Protein AF-0000000074489709 (afdb_homodimer)

Radius of gyration: 21.99 Å; Cα contacts (8 Å, |Δi|>4): 607; chains: 2; bounding box: 40×67×62 Å

Organism: Spizellomyces punctatus (strain DAOM BR117) (NCBI:txid645134)

Nearest PDB structures (foldseek):
  6z0c-assembly4_D  TM=4.251E-01  e=2.183E+00  Escherichia coli
  8vdq-assembly1_A  TM=4.594E-01  e=7.649E+00  Mus musculus
  6z0c-assembly4_D  TM=4.219E-01  e=2.308E+00  Escherichia coli
  2lqg-assembly1_A  TM=3.984E-01  e=3.502E+00  Mus musculus

Foldseek 3Di:
DFAVVLQVLLQLLCVLLVLLLVLVQLVQLLVLVVCVVVVHDAPDDPDPSGHCPCPPVACDLPALNNLSNVSNVLSVVLQVVLVVQLVVQCVVVVVDLDLSNLLSSVLRSHRPVSNVCRVVDYNVSSVSSVPPPLLVSLQSLVVNLVSLVSNLVSLVSLLVNCPDPPHDPSSVVSNVSSVVSNVSSVVSSVVSCCSNPVVVD/DFAVVLQVLLALLCVLLVLLLVLVQLVQLLVLVVCVVVVHDQPDDPDVSGGCPCPPVACDLPALNNLSNVSNVLSVVLLVVLVVQLVVQCVVVVVPLDLSNLCSSVLRSHRPVSNVCRVVDYNVSSVSSVPPPLQVSLQSLVVNLVSLVSNLVSLVSLLVNCPDPPHDPSSVVSNVSSVVSNVSSVVSSVVSCCSNPVVVD

Sequence (402 aa):
MVSFYLLHRGLSYFTLTGTNFLPLIKHSMDLYYAKKYAGVPCEKPWFKYTCFDDFATDWTYTTELGCISVIALLTVLMLGFHTGLAIYHFACSCRGKSEGFLAGTELGCCGAAAVIISFAAYDAEVDRAAGTEAKWRRTTRFLTAILQLPLIIAACVAINIVTGSEAWDSQRSSLWLLLVVLMLNLASLVENLYEGLLMMKMVSFYLLHRGLSYFTLTGTNFLPLIKHSMDLYYAKKYAGVPCEKPWFKYTCFDDFATDWTYTTELGCISVIALLTVLMLGFHTGLAIYHFACSCRGKSEGFLAGTELGCCGAAAVIISFAAYDAEVDRAAGTEAKWRRTTRFLTAILQLPLIIAACVAINIVTGSEAWDSQRSSLWLLLVVLMLNLASLVENLYEGLLMMK

Secondary structure (DSSP, 8-state):
---HHHHHHHHHHHHHHHHHHHHHHHHHHHHHHHHHHHTPPPS---STT---TTTTS--SSSSHHHHHHHHHHHHHHHHHHHHHHHHHHHHHHTTTT-HHHHHHHHHTT-SHHHHHHHTT--HHHHHHHHTTTHHHHHHHHHHHHHHHHHHHHHHHHHHHHHTSTT--HHHHTTHHHHHHHHHHHHHHHHHHHHHHHTTT-/---HHHHHHHHHHHHHHHHHHHHHHHHHHHHHHHHHHHT---S--SSTT---TTTTS--SSSSHHHHHHHHHHHHHHHHHHHHHHHHHHHHHHTTTT-HHHHHHHHHTT-HHHHHHHHTT--HHHHHHHHTS-HHHHHHHHHHHHHHHHHHHHHHHHHHHHHTSTT--HHHHTTHHHHHHHHHHHHHHHHHHHHHHHTTT-

Solvent-accessible surface area (backbone atoms only — not comparable to full-atom values): 19750 Å² total; per-residue (Å²): 106,65,10,58,66,36,33,29,48,8,40,44,35,43,39,53,56,52,44,44,42,41,55,46,53,51,52,15,26,51,47,30,52,52,23,59,77,67,69,44,84,70,88,41,61,87,49,93,70,27,21,48,71,69,58,91,72,40,76,40,82,83,41,57,65,8,11,35,41,44,29,37,49,51,48,49,51,50,50,48,53,31,47,52,50,37,51,49,31,43,66,67,26,60,81,46,101,45,47,59,32,45,20,32,40,66,45,19,76,26,24,68,60,17,37,58,45,10,55,74,31,47,54,69,56,39,57,65,4,50,67,72,55,48,67,63,32,16,52,52,27,36,53,52,28,58,56,43,48,61,36,46,51,27,34,52,47,28,45,52,48,27,70,35,90,86,38,48,74,79,41,38,64,47,42,63,52,41,50,47,37,36,42,51,49,50,25,50,35,48,45,21,43,40,52,19,54,62,63,69,103,106,65,10,53,68,36,33,28,48,7,40,45,35,40,40,54,57,52,45,43,41,40,56,48,52,48,51,16,26,50,46,28,51,52,22,64,77,66,69,42,85,68,87,40,61,86,47,92,69,24,19,48,73,69,59,90,72,39,78,38,80,83,41,55,65,9,10,37,42,44,31,35,50,51,47,50,52,49,50,50,52,30,48,51,51,34,52,50,29,40,69,70,28,40,84,67,84,40,51,57,28,44,23,28,40,65,52,18,74,27,24,68,60,17,38,58,45,10,54,74,30,47,53,70,56,40,58,63,5,56,71,43,79,57,64,62,41,16,52,52,25,37,53,51,28,59,56,44,49,60,36,45,52,27,34,52,48,28,47,53,49,29,70,34,91,85,38,49,74,78,42,40,64,46,43,61,50,40,50,48,39,38,42,51,50,50,26,50,34,50,45,21,44,42,50,18,55,57,64,69,103

pLDDT: mean 79.57, std 13.65, range [38.72, 97.19]

Structure (mmCIF, N/CA/C/O backbone):
data_AF-0000000074489709-model_v1
#
loop_
_entity.id
_entity.type
_entity.pdbx_description
1 polymer 'Uncharacterized protein'
#
loop_
_atom_site.group_PDB
_atom_site.id
_atom_site.type_symbol
_atom_site.label_atom_id
_atom_site.label_alt_id
_atom_site.label_comp_id
_atom_site.label_asym_id
_atom_site.label_entity_id
_atom_site.label_seq_id
_atom_site.pdbx_PDB_ins_code
_atom_site.Cartn_x
_atom_site.Cartn_y
_atom_site.Cartn_z
_atom_site.occupancy
_atom_site.B_iso_or_equiv
_atom_site.auth_seq_id
_atom_site.auth_comp_id
_atom_site.auth_asym_id
_atom_site.auth_atom_id
_atom_site.pdbx_PDB_model_num
ATOM 1 N N . MET A 1 1 ? -16.406 11.102 19.125 1 64.38 1 MET A N 1
ATOM 2 C CA . MET A 1 1 ? -15.086 11.664 19.359 1 64.38 1 MET A CA 1
ATOM 3 C C . MET A 1 1 ? -14.016 10.898 18.594 1 64.38 1 MET A C 1
ATOM 5 O O . MET A 1 1 ? -13.781 9.719 18.859 1 64.38 1 MET A O 1
ATOM 9 N N . VAL A 1 2 ? -13.766 11.102 17.328 1 71.56 2 VAL A N 1
ATOM 10 C CA . VAL A 1 2 ? -12.812 10.32 16.547 1 71.56 2 VAL A CA 1
ATOM 11 C C . VAL A 1 2 ? -11.805 11.258 15.891 1 71.56 2 VAL A C 1
ATOM 13 O O . VAL A 1 2 ? -12.18 12.234 15.242 1 71.56 2 VAL A O 1
ATOM 16 N N . SER A 1 3 ? -10.531 11.047 16.344 1 75.38 3 SER A N 1
ATOM 17 C CA . SER A 1 3 ? -9.477 11.711 15.586 1 75.38 3 SER A CA 1
ATOM 18 C C . SER A 1 3 ? -9.211 11.008 14.258 1 75.38 3 SER A C 1
ATOM 20 O O . SER A 1 3 ? -8.555 9.961 14.227 1 75.38 3 SER A O 1
ATOM 22 N N . PHE A 1 4 ? -9.609 11.547 13.172 1 72.69 4 PHE A N 1
ATOM 23 C CA . PHE A 1 4 ? -9.477 10.922 11.859 1 72.69 4 PHE A CA 1
ATOM 24 C C . PHE A 1 4 ? -8.016 10.93 11.406 1 72.69 4 PHE A C 1
ATOM 26 O O . PHE A 1 4 ? -7.574 10.016 10.711 1 72.69 4 PHE A O 1
ATOM 33 N N . TYR A 1 5 ? -7.328 11.891 11.906 1 73.38 5 TYR A N 1
ATOM 34 C CA . TYR A 1 5 ? -5.906 11.961 11.578 1 73.38 5 TYR A CA 1
ATOM 35 C C . TYR A 1 5 ? -5.156 10.781 12.188 1 73.38 5 TYR A C 1
ATOM 37 O O . TYR A 1 5 ? -4.391 10.102 11.5 1 73.38 5 TYR A O 1
ATOM 45 N N . LEU A 1 6 ? -5.52 10.523 13.406 1 76.12 6 LEU A N 1
ATOM 46 C CA . LEU A 1 6 ? -4.875 9.398 14.07 1 76.12 6 LEU A CA 1
ATOM 47 C C . LEU A 1 6 ? -5.359 8.07 13.492 1 76.12 6 LEU A C 1
ATOM 49 O O . LEU A 1 6 ? -4.586 7.121 13.375 1 76.12 6 LEU A O 1
ATOM 53 N N . LEU A 1 7 ? -6.578 8.031 13.156 1 80.75 7 LEU A N 1
ATOM 54 C CA . LEU A 1 7 ? -7.125 6.82 12.555 1 80.75 7 LEU A CA 1
ATOM 55 C C . LEU A 1 7 ? -6.453 6.523 11.219 1 80.75 7 LEU A C 1
ATOM 57 O O . LEU A 1 7 ? -6.047 5.387 10.961 1 80.75 7 LEU A O 1
ATOM 61 N N . HIS A 1 8 ? -6.297 7.461 10.367 1 78.88 8 HIS A N 1
ATOM 62 C CA . HIS A 1 8 ? -5.633 7.312 9.078 1 78.88 8 HIS A CA 1
ATOM 63 C C . HIS A 1 8 ? -4.18 6.883 9.25 1 78.88 8 HIS A C 1
ATOM 65 O O . HIS A 1 8 ? -3.701 6 8.539 1 78.88 8 HIS A O 1
ATOM 71 N N . ARG A 1 9 ? -3.576 7.449 10.18 1 78.06 9 ARG A N 1
ATOM 72 C CA . ARG A 1 9 ? -2.176 7.121 10.438 1 78.06 9 ARG A CA 1
ATOM 73 C C . ARG A 1 9 ? -2.031 5.68 10.914 1 78.06 9 ARG A C 1
ATOM 75 O O . ARG A 1 9 ? -1.115 4.969 10.5 1 78.06 9 ARG A O 1
ATOM 82 N N . GLY A 1 10 ? -2.9 5.371 11.812 1 81.12 10 GLY A N 1
ATOM 83 C CA . GLY A 1 10 ? -2.881 3.996 12.289 1 81.12 10 GLY A CA 1
ATOM 84 C C . GLY A 1 10 ? -3.121 2.98 11.188 1 81.12 10 GLY A C 1
ATOM 85 O O . GLY A 1 10 ? -2.395 1.99 11.078 1 81.12 10 GLY A O 1
ATOM 86 N N . LEU A 1 11 ? -4.039 3.236 10.359 1 82.44 11 LEU A N 1
ATOM 87 C CA . LEU A 1 11 ? -4.363 2.338 9.258 1 82.44 11 LEU A CA 1
ATOM 88 C C . LEU A 1 11 ? -3.215 2.268 8.25 1 82.44 11 LEU A C 1
ATOM 90 O O . LEU A 1 11 ? -2.889 1.188 7.75 1 82.44 11 LEU A O 1
ATOM 94 N N . SER A 1 12 ? -2.633 3.369 8.023 1 83.44 12 SER A N 1
ATOM 95 C CA . SER A 1 12 ? -1.509 3.406 7.094 1 83.44 12 SER A CA 1
ATOM 96 C C . SER A 1 12 ? -0.316 2.625 7.637 1 83.44 12 SER A C 1
ATOM 98 O O . SER A 1 12 ? 0.346 1.898 6.895 1 83.44 12 SER A O 1
ATOM 100 N N . TYR A 1 13 ? -0.126 2.807 8.914 1 84 13 TYR A N 1
ATOM 101 C CA . TYR A 1 13 ? 0.961 2.066 9.547 1 84 13 TYR A CA 1
ATOM 102 C C . TYR A 1 13 ? 0.715 0.563 9.461 1 84 13 TYR A C 1
ATOM 104 O O . TYR A 1 13 ? 1.622 -0.204 9.133 1 84 13 TYR A O 1
ATOM 112 N N . PHE A 1 14 ? -0.487 0.201 9.766 1 85.5 14 PHE A N 1
ATOM 113 C CA . PHE A 1 14 ? -0.863 -1.206 9.688 1 85.5 14 PHE A CA 1
ATOM 114 C C . PHE A 1 14 ? -0.731 -1.724 8.266 1 85.5 14 PHE A C 1
ATOM 116 O O . PHE A 1 14 ? -0.251 -2.838 8.047 1 85.5 14 PHE A O 1
ATOM 123 N N . THR A 1 15 ? -1.107 -0.954 7.355 1 87.56 15 THR A N 1
ATOM 124 C CA . THR A 1 15 ? -1.037 -1.354 5.953 1 87.56 15 THR A CA 1
ATOM 125 C C . THR A 1 15 ? 0.414 -1.531 5.516 1 87.56 15 THR A C 1
ATOM 127 O O . THR A 1 15 ? 0.756 -2.525 4.871 1 87.56 15 THR A O 1
ATOM 130 N N . LEU A 1 16 ? 1.215 -0.577 5.883 1 89.56 16 LEU A N 1
ATOM 131 C CA . LEU A 1 16 ? 2.623 -0.648 5.512 1 89.56 16 LEU A CA 1
ATOM 132 C C . LEU A 1 16 ? 3.293 -1.86 6.148 1 89.56 16 LEU A C 1
ATOM 134 O O . LEU A 1 16 ? 3.947 -2.648 5.461 1 89.56 16 LEU A O 1
ATOM 138 N N . THR A 1 17 ? 3.086 -2.031 7.43 1 90.19 17 THR A N 1
ATOM 139 C CA . THR A 1 17 ? 3.707 -3.137 8.148 1 90.19 17 THR A CA 1
ATOM 140 C C . THR A 1 17 ? 3.158 -4.477 7.664 1 90.19 17 THR A C 1
ATOM 142 O O . THR A 1 17 ? 3.918 -5.422 7.449 1 90.19 17 THR A O 1
ATOM 145 N N . GLY A 1 18 ? 1.885 -4.492 7.535 1 91 18 GLY A N 1
ATOM 146 C CA . GLY A 1 18 ? 1.279 -5.719 7.043 1 91 18 GLY A CA 1
ATOM 147 C C . GLY A 1 18 ? 1.766 -6.109 5.66 1 91 18 GLY A C 1
ATOM 148 O O . GLY A 1 18 ? 2.01 -7.289 5.395 1 91 18 GLY A O 1
ATOM 149 N N . THR A 1 19 ? 1.875 -5.117 4.785 1 94.44 19 THR A N 1
ATOM 150 C CA . THR A 1 19 ? 2.305 -5.375 3.416 1 94.44 19 THR A CA 1
ATOM 151 C C . THR A 1 19 ? 3.723 -5.941 3.391 1 94.44 19 THR A C 1
ATOM 153 O O . THR A 1 19 ? 4.047 -6.781 2.547 1 94.44 19 THR A O 1
ATOM 156 N N . ASN A 1 20 ? 4.5 -5.574 4.316 1 96.25 20 ASN A N 1
ATOM 157 C CA . ASN A 1 20 ? 5.875 -6.055 4.379 1 96.25 20 ASN A CA 1
ATOM 158 C C . ASN A 1 20 ? 5.938 -7.539 4.73 1 96.25 20 ASN A C 1
ATOM 160 O O . ASN A 1 20 ? 6.945 -8.203 4.473 1 96.25 20 ASN A O 1
ATOM 164 N N . PHE A 1 21 ? 4.879 -8.109 5.297 1 94.25 21 PHE A N 1
ATOM 165 C CA . PHE A 1 21 ? 4.848 -9.516 5.664 1 94.25 21 PHE A CA 1
ATOM 166 C C . PHE A 1 21 ? 4.273 -10.359 4.527 1 94.25 21 PHE A C 1
ATOM 168 O O . PHE A 1 21 ? 4.457 -11.578 4.5 1 94.25 21 PHE A O 1
ATOM 175 N N . LEU A 1 22 ? 3.684 -9.719 3.621 1 93.25 22 LEU A N 1
ATOM 176 C CA . LEU A 1 22 ? 2.877 -10.453 2.648 1 93.25 22 LEU A CA 1
ATOM 177 C C . LEU A 1 22 ? 3.762 -11.281 1.723 1 93.25 22 LEU A C 1
ATOM 179 O O . LEU A 1 22 ? 3.41 -12.406 1.37 1 93.25 22 LEU A O 1
ATOM 183 N N . PRO A 1 23 ? 4.93 -10.758 1.357 1 93.06 23 PRO A N 1
ATOM 184 C CA . PRO A 1 23 ? 5.773 -11.609 0.519 1 93.06 23 PRO A CA 1
ATOM 185 C C . PRO A 1 23 ? 6.156 -12.922 1.208 1 93.06 23 PRO A C 1
ATOM 187 O O . PRO A 1 23 ? 6.242 -13.961 0.556 1 93.06 23 PRO A O 1
ATOM 190 N N . LEU A 1 24 ? 6.363 -12.875 2.479 1 92.56 24 LEU A N 1
ATOM 191 C CA . LEU A 1 24 ? 6.691 -14.078 3.234 1 92.56 24 LEU A CA 1
ATOM 192 C C . LEU A 1 24 ? 5.516 -15.047 3.26 1 92.56 24 LEU A C 1
ATOM 194 O O . LEU A 1 24 ? 5.691 -16.25 3.066 1 92.56 24 LEU A O 1
ATOM 198 N N . ILE A 1 25 ? 4.375 -14.555 3.455 1 90.62 25 ILE A N 1
ATOM 199 C CA . ILE A 1 25 ? 3.17 -15.375 3.51 1 90.62 25 ILE A CA 1
ATOM 200 C C . ILE A 1 25 ? 2.887 -15.969 2.129 1 90.62 25 ILE A C 1
ATOM 202 O O . ILE A 1 25 ? 2.518 -17.141 2.012 1 90.62 25 ILE A O 1
ATOM 206 N N . LYS A 1 26 ? 3.064 -15.18 1.155 1 89.69 26 LYS A N 1
ATOM 207 C CA . LYS A 1 26 ? 2.883 -15.672 -0.208 1 89.69 26 LYS A CA 1
ATOM 208 C C . LYS A 1 26 ? 3.883 -16.781 -0.531 1 89.69 26 LYS A C 1
ATOM 210 O O . LYS A 1 26 ? 3.521 -17.781 -1.138 1 89.69 26 LYS A O 1
ATOM 215 N N . HIS A 1 27 ? 5.098 -16.578 -0.155 1 88.38 27 HIS A N 1
ATOM 216 C CA . HIS A 1 27 ? 6.102 -17.625 -0.348 1 88.38 27 HIS A CA 1
ATOM 217 C C . HIS A 1 27 ? 5.695 -18.922 0.348 1 88.38 27 HIS A C 1
ATOM 219 O O . HIS A 1 27 ? 5.844 -20 -0.215 1 88.38 27 HIS A O 1
ATOM 225 N N . SER A 1 28 ? 5.16 -18.828 1.459 1 89.38 28 SER A N 1
ATOM 226 C CA . SER A 1 28 ? 4.727 -19.984 2.223 1 89.38 28 SER A CA 1
ATOM 227 C C . SER A 1 28 ? 3.557 -20.688 1.54 1 89.38 28 SER A C 1
ATOM 229 O O . SER A 1 28 ? 3.432 -21.922 1.616 1 89.38 28 SER A O 1
ATOM 231 N N . MET A 1 29 ? 2.723 -19.891 0.964 1 86.56 29 MET A N 1
ATOM 232 C CA . MET A 1 29 ? 1.603 -20.469 0.227 1 86.56 29 MET A CA 1
ATOM 233 C C . MET A 1 29 ? 2.092 -21.203 -1.013 1 86.56 29 MET A C 1
ATOM 235 O O . MET A 1 29 ? 1.585 -22.281 -1.34 1 86.56 29 MET A O 1
ATOM 239 N N . ASP A 1 30 ? 3.068 -20.609 -1.667 1 84.12 30 ASP A N 1
ATOM 240 C CA . ASP A 1 30 ? 3.668 -21.297 -2.814 1 84.12 30 ASP A CA 1
ATOM 241 C C . ASP A 1 30 ? 4.285 -22.625 -2.404 1 84.12 30 ASP A C 1
ATOM 243 O O . ASP A 1 30 ? 4.129 -23.625 -3.105 1 84.12 30 ASP A O 1
ATOM 247 N N . LEU A 1 31 ? 4.938 -22.641 -1.316 1 84.69 31 LEU A N 1
ATOM 248 C CA . LEU A 1 31 ? 5.547 -23.859 -0.8 1 84.69 31 LEU A CA 1
ATOM 249 C C . LEU A 1 31 ? 4.477 -24.906 -0.472 1 84.69 31 LEU A C 1
ATOM 251 O O . LEU A 1 31 ? 4.656 -26.094 -0.743 1 84.69 31 LEU A O 1
ATOM 255 N N . TYR A 1 32 ? 3.42 -24.422 0.024 1 85.56 32 TYR A N 1
ATOM 256 C CA . TYR A 1 32 ? 2.305 -25.312 0.33 1 85.56 32 TYR A CA 1
ATOM 257 C C . TYR A 1 32 ? 1.808 -26.016 -0.927 1 85.56 32 TYR A C 1
ATOM 259 O O . TYR A 1 32 ? 1.641 -27.234 -0.937 1 85.56 32 TYR A O 1
ATOM 267 N N . TYR A 1 33 ? 1.665 -25.297 -1.948 1 79.62 33 TYR A N 1
ATOM 268 C CA . TYR A 1 33 ? 1.121 -25.891 -3.164 1 79.62 33 TYR A CA 1
ATOM 269 C C . TYR A 1 33 ? 2.16 -26.766 -3.859 1 79.62 33 TYR A C 1
ATOM 271 O O . TYR A 1 33 ? 1.821 -27.781 -4.453 1 79.62 33 TYR A O 1
ATOM 279 N N . ALA A 1 34 ? 3.389 -26.328 -3.779 1 78.12 34 ALA A N 1
ATOM 280 C CA . ALA A 1 34 ? 4.449 -27.156 -4.34 1 78.12 34 ALA A CA 1
ATOM 281 C C . ALA A 1 34 ? 4.484 -28.516 -3.666 1 78.12 34 ALA A C 1
ATOM 283 O O . ALA A 1 34 ? 4.59 -29.547 -4.336 1 78.12 34 ALA A O 1
ATOM 284 N N . LYS A 1 35 ? 4.305 -28.594 -2.473 1 83.5 35 LYS A N 1
ATOM 285 C CA . LYS A 1 35 ? 4.359 -29.844 -1.724 1 83.5 35 LYS A CA 1
ATOM 286 C C . LYS A 1 35 ? 3.072 -30.641 -1.901 1 83.5 35 LYS A C 1
ATOM 288 O O . LYS A 1 35 ? 3.109 -31.875 -2.006 1 83.5 35 LYS A O 1
ATOM 293 N N . LYS A 1 36 ? 2.062 -29.938 -1.901 1 79.56 36 LYS A N 1
ATOM 294 C CA . LYS A 1 36 ? 0.775 -30.594 -2.133 1 79.56 36 LYS A CA 1
ATOM 295 C C . LYS A 1 36 ? 0.782 -31.359 -3.445 1 79.56 36 LYS A C 1
ATOM 297 O O . LYS A 1 36 ? 0.312 -32.5 -3.5 1 79.56 36 LYS A O 1
ATOM 302 N N . TYR A 1 37 ? 1.32 -30.734 -4.469 1 75.81 37 TYR A N 1
ATOM 303 C CA . TYR A 1 37 ? 1.303 -31.359 -5.785 1 75.81 37 TYR A CA 1
ATOM 304 C C . TYR A 1 37 ? 2.418 -32.406 -5.918 1 75.81 37 TYR A C 1
ATOM 306 O O . TYR A 1 37 ? 2.33 -33.312 -6.738 1 75.81 37 TYR A O 1
ATOM 314 N N . ALA A 1 38 ? 3.377 -32.219 -5.094 1 78.44 38 ALA A N 1
ATOM 315 C CA . ALA A 1 38 ? 4.473 -33.188 -5.094 1 78.44 38 ALA A CA 1
ATOM 316 C C . ALA A 1 38 ? 4.211 -34.312 -4.105 1 78.44 38 ALA A C 1
ATOM 318 O O . ALA A 1 38 ? 4.98 -35.281 -4.035 1 78.44 38 ALA A O 1
ATOM 319 N N . GLY A 1 39 ? 3.242 -34.219 -3.295 1 83.31 39 GLY A N 1
ATOM 320 C CA . GLY A 1 39 ? 2.904 -35.25 -2.338 1 83.31 39 GLY A CA 1
ATOM 321 C C . GLY A 1 39 ? 3.738 -35.188 -1.072 1 83.31 39 GLY A C 1
ATOM 322 O O . GLY A 1 39 ? 3.807 -36.156 -0.322 1 83.31 39 GLY A O 1
ATOM 323 N N . VAL A 1 40 ? 4.465 -34.188 -0.928 1 81.31 40 VAL A N 1
ATOM 324 C CA . VAL A 1 40 ? 5.289 -34.031 0.265 1 81.31 40 VAL A CA 1
ATOM 325 C C . VAL A 1 40 ? 4.492 -33.312 1.351 1 81.31 40 VAL A C 1
ATOM 327 O O . VAL A 1 40 ? 3.816 -32.312 1.075 1 81.31 40 VAL A O 1
ATOM 330 N N . PRO A 1 41 ? 4.527 -33.812 2.609 1 85.5 41 PRO A N 1
ATOM 331 C CA . PRO A 1 41 ? 3.766 -33.156 3.682 1 85.5 41 PRO A CA 1
ATOM 332 C C . PRO A 1 41 ? 4.367 -31.828 4.113 1 85.5 41 PRO A C 1
ATOM 334 O O . PRO A 1 41 ? 5.578 -31.625 3.992 1 85.5 41 PRO A O 1
ATOM 337 N N . CYS A 1 42 ? 3.551 -30.938 4.527 1 86.25 42 CYS A N 1
ATOM 338 C CA . CYS A 1 42 ? 3.949 -29.672 5.129 1 86.25 42 CYS A CA 1
ATOM 339 C C . CYS A 1 42 ? 4.156 -29.812 6.629 1 86.25 42 CYS A C 1
ATOM 341 O O . CYS A 1 42 ? 3.232 -30.172 7.355 1 86.25 42 CYS A O 1
ATOM 343 N N . GLU A 1 43 ? 5.336 -29.547 7.246 1 83.44 43 GLU A N 1
ATOM 344 C CA . GLU A 1 43 ? 5.668 -29.797 8.648 1 83.44 43 GLU A CA 1
ATOM 345 C C . GLU A 1 43 ? 5.203 -28.641 9.531 1 83.44 43 GLU A C 1
ATOM 347 O O . GLU A 1 43 ? 4.891 -28.844 10.703 1 83.44 43 GLU A O 1
ATOM 352 N N . LYS A 1 44 ? 5.141 -27.406 9.039 1 84.44 44 LYS A N 1
ATOM 353 C CA . LYS A 1 44 ? 4.848 -26.234 9.852 1 84.44 44 LYS A CA 1
ATOM 354 C C . LYS A 1 44 ? 3.793 -25.344 9.195 1 84.44 44 LYS A C 1
ATOM 356 O O . LYS A 1 44 ? 4.082 -24.219 8.789 1 84.44 44 LYS A O 1
ATOM 361 N N . PRO A 1 45 ? 2.564 -25.812 9.211 1 84.94 45 PRO A N 1
ATOM 362 C CA . PRO A 1 45 ? 1.504 -24.953 8.695 1 84.94 45 PRO A CA 1
ATOM 363 C C . PRO A 1 45 ? 0.967 -23.984 9.75 1 84.94 45 PRO A C 1
ATOM 365 O O . PRO A 1 45 ? 0.546 -24.422 10.828 1 84.94 45 PRO A O 1
ATOM 368 N N . TRP A 1 46 ? 1.137 -22.672 9.586 1 80.5 46 TRP A N 1
ATOM 369 C CA . TRP A 1 46 ? 0.638 -21.672 10.539 1 80.5 46 TRP A CA 1
ATOM 370 C C . TRP A 1 46 ? -0.749 -21.188 10.133 1 80.5 46 TRP A C 1
ATOM 372 O O . TRP A 1 46 ? -1.573 -20.859 10.992 1 80.5 46 TRP A O 1
ATOM 382 N N . PHE A 1 47 ? -0.938 -21 8.781 1 80.62 47 PHE A N 1
ATOM 383 C CA . PHE A 1 47 ? -2.221 -20.609 8.211 1 80.62 47 PHE A CA 1
ATOM 384 C C . PHE A 1 47 ? -2.695 -21.625 7.184 1 80.62 47 PHE A C 1
ATOM 386 O O . PHE A 1 47 ? -1.896 -22.406 6.656 1 80.62 47 PHE A O 1
ATOM 393 N N . LYS A 1 48 ? -3.955 -21.562 6.992 1 82.75 48 LYS A N 1
ATOM 394 C CA . LYS A 1 48 ? -4.492 -22.438 5.945 1 82.75 48 LYS A CA 1
ATOM 395 C C . LYS A 1 48 ? -3.818 -22.156 4.605 1 82.75 48 LYS A C 1
ATOM 397 O O . LYS A 1 48 ? -3.627 -21 4.223 1 82.75 48 LYS A O 1
ATOM 402 N N . TYR A 1 49 ? -3.312 -23.203 3.949 1 82.38 49 TYR A N 1
ATOM 403 C CA . TYR A 1 49 ? -2.723 -23.203 2.615 1 82.38 49 TYR A CA 1
ATOM 404 C C . TYR A 1 49 ? -1.333 -22.578 2.639 1 82.38 49 TYR A C 1
ATOM 406 O O . TYR A 1 49 ? -0.893 -21.984 1.646 1 82.38 49 TYR A O 1
ATOM 414 N N . THR A 1 50 ? -0.748 -22.531 3.875 1 87.94 50 THR A N 1
ATOM 415 C CA . THR A 1 50 ? 0.626 -22.047 3.949 1 87.94 50 THR A CA 1
ATOM 416 C C . THR A 1 50 ? 1.531 -23.094 4.602 1 87.94 50 THR A C 1
ATOM 418 O O . THR A 1 50 ? 1.101 -23.828 5.496 1 87.94 50 THR A O 1
ATOM 421 N N . CYS A 1 51 ? 2.824 -23.156 4.121 1 90.5 51 CYS A N 1
ATOM 422 C CA . CYS A 1 51 ? 3.881 -24 4.684 1 90.5 51 CYS A CA 1
ATOM 423 C C . CYS A 1 51 ? 5.133 -23.172 4.965 1 90.5 51 CYS A C 1
ATOM 425 O O . CYS A 1 51 ? 5.664 -22.516 4.066 1 90.5 51 CYS A O 1
ATOM 427 N N . PHE A 1 52 ? 5.633 -23.172 6.199 1 88.19 52 PHE A N 1
ATOM 428 C CA . PHE A 1 52 ? 6.77 -22.359 6.609 1 88.19 52 PHE A CA 1
ATOM 429 C C . PHE A 1 52 ? 7.992 -23.234 6.871 1 88.19 52 PHE A C 1
ATOM 431 O O . PHE A 1 52 ? 8.781 -22.953 7.777 1 88.19 52 PHE A O 1
ATOM 438 N N . ASP A 1 53 ? 8.164 -24.297 6.18 1 86 53 ASP A N 1
ATOM 439 C CA . ASP A 1 53 ? 9.234 -25.25 6.414 1 86 53 ASP A CA 1
ATOM 440 C C . ASP A 1 53 ? 10.602 -24.641 6.137 1 86 53 ASP A C 1
ATOM 442 O O . ASP A 1 53 ? 11.578 -24.953 6.824 1 86 53 ASP A O 1
ATOM 446 N N . ASP A 1 54 ? 10.742 -23.719 5.211 1 81.44 54 ASP A N 1
ATOM 447 C CA . ASP A 1 54 ? 12.023 -23.141 4.852 1 81.44 54 ASP A CA 1
ATOM 448 C C . ASP A 1 54 ? 12.234 -21.797 5.562 1 81.44 54 ASP A C 1
ATOM 450 O O . ASP A 1 54 ? 13.219 -21.109 5.309 1 81.44 54 ASP A O 1
ATOM 454 N N . PHE A 1 55 ? 11.234 -21.625 6.414 1 76.44 55 PHE A N 1
ATOM 455 C CA . PHE A 1 55 ? 11.305 -20.359 7.137 1 76.44 55 PHE A CA 1
ATOM 456 C C . PHE A 1 55 ? 12.5 -20.344 8.078 1 76.44 55 PHE A C 1
ATOM 458 O O . PHE A 1 55 ? 12.805 -21.344 8.727 1 76.44 55 PHE A O 1
ATOM 465 N N . ALA A 1 56 ? 13.273 -19.234 8.094 1 75 56 ALA A N 1
ATOM 466 C CA . ALA A 1 56 ? 14.391 -18.984 9 1 75 56 ALA A CA 1
ATOM 467 C C . ALA A 1 56 ? 15.633 -19.75 8.562 1 75 56 ALA A C 1
ATOM 469 O O . ALA A 1 56 ? 16.625 -19.828 9.297 1 75 56 ALA A O 1
ATOM 470 N N . THR A 1 57 ? 15.547 -20.266 7.379 1 82 57 THR A N 1
ATOM 471 C CA . THR A 1 57 ? 16.703 -21.016 6.91 1 82 57 THR A CA 1
ATOM 472 C C . THR A 1 57 ? 17.625 -20.141 6.078 1 82 57 THR A C 1
ATOM 474 O O . THR A 1 57 ? 18.797 -20.469 5.879 1 82 57 THR A O 1
ATOM 477 N N . ASP A 1 58 ? 17.125 -19.047 5.609 1 86.56 58 ASP A N 1
ATOM 478 C CA . ASP A 1 58 ? 17.906 -18.172 4.738 1 86.56 58 ASP A CA 1
ATOM 479 C C . ASP A 1 58 ? 17.672 -16.703 5.078 1 86.56 58 ASP A C 1
ATOM 481 O O . ASP A 1 58 ? 16.547 -16.203 4.953 1 86.56 58 ASP A O 1
ATOM 485 N N . TRP A 1 59 ? 18.75 -16.078 5.398 1 84.75 59 TRP A N 1
ATOM 486 C CA . TRP A 1 59 ? 18.688 -14.664 5.762 1 84.75 59 TRP A CA 1
ATOM 487 C C . TRP A 1 59 ? 19.594 -13.828 4.867 1 84.75 59 TRP A C 1
ATOM 489 O O . TRP A 1 59 ? 20.031 -12.75 5.27 1 84.75 59 TRP A O 1
ATOM 499 N N . THR A 1 60 ? 19.781 -14.344 3.713 1 84.88 60 THR A N 1
ATOM 500 C CA . THR A 1 60 ? 20.719 -13.672 2.824 1 84.88 60 THR A CA 1
ATOM 501 C C . THR A 1 60 ? 19.984 -12.953 1.694 1 84.88 60 THR A C 1
ATOM 503 O O . THR A 1 60 ? 18.781 -13.172 1.497 1 84.88 60 THR A O 1
ATOM 506 N N . TYR A 1 61 ? 20.734 -12.109 0.991 1 89.56 61 TYR A N 1
ATOM 507 C CA . TYR A 1 61 ? 20.203 -11.383 -0.152 1 89.56 61 TYR A CA 1
ATOM 508 C C . TYR A 1 61 ? 20.438 -12.141 -1.448 1 89.56 61 TYR A C 1
ATOM 510 O O . TYR A 1 61 ? 20.469 -11.555 -2.529 1 89.56 61 TYR A O 1
ATOM 518 N N . THR A 1 62 ? 20.562 -13.477 -1.312 1 90.88 62 THR A N 1
ATOM 519 C CA . THR A 1 62 ? 20.953 -14.203 -2.514 1 90.88 62 THR A CA 1
ATOM 520 C C . THR A 1 62 ? 19.781 -14.961 -3.096 1 90.88 62 THR A C 1
ATOM 522 O O . THR A 1 62 ? 19.797 -15.375 -4.258 1 90.88 62 THR A O 1
ATOM 525 N N . THR A 1 63 ? 18.828 -15.156 -2.256 1 92.38 63 THR A N 1
ATOM 526 C CA . THR A 1 63 ? 17.641 -15.875 -2.705 1 92.38 63 THR A CA 1
ATOM 527 C C . THR A 1 63 ? 16.391 -15.047 -2.436 1 92.38 63 THR A C 1
ATOM 529 O O . THR A 1 63 ? 16.422 -14.086 -1.66 1 92.38 63 THR A O 1
ATOM 532 N N . GLU A 1 64 ? 15.359 -15.406 -3.102 1 93.56 64 GLU A N 1
ATOM 533 C CA . GLU A 1 64 ? 14.086 -14.742 -2.852 1 93.56 64 GLU A CA 1
ATOM 534 C C . GLU A 1 64 ? 13.664 -14.883 -1.391 1 93.56 64 GLU A C 1
ATOM 536 O O . GLU A 1 64 ? 13.281 -13.898 -0.754 1 93.56 64 GLU A O 1
ATOM 541 N N . LEU A 1 65 ? 13.789 -16.156 -0.875 1 93 65 LEU A N 1
ATOM 542 C CA . LEU A 1 65 ? 13.422 -16.406 0.515 1 93 65 LEU A CA 1
ATOM 543 C C . LEU A 1 65 ? 14.289 -15.578 1.46 1 93 65 LEU A C 1
ATOM 545 O O . LEU A 1 65 ? 13.789 -15.016 2.438 1 93 65 LEU A O 1
ATOM 549 N N . GLY A 1 66 ? 15.555 -15.516 1.153 1 94.56 66 GLY A N 1
ATOM 550 C CA . GLY A 1 66 ? 16.453 -14.711 1.969 1 94.56 66 GLY A CA 1
ATOM 551 C C . GLY A 1 66 ? 16.062 -13.242 2.01 1 94.56 66 GLY A C 1
ATOM 552 O O . GLY A 1 66 ? 15.992 -12.648 3.086 1 94.56 66 GLY A O 1
ATOM 553 N N . CYS A 1 67 ? 15.766 -12.68 0.913 1 96 67 CYS A N 1
ATOM 554 C CA . CYS A 1 67 ? 15.375 -11.273 0.821 1 96 67 CYS A CA 1
ATOM 555 C C . CYS A 1 67 ? 14.078 -11.023 1.575 1 96 67 CYS A C 1
ATOM 557 O O . CYS A 1 67 ? 13.977 -10.055 2.33 1 96 67 CYS A O 1
ATOM 559 N N . ILE A 1 68 ? 13.125 -11.891 1.368 1 95.5 68 ILE A N 1
ATOM 560 C CA . ILE A 1 68 ? 11.82 -11.664 1.98 1 95.5 68 ILE A CA 1
ATOM 561 C C . ILE A 1 68 ? 11.914 -11.875 3.49 1 95.5 68 ILE A C 1
ATOM 563 O O . ILE A 1 68 ? 11.219 -11.211 4.262 1 95.5 68 ILE A O 1
ATOM 567 N N . SER A 1 69 ? 12.82 -12.727 3.93 1 94.81 69 SER A N 1
ATOM 568 C CA . SER A 1 69 ? 13.055 -12.922 5.359 1 94.81 69 SER A CA 1
ATOM 569 C C . SER A 1 69 ? 13.68 -11.68 5.988 1 94.81 69 SER A C 1
ATOM 571 O O . SER A 1 69 ? 13.328 -11.297 7.102 1 94.81 69 SER A O 1
ATOM 573 N N . VAL A 1 70 ? 14.531 -11.125 5.258 1 94.56 70 VAL A N 1
ATOM 574 C CA . VAL A 1 70 ? 15.156 -9.891 5.73 1 94.56 70 VAL A CA 1
ATOM 575 C C . VAL A 1 70 ? 14.109 -8.789 5.844 1 94.56 70 VAL A C 1
ATOM 577 O O . VAL A 1 70 ? 14.078 -8.047 6.832 1 94.56 70 VAL A O 1
ATOM 580 N N . ILE A 1 71 ? 13.266 -8.703 4.906 1 96.19 71 ILE A N 1
ATOM 581 C CA . ILE A 1 71 ? 12.195 -7.711 4.926 1 96.19 71 ILE A CA 1
ATOM 582 C C . ILE A 1 71 ? 11.312 -7.93 6.152 1 96.19 71 ILE A C 1
ATOM 584 O O . ILE A 1 71 ? 11.016 -6.98 6.887 1 96.19 71 ILE A O 1
ATOM 588 N N . ALA A 1 72 ? 10.977 -9.141 6.41 1 94.5 72 ALA A N 1
ATOM 589 C CA . ALA A 1 72 ? 10.133 -9.469 7.551 1 94.5 72 ALA A CA 1
ATOM 590 C C . ALA A 1 72 ? 10.836 -9.148 8.867 1 94.5 72 ALA A C 1
ATOM 592 O O . ALA A 1 72 ? 10.227 -8.586 9.781 1 94.5 72 ALA A O 1
ATOM 593 N N . LEU A 1 73 ? 12.07 -9.469 8.961 1 94.06 73 LEU A N 1
ATOM 594 C CA . LEU A 1 73 ? 12.836 -9.234 10.172 1 94.06 73 LEU A CA 1
ATOM 595 C C . LEU A 1 73 ? 12.93 -7.742 10.477 1 94.06 73 LEU A C 1
ATOM 597 O O . LEU A 1 73 ? 12.688 -7.316 11.609 1 94.06 73 LEU A O 1
ATOM 601 N N . LEU A 1 74 ? 13.297 -7.031 9.492 1 93.94 74 LEU A N 1
ATOM 602 C CA . LEU A 1 74 ? 13.422 -5.59 9.68 1 93.94 74 LEU A CA 1
ATOM 603 C C . LEU A 1 74 ? 12.078 -4.965 10.039 1 93.94 74 LEU A C 1
ATOM 605 O O . LEU A 1 74 ? 12.023 -4.012 10.82 1 93.94 74 LEU A O 1
ATOM 609 N N . THR A 1 75 ? 11.023 -5.484 9.484 1 94.12 75 THR A N 1
ATOM 610 C CA . THR A 1 75 ? 9.688 -5.016 9.836 1 94.12 75 THR A CA 1
ATOM 611 C C . THR A 1 75 ? 9.383 -5.297 11.297 1 94.12 75 THR A C 1
ATOM 613 O O . THR A 1 75 ? 8.844 -4.438 12.008 1 94.12 75 THR A O 1
ATOM 616 N N . VAL A 1 76 ? 9.781 -6.441 11.773 1 92.69 76 VAL A N 1
ATOM 617 C CA . VAL A 1 76 ? 9.562 -6.805 13.172 1 92.69 76 VAL A CA 1
ATOM 618 C C . VAL A 1 76 ? 10.375 -5.879 14.07 1 92.69 76 VAL A C 1
ATOM 620 O O . VAL A 1 76 ? 9.898 -5.441 15.117 1 92.69 76 VAL A O 1
ATOM 623 N N . LEU A 1 77 ? 11.516 -5.602 13.648 1 92.5 77 LEU A N 1
ATOM 624 C CA . LEU A 1 77 ? 12.375 -4.707 14.422 1 92.5 77 LEU A CA 1
ATOM 625 C C . LEU A 1 77 ? 11.781 -3.307 14.492 1 92.5 77 LEU A C 1
ATOM 627 O O . LEU A 1 77 ? 11.758 -2.688 15.555 1 92.5 77 LEU A O 1
ATOM 631 N N . MET A 1 78 ? 11.273 -2.834 13.422 1 90.06 78 MET A N 1
ATOM 632 C CA . MET A 1 78 ? 10.641 -1.519 13.398 1 90.06 78 MET A CA 1
ATOM 633 C C . MET A 1 78 ? 9.375 -1.508 14.25 1 90.06 78 MET A C 1
ATOM 635 O O . MET A 1 78 ? 9.148 -0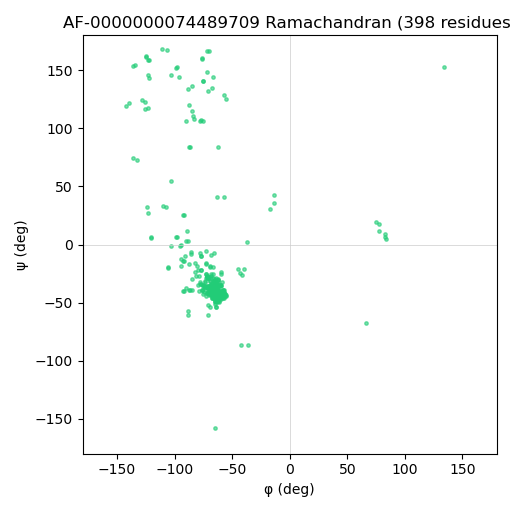.567 15.016 1 90.06 78 MET A O 1
ATOM 639 N N . LEU A 1 79 ? 8.641 -2.5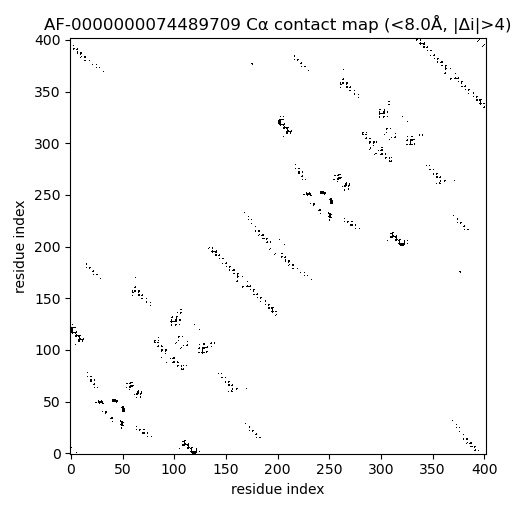64 14.094 1 87.81 79 LEU A N 1
ATOM 640 C CA . LEU A 1 79 ? 7.426 -2.682 14.898 1 87.81 79 LEU A CA 1
ATOM 641 C C . LEU A 1 79 ? 7.762 -2.715 16.391 1 87.81 79 LEU A C 1
ATOM 643 O O . LEU A 1 79 ? 7.09 -2.066 17.188 1 87.81 79 LEU A O 1
ATOM 647 N N . GLY A 1 80 ? 8.703 -3.488 16.688 1 85.56 80 GLY A N 1
ATOM 648 C CA . GLY A 1 80 ? 9.148 -3.545 18.078 1 85.56 80 GLY A CA 1
ATOM 649 C C . GLY A 1 80 ? 9.641 -2.211 18.594 1 85.56 80 GLY A C 1
ATOM 650 O O . GLY A 1 80 ? 9.305 -1.813 19.719 1 85.56 80 GLY A O 1
ATOM 651 N N . PHE A 1 81 ? 10.383 -1.521 17.812 1 86.06 81 PHE A N 1
ATOM 652 C CA . PHE A 1 81 ? 10.914 -0.209 18.172 1 86.06 81 PHE A CA 1
ATOM 653 C C . PHE A 1 81 ? 9.781 0.782 18.406 1 86.06 81 PHE A C 1
ATOM 655 O O . PHE A 1 81 ? 9.758 1.457 19.438 1 86.06 81 PHE A O 1
ATOM 662 N N . HIS A 1 82 ? 8.812 0.872 17.547 1 82.81 82 HIS A N 1
ATOM 663 C CA . HIS A 1 82 ? 7.695 1.802 17.672 1 82.81 82 HIS A CA 1
ATOM 664 C C . HIS A 1 82 ? 6.793 1.427 18.844 1 82.81 82 HIS A C 1
ATOM 666 O O . HIS A 1 82 ? 6.285 2.303 19.547 1 82.81 82 HIS A O 1
ATOM 672 N N . THR A 1 83 ? 6.637 0.18 19.016 1 80.62 83 THR A N 1
ATOM 673 C CA . THR A 1 83 ? 5.816 -0.281 20.125 1 80.62 83 THR A CA 1
ATOM 674 C C . THR A 1 83 ? 6.488 0.031 21.469 1 80.62 83 THR A C 1
ATOM 676 O O . THR A 1 83 ? 5.832 0.479 22.406 1 80.62 83 THR A O 1
ATOM 679 N N . GLY A 1 84 ? 7.746 -0.271 21.5 1 80.44 84 GLY A N 1
ATOM 680 C CA . GLY A 1 84 ? 8.492 0.078 22.703 1 80.44 84 GLY A CA 1
ATOM 681 C C . GLY A 1 84 ? 8.406 1.553 23.047 1 80.44 84 GLY A C 1
ATOM 682 O O . GLY A 1 84 ? 8.219 1.914 24.219 1 80.44 84 GLY A O 1
ATOM 683 N N . LEU A 1 85 ? 8.516 2.428 22.094 1 77.19 85 LEU A N 1
ATOM 684 C CA . LEU A 1 85 ? 8.414 3.867 22.312 1 77.19 85 LEU A CA 1
ATOM 685 C C . LEU A 1 85 ? 7.008 4.254 22.766 1 77.19 85 LEU A C 1
ATOM 687 O O . LEU A 1 85 ? 6.844 5.121 23.625 1 77.19 85 LEU A O 1
ATOM 691 N N . ALA A 1 86 ? 6.043 3.658 22.156 1 74.94 86 ALA A N 1
ATOM 692 C CA . ALA A 1 86 ? 4.664 3.938 22.547 1 74.94 86 ALA A CA 1
ATOM 693 C C . ALA A 1 86 ? 4.422 3.566 24 1 74.94 86 ALA A C 1
ATOM 695 O O . ALA A 1 86 ? 3.773 4.312 24.734 1 74.94 86 ALA A O 1
ATOM 696 N N . ILE A 1 87 ? 4.922 2.389 24.359 1 75 87 ILE A N 1
ATOM 697 C CA . ILE A 1 87 ? 4.777 1.936 25.734 1 75 87 ILE A CA 1
ATOM 698 C C . ILE A 1 87 ? 5.48 2.91 26.672 1 75 87 ILE A C 1
ATOM 700 O O . ILE A 1 87 ? 4.945 3.268 27.719 1 75 87 ILE A O 1
ATOM 704 N N . TYR A 1 88 ? 6.578 3.324 26.266 1 73.5 88 TYR A N 1
ATOM 705 C CA . TYR A 1 88 ? 7.34 4.273 27.062 1 73.5 88 TYR A CA 1
ATOM 706 C C . TYR A 1 88 ? 6.566 5.574 27.25 1 73.5 88 TYR A C 1
ATOM 708 O O . TYR A 1 88 ? 6.434 6.07 28.375 1 73.5 88 TYR A O 1
ATOM 716 N N . HIS A 1 89 ? 6.02 6.164 26.203 1 68 89 HIS A N 1
ATOM 717 C CA . HIS A 1 89 ? 5.273 7.418 26.281 1 68 89 HIS A CA 1
ATOM 718 C C . HIS A 1 89 ? 3.973 7.23 27.062 1 68 89 HIS A C 1
ATOM 720 O O . HIS A 1 89 ? 3.551 8.125 27.797 1 68 89 HIS A O 1
ATOM 726 N N . PHE A 1 90 ? 3.438 6.082 26.828 1 67.19 90 PHE A N 1
ATOM 727 C CA . PHE A 1 90 ? 2.219 5.785 27.578 1 67.19 90 PHE A CA 1
ATOM 728 C C . PHE A 1 90 ? 2.506 5.699 29.078 1 67.19 90 PHE A C 1
ATOM 730 O O . PHE A 1 90 ? 1.745 6.227 29.891 1 67.19 90 PHE A O 1
ATOM 737 N N . ALA A 1 91 ? 3.51 5.07 29.375 1 66.25 91 ALA A N 1
ATOM 738 C CA . ALA A 1 91 ? 3.879 4.887 30.766 1 66.25 91 ALA A CA 1
ATOM 739 C C . ALA A 1 91 ? 4.305 6.211 31.406 1 66.25 91 ALA A C 1
ATOM 741 O O . ALA A 1 91 ? 4 6.477 32.562 1 66.25 91 ALA A O 1
ATOM 742 N N . CYS A 1 92 ? 4.922 7.004 30.625 1 59.97 92 CYS A N 1
ATOM 743 C CA . CYS A 1 92 ? 5.457 8.242 31.172 1 59.97 92 CYS A CA 1
ATOM 744 C C . CYS A 1 92 ? 4.43 9.367 31.078 1 59.97 92 CYS A C 1
ATOM 746 O O . CYS A 1 92 ? 4.477 10.32 31.859 1 59.97 92 CYS A O 1
ATOM 748 N N . SER A 1 93 ? 3.74 9.25 29.922 1 52.56 93 SER A N 1
ATOM 749 C CA . SER A 1 93 ? 2.758 10.312 29.781 1 52.56 93 SER A CA 1
ATOM 750 C C . SER A 1 93 ? 1.457 9.969 30.5 1 52.56 93 SER A C 1
ATOM 752 O O . SER A 1 93 ? 0.563 10.805 30.625 1 52.56 93 SER A O 1
ATOM 754 N N . CYS A 1 94 ? 1.041 8.641 30.406 1 47.28 94 CYS A N 1
ATOM 755 C CA . CYS A 1 94 ? -0.215 8.328 31.078 1 47.28 94 CYS A CA 1
ATOM 756 C C . CYS A 1 94 ? -0.263 8.961 32.469 1 47.28 94 CYS A C 1
ATOM 758 O O . CYS A 1 94 ? -1.235 8.781 33.219 1 47.28 94 CYS A O 1
ATOM 760 N N . ARG A 1 95 ? 0.765 9.281 33.031 1 42.62 95 ARG A N 1
ATOM 761 C CA . ARG A 1 95 ? 0.411 9.984 34.281 1 42.62 95 ARG A CA 1
ATOM 762 C C . ARG A 1 95 ? -0.353 11.266 33.969 1 42.62 95 ARG A C 1
ATOM 764 O O . ARG A 1 95 ? -0.565 12.094 34.875 1 42.62 95 ARG A O 1
ATOM 771 N N . GLY A 1 96 ? -1.275 11.406 33.062 1 38.72 96 GLY A N 1
ATOM 772 C CA . GLY A 1 96 ? -2.295 12.414 32.781 1 38.72 96 GLY A CA 1
ATOM 773 C C . GLY A 1 96 ? -2.365 12.82 31.328 1 38.72 96 GLY A C 1
ATOM 774 O O . GLY A 1 96 ? -1.52 12.422 30.531 1 38.72 96 GLY A O 1
ATOM 775 N N . LYS A 1 97 ? -3.705 13.367 30.672 1 48.62 97 LYS A N 1
ATOM 776 C CA . LYS A 1 97 ? -4.219 14.188 29.578 1 48.62 97 LYS A CA 1
ATOM 777 C C . LYS A 1 97 ? -3.119 15.07 28.984 1 48.62 97 LYS A C 1
ATOM 779 O O . LYS A 1 97 ? -3.389 16.188 28.531 1 48.62 97 LYS A O 1
ATOM 784 N N . SER A 1 98 ? -1.839 14.625 29 1 52.72 98 SER A N 1
ATOM 785 C CA . SER A 1 98 ? -0.878 15.68 28.703 1 52.72 98 SER A CA 1
ATOM 786 C C . SER A 1 98 ? -0.494 15.672 27.219 1 52.72 98 SER A C 1
ATOM 788 O O . SER A 1 98 ? -0.62 14.641 26.547 1 52.72 98 SER A O 1
ATOM 790 N N . GLU A 1 99 ? -0.284 16.672 26.609 1 59.31 99 GLU A N 1
ATOM 791 C CA . GLU A 1 99 ? 0.172 17.031 25.266 1 59.31 99 GLU A CA 1
ATOM 792 C C . GLU A 1 99 ? 1.297 16.109 24.797 1 59.31 99 GLU A C 1
ATOM 794 O O . GLU A 1 99 ? 1.391 15.789 23.609 1 59.31 99 GLU A O 1
ATOM 799 N N . GLY A 1 100 ? 1.934 15.492 25.734 1 57.62 100 GLY A N 1
ATOM 800 C CA . GLY A 1 100 ? 3.051 14.625 25.406 1 57.62 100 GLY A CA 1
ATOM 801 C C . GLY A 1 100 ? 2.619 13.25 24.922 1 57.62 100 GLY A C 1
ATOM 802 O O . GLY A 1 100 ? 3.25 12.664 24.047 1 57.62 100 GLY A O 1
ATOM 803 N N . PHE A 1 101 ? 1.587 12.711 25.422 1 59.59 101 PHE A N 1
ATOM 804 C CA . PHE A 1 101 ? 1.072 11.398 25.062 1 59.59 101 PHE A CA 1
ATOM 805 C C . PHE A 1 101 ? 0.604 11.391 23.609 1 59.59 101 PHE A C 1
ATOM 807 O O . PHE A 1 101 ? 0.951 10.484 22.844 1 59.59 101 PHE A O 1
ATOM 814 N N . LEU A 1 102 ? -0.194 12.352 23.328 1 59.81 102 LEU A N 1
ATOM 815 C CA . LEU A 1 102 ? -0.729 12.461 21.969 1 59.81 102 LEU A CA 1
ATOM 816 C C . LEU A 1 102 ? 0.39 12.68 20.969 1 59.81 102 LEU A C 1
ATOM 818 O O . LEU A 1 102 ? 0.353 12.125 19.859 1 59.81 102 LEU A O 1
ATOM 822 N N . ALA A 1 103 ? 1.361 13.328 21.562 1 58.53 103 ALA A N 1
ATOM 823 C CA . ALA A 1 103 ? 2.514 13.578 20.703 1 58.53 103 ALA A CA 1
ATOM 824 C C . ALA A 1 103 ? 3.273 12.281 20.422 1 58.53 103 ALA A C 1
ATOM 826 O O . ALA A 1 103 ? 3.727 12.047 19.297 1 58.53 103 ALA A O 1
ATOM 827 N N . GLY A 1 104 ? 3.361 11.516 21.5 1 57.69 104 GLY A N 1
ATOM 828 C CA . GLY A 1 104 ? 4.055 10.25 21.312 1 57.69 104 GLY A CA 1
ATOM 829 C C . GLY A 1 104 ? 3.355 9.32 20.344 1 57.69 104 GLY A C 1
ATOM 830 O O . GLY A 1 104 ? 4.008 8.633 19.562 1 57.69 104 GLY A O 1
ATOM 831 N N . THR A 1 105 ? 2.1 9.289 20.547 1 57.44 105 THR A N 1
ATOM 832 C CA . THR A 1 105 ? 1.333 8.422 19.656 1 57.44 105 THR A CA 1
ATOM 833 C C . THR A 1 105 ? 1.421 8.914 18.219 1 57.44 105 THR A C 1
ATOM 835 O O . THR A 1 105 ? 1.461 8.117 17.281 1 57.44 105 THR A O 1
ATOM 838 N N . GLU A 1 106 ? 1.331 10.227 18.125 1 55.69 106 GLU A N 1
ATOM 839 C CA . GLU A 1 106 ? 1.55 10.781 16.797 1 55.69 106 GLU A CA 1
ATOM 840 C C . GLU A 1 106 ? 2.92 10.383 16.25 1 55.69 106 GLU A C 1
ATOM 842 O O . GLU A 1 106 ? 3.068 10.117 15.062 1 55.69 106 GLU A O 1
ATOM 847 N N . LEU A 1 107 ? 3.73 10.609 17.297 1 49.78 107 LEU A N 1
ATOM 848 C CA . LEU A 1 107 ? 5.129 10.445 16.922 1 49.78 107 LEU A CA 1
ATOM 849 C C . LEU A 1 107 ? 5.441 8.984 16.609 1 49.78 107 LEU A C 1
ATOM 851 O O . LEU A 1 107 ? 6.332 8.688 15.82 1 49.78 107 LEU A O 1
ATOM 855 N N . GLY A 1 108 ? 4.73 8.258 17.438 1 48.34 108 GLY A N 1
ATOM 856 C CA . GLY A 1 108 ? 5.031 6.848 17.219 1 48.34 108 GLY A CA 1
ATOM 857 C C . GLY A 1 108 ? 4.184 6.215 16.141 1 48.34 108 GLY A C 1
ATOM 858 O O . GLY A 1 108 ? 2.971 6.43 16.078 1 48.34 108 GLY A O 1
ATOM 859 N N . CYS A 1 109 ? 4.617 6.383 14.766 1 54.69 109 CYS A N 1
ATOM 860 C CA . CYS A 1 109 ? 4.07 5.516 13.727 1 54.69 109 CYS A CA 1
ATOM 861 C C . CYS A 1 109 ? 3.354 4.316 14.336 1 54.69 109 CYS A C 1
ATOM 863 O O . CYS A 1 109 ? 3.863 3.195 14.289 1 54.69 109 CYS A O 1
ATOM 865 N N . CYS A 1 110 ? 2.602 4.594 15.375 1 60.5 110 CYS A N 1
ATOM 866 C CA . CYS A 1 110 ? 2.066 3.445 16.094 1 60.5 110 CYS A CA 1
ATOM 867 C C . CYS A 1 110 ? 0.799 2.924 15.43 1 60.5 110 CYS A C 1
ATOM 869 O O . CYS A 1 110 ? -0.104 3.699 15.109 1 60.5 110 CYS A O 1
ATOM 871 N N . GLY A 1 111 ? 0.808 1.924 14.844 1 65 111 GLY A N 1
ATOM 872 C CA . GLY A 1 111 ? -0.25 1.163 14.195 1 65 111 GLY A CA 1
ATOM 873 C C . GLY A 1 111 ? -1.526 1.103 15.016 1 65 111 GLY A C 1
ATOM 874 O O . GLY A 1 111 ? -2.309 2.055 15.023 1 65 111 GLY A O 1
ATOM 875 N N . ALA A 1 112 ? -1.608 0.15 15.914 1 68.56 112 ALA A N 1
ATOM 876 C CA . ALA A 1 112 ? -2.824 -0.164 16.656 1 68.56 112 ALA A CA 1
ATOM 877 C C . ALA A 1 112 ? -3.111 0.9 17.719 1 68.56 112 ALA A C 1
ATOM 879 O O . ALA A 1 112 ? -4.266 1.279 17.922 1 68.56 112 ALA A O 1
ATOM 880 N N . ALA A 1 113 ? -2.109 1.423 18.328 1 70.12 113 ALA A N 1
ATOM 881 C CA . ALA A 1 113 ? -2.309 2.428 19.375 1 70.12 113 ALA A CA 1
ATOM 882 C C . ALA A 1 113 ? -2.896 3.711 18.797 1 70.12 113 ALA A C 1
ATOM 884 O O . ALA A 1 113 ? -3.775 4.328 19.391 1 70.12 113 ALA A O 1
ATOM 885 N N . ALA A 1 114 ? -2.412 4.035 17.656 1 74.12 114 ALA A N 1
ATOM 886 C CA . ALA A 1 114 ? -2.943 5.23 17.016 1 74.12 114 ALA A CA 1
ATOM 887 C C . ALA A 1 114 ? -4.418 5.059 16.672 1 74.12 114 ALA A C 1
ATOM 889 O O . ALA A 1 114 ? -5.211 5.988 16.828 1 74.12 114 ALA A O 1
ATOM 890 N N . VAL A 1 115 ? -4.789 3.861 16.344 1 73.44 115 VAL A N 1
ATOM 891 C CA . VAL A 1 115 ? -6.184 3.592 16 1 73.44 115 VAL A CA 1
ATOM 892 C C . VAL A 1 115 ? -7.035 3.65 17.281 1 73.44 115 VAL A C 1
ATOM 894 O O . VAL A 1 115 ? -8.086 4.293 17.297 1 73.44 115 VAL A O 1
ATOM 897 N N . ILE A 1 116 ? -6.551 3.111 18.312 1 72.69 116 ILE A N 1
ATOM 898 C CA . ILE A 1 116 ? -7.305 3.053 19.562 1 72.69 116 ILE A CA 1
ATOM 899 C C . ILE A 1 116 ? -7.438 4.457 20.141 1 72.69 116 ILE A C 1
ATOM 901 O O . ILE A 1 116 ? -8.531 4.867 20.547 1 72.69 116 ILE A O 1
ATOM 905 N N . ILE A 1 117 ? -6.441 5.18 20.109 1 73.81 117 ILE A N 1
ATOM 906 C CA . ILE A 1 117 ? -6.445 6.52 20.688 1 73.81 117 ILE A CA 1
ATOM 907 C C . ILE A 1 117 ? -7.289 7.453 19.828 1 73.81 117 ILE A C 1
ATOM 909 O O . ILE A 1 117 ? -7.895 8.398 20.328 1 73.81 117 ILE A O 1
ATOM 913 N N . SER A 1 118 ? -7.309 7.078 18.578 1 75.56 118 SER A N 1
ATOM 914 C CA . SER A 1 118 ? -8.102 7.91 17.672 1 75.56 118 SER A CA 1
ATOM 915 C C . SER A 1 118 ? -9.562 7.953 18.094 1 75.56 118 SER A C 1
ATOM 917 O O . SER A 1 118 ? -10.258 8.938 17.844 1 75.56 118 SER A O 1
ATOM 919 N N . PHE A 1 119 ? -9.961 6.977 18.75 1 78 119 PHE A N 1
ATOM 920 C CA . PHE A 1 119 ? -11.352 6.93 19.188 1 78 119 PHE A CA 1
ATOM 921 C C . PHE A 1 119 ? -11.539 7.672 20.5 1 78 119 PHE A C 1
ATOM 923 O O . PHE A 1 119 ? -12.664 7.883 20.938 1 78 119 PHE A O 1
ATOM 930 N N . ALA A 1 120 ? -10.398 8.133 21.125 1 72.5 120 ALA A N 1
ATOM 931 C CA . ALA A 1 120 ? -10.484 8.773 22.438 1 72.5 120 ALA A CA 1
ATOM 932 C C . ALA A 1 120 ? -9.945 10.203 22.391 1 72.5 120 ALA A C 1
ATOM 934 O O . ALA A 1 120 ? -9.734 10.836 23.422 1 72.5 120 ALA A O 1
ATOM 935 N N . ALA A 1 121 ? -9.617 10.641 21.172 1 71.12 121 ALA A N 1
ATOM 936 C CA . ALA A 1 121 ? -9.008 11.961 21.078 1 71.12 121 ALA A CA 1
ATOM 937 C C . ALA A 1 121 ? -9.617 12.758 19.922 1 71.12 121 ALA A C 1
ATOM 939 O O . ALA A 1 121 ? -10.172 12.172 18.984 1 71.12 121 ALA A O 1
ATOM 940 N N . TYR A 1 122 ? -9.539 14.07 20.109 1 70.75 122 TYR A N 1
ATOM 941 C CA . TYR A 1 122 ? -9.93 14.969 19.031 1 70.75 122 TYR A CA 1
ATOM 942 C C . TYR A 1 122 ? -8.719 15.445 18.25 1 70.75 122 TYR A C 1
ATOM 944 O O . TYR A 1 122 ? -7.613 15.539 18.781 1 70.75 122 TYR A O 1
ATOM 952 N N . ASP A 1 123 ? -8.93 15.773 17 1 71.94 123 ASP A N 1
ATOM 953 C CA . ASP A 1 123 ? -7.844 16.25 16.156 1 71.94 123 ASP A CA 1
ATOM 954 C C . ASP A 1 123 ? -7.18 17.484 16.75 1 71.94 123 ASP A C 1
ATOM 956 O O . ASP A 1 123 ? -5.957 17.641 16.688 1 71.94 123 ASP A O 1
ATOM 960 N N . ALA A 1 124 ? -7.93 18.344 17.312 1 70.56 124 ALA A N 1
ATOM 961 C CA . ALA A 1 124 ? -7.391 19.562 17.906 1 70.56 124 ALA A CA 1
ATOM 962 C C . ALA A 1 124 ? -6.414 19.25 19.031 1 70.56 124 ALA A C 1
ATOM 964 O O . ALA A 1 124 ? -5.398 19.922 19.203 1 70.56 124 ALA A O 1
ATOM 965 N N . GLU A 1 125 ? -6.715 18.188 19.75 1 68.12 125 GLU A N 1
ATOM 966 C CA . GLU A 1 125 ? -5.84 17.781 20.844 1 68.12 125 GLU A CA 1
ATOM 967 C C . GLU A 1 125 ? -4.531 17.203 20.328 1 68.12 125 GLU A C 1
ATOM 969 O O . GLU A 1 125 ? -3.463 17.453 20.875 1 68.12 125 GLU A O 1
ATOM 974 N N . VAL A 1 126 ? -4.789 16.531 19.219 1 65.62 126 VAL A N 1
ATOM 975 C CA . VAL A 1 126 ? -3.615 15.922 18.594 1 65.62 126 VAL A CA 1
ATOM 976 C C . VAL A 1 126 ? -2.715 17.016 18.016 1 65.62 126 VAL A C 1
ATOM 978 O O . VAL A 1 126 ? -1.491 16.953 18.156 1 65.62 126 VAL A O 1
ATOM 981 N N . ASP A 1 127 ? -3.221 17.984 17.469 1 64.25 127 ASP A N 1
ATOM 982 C CA . ASP A 1 127 ? -2.471 19.094 16.891 1 64.25 127 ASP A CA 1
ATOM 983 C C . ASP A 1 127 ? -1.736 19.891 17.969 1 64.25 127 ASP A C 1
ATOM 985 O O . ASP A 1 127 ? -0.598 20.312 17.766 1 64.25 127 ASP A O 1
ATOM 989 N N . ARG A 1 128 ? -2.299 20.141 19.062 1 66.75 128 ARG A N 1
ATOM 990 C CA . ARG A 1 128 ? -1.698 20.891 20.156 1 66.75 128 ARG A CA 1
ATOM 991 C C . ARG A 1 128 ? -0.509 20.141 20.75 1 66.75 128 ARG A C 1
ATOM 993 O O . ARG A 1 128 ? 0.465 20.75 21.188 1 66.75 128 ARG A O 1
ATOM 1000 N N . ALA A 1 129 ? -0.695 18.828 20.656 1 62.06 129 ALA A N 1
ATOM 1001 C CA . ALA A 1 129 ? 0.345 18 21.25 1 62.06 129 ALA A CA 1
ATOM 1002 C C . ALA A 1 129 ? 1.525 17.828 20.297 1 62.06 129 ALA A C 1
ATOM 1004 O O . ALA A 1 129 ? 2.635 17.5 20.719 1 62.06 129 ALA A O 1
ATOM 1005 N N . ALA A 1 130 ? 1.331 17.969 19.062 1 60.78 130 ALA A N 1
ATOM 1006 C CA . ALA A 1 130 ? 2.357 17.766 18.047 1 60.78 130 ALA A CA 1
ATOM 1007 C C . ALA A 1 130 ? 3.541 18.703 18.266 1 60.78 130 ALA A C 1
ATOM 1009 O O . ALA A 1 130 ? 4.68 18.375 17.922 1 60.78 130 ALA A O 1
ATOM 1010 N N . GLY A 1 131 ? 3.35 19.922 18.734 1 56.41 131 GLY A N 1
ATOM 1011 C CA . GLY A 1 131 ? 4.391 20.922 18.922 1 56.41 131 GLY A CA 1
ATOM 1012 C C . GLY A 1 131 ? 5.375 20.562 20.016 1 56.41 131 GLY A C 1
ATOM 1013 O O . GLY A 1 131 ? 6.496 21.078 20.047 1 56.41 131 GLY A O 1
ATOM 1014 N N . THR A 1 132 ? 5.008 19.938 21 1 52.22 132 THR A N 1
ATOM 1015 C CA . THR A 1 132 ? 5.855 19.859 22.188 1 52.22 132 THR A CA 1
ATOM 1016 C C . THR A 1 132 ? 7.066 18.969 21.922 1 52.22 132 THR A C 1
ATOM 1018 O O . THR A 1 132 ? 8.188 19.297 22.312 1 52.22 132 THR A O 1
ATOM 1021 N N . GLU A 1 133 ? 6.93 17.641 21.578 1 57.88 133 GLU A N 1
ATOM 1022 C CA . GLU A 1 133 ? 8.078 16.734 21.625 1 57.88 133 GLU A CA 1
ATOM 1023 C C . GLU A 1 133 ? 8.617 16.453 20.234 1 57.88 133 GLU A C 1
ATOM 1025 O O . GLU A 1 133 ? 9 15.328 19.922 1 57.88 133 GLU A O 1
ATOM 1030 N N . ALA A 1 134 ? 8.922 17.594 19.547 1 61.69 134 ALA A N 1
ATOM 1031 C CA . ALA A 1 134 ? 9.312 17.594 18.141 1 61.69 134 ALA A CA 1
ATOM 1032 C C . ALA A 1 134 ? 10.664 16.891 17.938 1 61.69 134 ALA A C 1
ATOM 1034 O O . ALA A 1 134 ? 10.852 16.141 16.984 1 61.69 134 ALA A O 1
ATOM 1035 N N . LYS A 1 135 ? 11.57 17.109 19.062 1 66.12 135 LYS A N 1
ATOM 1036 C CA . LYS A 1 135 ? 12.898 16.531 18.859 1 66.12 135 LYS A CA 1
ATOM 1037 C C . LYS A 1 135 ? 12.852 15.008 18.844 1 66.12 135 LYS A C 1
ATOM 1039 O O . LYS A 1 135 ? 13.453 14.375 17.969 1 66.12 135 LYS A O 1
ATOM 1044 N N . TRP A 1 136 ? 12.188 14.422 19.75 1 67.44 136 TRP A N 1
ATOM 1045 C CA . TRP A 1 136 ? 12.102 12.969 19.828 1 67.44 136 TRP A CA 1
ATOM 1046 C C . TRP A 1 136 ? 11.336 12.406 18.625 1 67.44 136 TRP A C 1
ATOM 1048 O O . TRP A 1 136 ? 11.672 11.328 18.125 1 67.44 136 TRP A O 1
ATOM 1058 N N . ARG A 1 137 ? 10.516 13.133 18.141 1 70.94 137 ARG A N 1
ATOM 1059 C CA . ARG A 1 137 ? 9.766 12.727 16.953 1 70.94 137 ARG A CA 1
ATOM 1060 C C . ARG A 1 137 ? 10.672 12.672 15.727 1 70.94 137 ARG A C 1
ATOM 1062 O O . ARG A 1 137 ? 10.617 11.711 14.953 1 70.94 137 ARG A O 1
ATOM 1069 N N . ARG A 1 138 ? 11.508 13.531 15.773 1 75.75 138 ARG A N 1
ATOM 1070 C CA . ARG A 1 138 ? 12.398 13.609 14.617 1 75.75 138 ARG A CA 1
ATOM 1071 C C . ARG A 1 138 ? 13.43 12.484 14.648 1 75.75 138 ARG A C 1
ATOM 1073 O O . ARG A 1 138 ? 13.727 11.883 13.609 1 75.75 138 ARG A O 1
ATOM 1080 N N . THR A 1 139 ? 13.891 12.234 15.836 1 77.75 139 THR A N 1
ATOM 1081 C CA . THR A 1 139 ? 14.867 11.164 15.977 1 77.75 139 THR A CA 1
ATOM 1082 C C . THR A 1 139 ? 14.25 9.812 15.633 1 77.75 139 THR A C 1
ATOM 1084 O O . THR A 1 139 ? 14.875 8.984 14.969 1 77.75 139 THR A O 1
ATOM 1087 N N . THR A 1 140 ? 13.023 9.633 16.078 1 79.69 140 THR A N 1
ATOM 1088 C CA . THR A 1 140 ? 12.328 8.375 15.805 1 79.69 140 THR A CA 1
ATOM 1089 C C . THR A 1 140 ? 12.094 8.195 14.312 1 79.69 140 THR A C 1
ATOM 1091 O O . THR A 1 140 ? 12.297 7.102 13.773 1 79.69 140 THR A O 1
ATOM 1094 N N . ARG A 1 141 ? 11.742 9.219 13.656 1 81.44 141 ARG A N 1
ATOM 1095 C CA . ARG A 1 141 ? 11.492 9.172 12.219 1 81.44 141 ARG A CA 1
ATOM 1096 C C . ARG A 1 141 ? 12.789 8.906 11.453 1 81.44 141 ARG A C 1
ATOM 1098 O O . ARG A 1 141 ? 12.797 8.133 10.492 1 81.44 141 ARG A O 1
ATOM 1105 N N . PHE A 1 142 ? 13.844 9.5 11.977 1 84.19 142 PHE A N 1
ATOM 1106 C CA . PHE A 1 142 ? 15.125 9.305 11.312 1 84.19 142 PHE A CA 1
ATOM 1107 C C . PHE A 1 142 ? 15.609 7.871 11.477 1 84.19 142 PHE A C 1
ATOM 1109 O O . PHE A 1 142 ? 16.109 7.262 10.531 1 84.19 142 PHE A O 1
ATOM 1116 N N . LEU A 1 143 ? 15.445 7.344 12.688 1 85.06 143 LEU A N 1
ATOM 1117 C CA . LEU A 1 143 ? 15.836 5.961 12.945 1 85.06 143 LEU A CA 1
ATOM 1118 C C . LEU A 1 143 ? 15.008 4.996 12.109 1 85.06 143 LEU A C 1
ATOM 1120 O O . LEU A 1 143 ? 15.523 3.996 11.602 1 85.06 143 LEU A O 1
ATOM 1124 N N . THR A 1 144 ? 13.758 5.285 11.945 1 87.06 144 THR A N 1
ATOM 1125 C CA . THR A 1 144 ? 12.883 4.461 11.117 1 87.06 144 THR A CA 1
ATOM 1126 C C . THR A 1 144 ? 13.336 4.48 9.664 1 87.06 144 THR A C 1
ATOM 1128 O O . THR A 1 144 ? 13.344 3.443 8.992 1 87.06 144 THR A O 1
ATOM 1131 N N . ALA A 1 145 ? 13.789 5.617 9.219 1 89.88 145 ALA A N 1
ATOM 1132 C CA . ALA A 1 145 ? 14.273 5.75 7.852 1 89.88 145 ALA A CA 1
ATOM 1133 C C . ALA A 1 145 ? 15.523 4.902 7.629 1 89.88 145 ALA A C 1
ATOM 1135 O O . ALA A 1 145 ? 15.68 4.281 6.578 1 89.88 145 ALA A O 1
ATOM 1136 N N . ILE A 1 146 ? 16.328 4.863 8.633 1 91.31 146 ILE A N 1
ATOM 1137 C CA . ILE A 1 146 ? 17.578 4.098 8.539 1 91.31 146 ILE A CA 1
ATOM 1138 C C . ILE A 1 146 ? 17.25 2.611 8.414 1 91.31 146 ILE A C 1
ATOM 1140 O O . ILE A 1 146 ? 17.891 1.896 7.641 1 91.31 146 ILE A O 1
ATOM 1144 N N . LEU A 1 147 ? 16.281 2.193 9.117 1 91.38 147 LEU A N 1
ATOM 1145 C CA . LEU A 1 147 ? 15.906 0.785 9.07 1 91.38 147 LEU A CA 1
ATOM 1146 C C . LEU A 1 147 ? 15.211 0.457 7.746 1 91.38 147 LEU A C 1
ATOM 1148 O O . LEU A 1 147 ? 15.305 -0.671 7.258 1 91.38 147 LEU A O 1
ATOM 1152 N N . GLN A 1 148 ? 14.609 1.422 7.117 1 93.44 148 GLN A N 1
ATOM 1153 C CA . GLN A 1 148 ? 13.883 1.2 5.871 1 93.44 148 GLN A CA 1
ATOM 1154 C C . GLN A 1 148 ? 14.836 1.062 4.691 1 93.44 148 GLN A C 1
ATOM 1156 O O . GLN A 1 148 ? 14.5 0.449 3.678 1 93.44 148 GLN A O 1
ATOM 1161 N N . LEU A 1 149 ? 16.016 1.567 4.84 1 95.31 149 LEU A N 1
ATOM 1162 C CA . LEU A 1 149 ? 16.969 1.535 3.734 1 95.31 149 LEU A CA 1
ATOM 1163 C C . LEU A 1 149 ? 17.344 0.1 3.379 1 95.31 149 LEU A C 1
ATOM 1165 O O . LEU A 1 149 ? 17.188 -0.322 2.232 1 95.31 149 LEU A O 1
ATOM 1169 N N . PRO A 1 150 ? 17.797 -0.657 4.395 1 95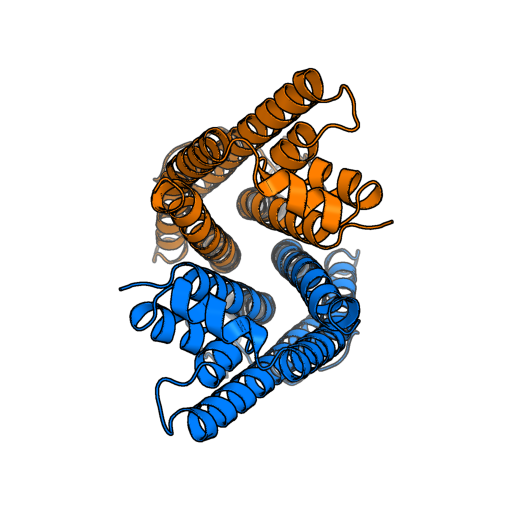.12 150 PRO A N 1
ATOM 1170 C CA . PRO A 1 150 ? 18.094 -2.047 4.043 1 95.12 150 PRO A CA 1
ATOM 1171 C C . PRO A 1 150 ? 16.859 -2.828 3.611 1 95.12 150 PRO A C 1
ATOM 1173 O O . PRO A 1 150 ? 16.953 -3.764 2.814 1 95.12 150 PRO A O 1
ATOM 1176 N N . LEU A 1 151 ? 15.68 -2.518 4.078 1 96.19 151 LEU A N 1
ATOM 1177 C CA . LEU A 1 151 ? 14.43 -3.145 3.658 1 96.19 151 LEU A CA 1
ATOM 1178 C C . LEU A 1 151 ? 14.172 -2.893 2.178 1 96.19 151 LEU A C 1
ATOM 1180 O O . LEU A 1 151 ? 13.805 -3.812 1.441 1 96.19 151 LEU A O 1
ATOM 1184 N N . ILE A 1 152 ? 14.438 -1.695 1.784 1 96.81 152 ILE A N 1
ATOM 1185 C CA . ILE A 1 152 ? 14.242 -1.313 0.39 1 96.81 152 ILE A CA 1
ATOM 1186 C C . ILE A 1 152 ? 15.266 -2.039 -0.489 1 96.81 152 ILE A C 1
ATOM 1188 O O . ILE A 1 152 ? 14.922 -2.535 -1.565 1 96.81 152 ILE A O 1
ATOM 1192 N N . ILE A 1 153 ? 16.453 -2.129 -0.019 1 96.94 153 ILE A N 1
ATOM 1193 C CA . ILE A 1 153 ? 17.5 -2.844 -0.759 1 96.94 153 ILE A CA 1
ATOM 1194 C C . ILE A 1 153 ? 17.094 -4.309 -0.92 1 96.94 153 ILE A C 1
ATOM 1196 O O . ILE A 1 153 ? 17.219 -4.875 -2.008 1 96.94 153 ILE A O 1
ATOM 1200 N N . ALA A 1 154 ? 16.609 -4.898 0.131 1 97 154 ALA A N 1
ATOM 1201 C CA . ALA A 1 154 ? 16.156 -6.289 0.077 1 97 154 ALA A CA 1
ATOM 1202 C C . ALA A 1 154 ? 15.039 -6.469 -0.938 1 97 154 ALA A C 1
ATOM 1204 O O . ALA A 1 154 ? 15.016 -7.453 -1.68 1 97 154 ALA A O 1
ATOM 1205 N N . ALA A 1 155 ? 14.133 -5.531 -0.999 1 97.06 155 ALA A N 1
ATOM 1206 C CA . ALA A 1 155 ? 13.023 -5.602 -1.951 1 97.06 155 ALA A CA 1
ATOM 1207 C C . ALA A 1 155 ? 13.531 -5.496 -3.387 1 97.06 155 ALA A C 1
ATOM 1209 O O . ALA A 1 155 ? 13.07 -6.223 -4.27 1 97.06 155 ALA A O 1
ATOM 1210 N N . CYS A 1 156 ? 14.461 -4.66 -3.592 1 97.19 156 CYS A N 1
ATOM 1211 C CA . CYS A 1 156 ? 15.039 -4.5 -4.922 1 97.19 156 CYS A CA 1
ATOM 1212 C C . CYS A 1 156 ? 15.75 -5.773 -5.367 1 97.19 156 CYS A C 1
ATOM 1214 O O . CYS A 1 156 ? 15.594 -6.215 -6.508 1 97.19 156 CYS A O 1
ATOM 1216 N N . VAL A 1 157 ? 16.516 -6.309 -4.504 1 96.69 157 VAL A N 1
ATOM 1217 C CA . VAL A 1 157 ? 17.25 -7.531 -4.828 1 96.69 157 VAL A CA 1
ATOM 1218 C C . VAL A 1 157 ? 16.266 -8.664 -5.102 1 96.69 157 VAL A C 1
ATOM 1220 O O . VAL A 1 157 ? 16.453 -9.438 -6.047 1 96.69 157 VAL A O 1
ATOM 1223 N N . ALA A 1 158 ? 15.258 -8.773 -4.289 1 96.38 158 ALA A N 1
ATOM 1224 C CA . ALA A 1 158 ? 14.242 -9.797 -4.504 1 96.38 158 ALA A CA 1
ATOM 1225 C C . ALA A 1 158 ? 13.586 -9.641 -5.871 1 96.38 158 ALA A C 1
ATOM 1227 O O . ALA A 1 158 ? 13.367 -10.625 -6.578 1 96.38 158 ALA A O 1
ATOM 1228 N N . ILE A 1 159 ? 13.273 -8.414 -6.262 1 94.88 159 ILE A N 1
ATOM 1229 C CA . ILE A 1 159 ? 12.656 -8.141 -7.555 1 94.88 159 ILE A CA 1
ATOM 1230 C C . ILE A 1 159 ? 13.594 -8.57 -8.68 1 94.88 159 ILE A C 1
ATOM 1232 O O . ILE A 1 159 ? 13.156 -9.172 -9.664 1 94.88 159 ILE A O 1
ATOM 1236 N N . ASN A 1 160 ? 14.812 -8.305 -8.5 1 95.75 160 ASN A N 1
ATOM 1237 C CA . ASN A 1 160 ? 15.805 -8.719 -9.484 1 95.75 160 ASN A CA 1
ATOM 1238 C C . ASN A 1 160 ? 15.867 -10.234 -9.617 1 95.75 160 ASN A C 1
ATOM 1240 O O . ASN A 1 160 ? 15.969 -10.766 -10.727 1 95.75 160 ASN A O 1
ATOM 1244 N N . ILE A 1 161 ? 15.773 -10.875 -8.562 1 94.25 161 ILE A N 1
ATOM 1245 C CA . ILE A 1 161 ? 15.859 -12.328 -8.539 1 94.25 161 ILE A CA 1
ATOM 1246 C C . ILE A 1 161 ? 14.625 -12.93 -9.219 1 94.25 161 ILE A C 1
ATOM 1248 O O . ILE A 1 161 ? 14.75 -13.812 -10.07 1 94.25 161 ILE A O 1
ATOM 1252 N N . VAL A 1 162 ? 13.438 -12.383 -8.945 1 92.38 162 VAL A N 1
ATOM 1253 C CA . VAL A 1 162 ? 12.219 -13.016 -9.43 1 92.38 162 VAL A CA 1
ATOM 1254 C C . VAL A 1 162 ? 11.961 -12.617 -10.875 1 92.38 162 VAL A C 1
ATOM 1256 O O . VAL A 1 162 ? 11.125 -13.219 -11.555 1 92.38 162 VAL A O 1
ATOM 1259 N N . THR A 1 163 ? 12.609 -11.57 -11.359 1 90.56 163 THR A N 1
ATOM 1260 C CA . THR A 1 163 ? 12.469 -11.172 -12.758 1 90.56 163 THR A CA 1
ATOM 1261 C C . THR A 1 163 ? 13.594 -11.758 -13.602 1 90.56 163 THR A C 1
ATOM 1263 O O . THR A 1 163 ? 13.625 -11.57 -14.82 1 90.56 163 THR A O 1
ATOM 1266 N N . GLY A 1 164 ? 14.477 -12.453 -13 1 89.12 164 GLY A N 1
ATOM 1267 C CA . GLY A 1 164 ? 15.594 -13.07 -13.695 1 89.12 164 GLY A CA 1
ATOM 1268 C C . GLY A 1 164 ? 15.172 -14.227 -14.586 1 89.12 164 GLY A C 1
ATOM 1269 O O . GLY A 1 164 ? 14.07 -14.773 -14.43 1 89.12 164 GLY A O 1
ATOM 1270 N N . SER A 1 165 ? 16.078 -14.648 -15.453 1 87.31 165 SER A N 1
ATOM 1271 C CA . SER A 1 165 ? 15.805 -15.719 -16.406 1 87.31 165 SER A CA 1
ATOM 1272 C C . SER A 1 165 ? 15.695 -17.078 -15.711 1 87.31 165 SER A C 1
ATOM 1274 O O . SER A 1 165 ? 14.969 -17.953 -16.172 1 87.31 165 SER A O 1
ATOM 1276 N N . GLU A 1 166 ? 16.406 -17.219 -14.594 1 87.75 166 GLU A N 1
ATOM 1277 C CA . GLU A 1 166 ? 16.438 -18.5 -13.891 1 87.75 166 GLU A CA 1
ATOM 1278 C C . GLU A 1 166 ? 15.305 -18.609 -12.875 1 87.75 166 GLU A C 1
ATOM 1280 O O . GLU A 1 166 ? 15.156 -19.625 -12.211 1 87.75 166 GLU A O 1
ATOM 1285 N N . ALA A 1 167 ? 14.453 -17.594 -12.836 1 88.56 167 ALA A N 1
ATOM 1286 C CA . ALA A 1 167 ? 13.391 -17.594 -11.836 1 88.56 167 ALA A CA 1
ATOM 1287 C C . ALA A 1 167 ? 12.273 -18.562 -12.211 1 88.56 167 ALA A C 1
ATOM 1289 O O . ALA A 1 167 ? 11.906 -18.672 -13.383 1 88.56 167 ALA A O 1
ATOM 1290 N N . TRP A 1 168 ? 11.812 -19.188 -11.172 1 84.62 168 TRP A N 1
ATOM 1291 C CA . TRP A 1 168 ? 10.672 -20.094 -11.352 1 84.62 168 TRP A CA 1
ATOM 1292 C C . TRP A 1 168 ? 9.383 -19.297 -11.508 1 84.62 168 TRP A C 1
ATOM 1294 O O . TRP A 1 168 ? 9.297 -18.141 -11.086 1 84.62 168 TRP A O 1
ATOM 1304 N N . ASP A 1 169 ? 8.383 -19.953 -12.07 1 74.69 169 ASP A N 1
ATOM 1305 C CA . ASP A 1 169 ? 7.098 -19.312 -12.312 1 74.69 169 ASP A CA 1
ATOM 1306 C C . ASP A 1 169 ? 6.434 -18.906 -11 1 74.69 169 ASP A C 1
ATOM 1308 O O . ASP A 1 169 ? 5.824 -17.844 -10.906 1 74.69 169 ASP A O 1
ATOM 1312 N N . SER A 1 170 ? 6.664 -19.719 -9.984 1 75.94 170 SER A N 1
ATOM 1313 C CA . SER A 1 170 ? 6.098 -19.391 -8.68 1 75.94 170 SER A CA 1
ATOM 1314 C C . SER A 1 170 ? 6.762 -18.156 -8.078 1 75.94 170 SER A C 1
ATOM 1316 O O . SER A 1 170 ? 6.109 -17.375 -7.395 1 75.94 170 SER A O 1
ATOM 1318 N N . GLN A 1 171 ? 8.039 -17.938 -8.484 1 81.94 171 GLN A N 1
ATOM 1319 C CA . GLN A 1 171 ? 8.773 -16.766 -8.016 1 81.94 171 GLN A CA 1
ATOM 1320 C C . GLN A 1 171 ? 8.344 -15.5 -8.758 1 81.94 171 GLN A C 1
ATOM 1322 O O . GLN A 1 171 ? 8.227 -14.43 -8.164 1 81.94 171 GLN A O 1
ATOM 1327 N N . ARG A 1 172 ? 8.031 -15.68 -9.953 1 84.88 172 ARG A N 1
ATOM 1328 C CA . ARG A 1 172 ? 7.684 -14.531 -10.781 1 84.88 172 ARG A CA 1
ATOM 1329 C C . ARG A 1 172 ? 6.383 -13.891 -10.312 1 84.88 172 ARG A C 1
ATOM 1331 O O . ARG A 1 172 ? 6.211 -12.672 -10.422 1 84.88 172 ARG A O 1
ATOM 1338 N N . SER A 1 173 ? 5.586 -14.703 -9.688 1 81.5 173 SER A N 1
ATOM 1339 C CA . SER A 1 173 ? 4.312 -14.18 -9.211 1 81.5 173 SER A CA 1
ATOM 1340 C C . SER A 1 173 ? 4.504 -13.266 -8.008 1 81.5 173 SER A C 1
ATOM 1342 O O . SER A 1 173 ? 3.629 -12.453 -7.688 1 81.5 173 SER A O 1
ATOM 1344 N N . SER A 1 174 ? 5.67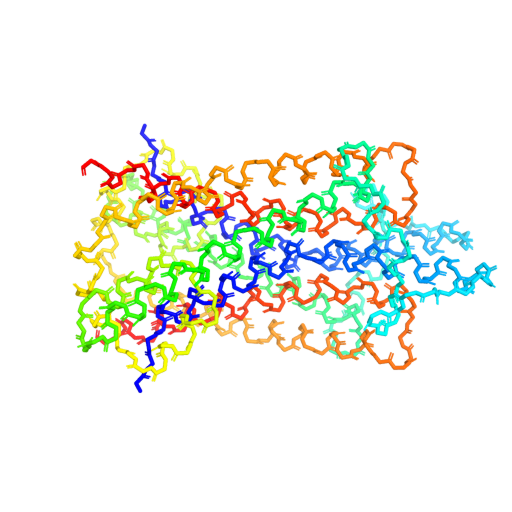2 -13.352 -7.375 1 88.62 174 SER A N 1
ATOM 1345 C CA . SER A 1 174 ? 5.957 -12.523 -6.211 1 88.62 174 SER A CA 1
ATOM 1346 C C . SER A 1 174 ? 6.301 -11.094 -6.621 1 88.62 174 SER A C 1
ATOM 1348 O O . SER A 1 174 ? 6.32 -10.188 -5.785 1 88.62 174 SER A O 1
ATOM 1350 N N . LEU A 1 175 ? 6.492 -10.867 -7.863 1 89.88 175 LEU A N 1
ATOM 1351 C CA . LEU A 1 175 ? 6.906 -9.57 -8.375 1 89.88 175 LEU A CA 1
ATOM 1352 C C . LEU A 1 175 ? 5.922 -8.477 -7.965 1 89.88 175 LEU A C 1
ATOM 1354 O O . LEU A 1 175 ? 6.324 -7.426 -7.469 1 89.88 175 LEU A O 1
ATOM 1358 N N . TRP A 1 176 ? 4.688 -8.797 -8.023 1 89 176 TRP A N 1
ATOM 1359 C CA . TRP A 1 176 ? 3.664 -7.77 -7.859 1 89 176 TRP A CA 1
ATOM 1360 C C . TRP A 1 176 ? 3.537 -7.363 -6.395 1 89 176 TRP A C 1
ATOM 1362 O O . TRP A 1 176 ? 3.354 -6.184 -6.086 1 89 176 TRP A O 1
ATOM 1372 N N . LEU A 1 177 ? 3.713 -8.297 -5.512 1 92 177 LEU A N 1
ATOM 1373 C CA . LEU A 1 177 ? 3.705 -7.98 -4.09 1 92 177 LEU A CA 1
ATOM 1374 C C . LEU A 1 177 ? 4.965 -7.215 -3.697 1 92 177 LEU A C 1
ATOM 1376 O O . LEU A 1 177 ? 4.902 -6.262 -2.922 1 92 177 LEU A O 1
ATOM 1380 N N . LEU A 1 178 ? 6.055 -7.617 -4.312 1 95.38 178 LEU A N 1
ATOM 1381 C CA . LEU A 1 178 ? 7.324 -6.973 -3.998 1 95.38 178 LEU A CA 1
ATOM 1382 C C . LEU A 1 178 ? 7.348 -5.535 -4.512 1 95.38 178 LEU A C 1
ATOM 1384 O O . LEU A 1 178 ? 7.949 -4.66 -3.887 1 95.38 178 LEU A O 1
ATOM 1388 N N . LEU A 1 179 ? 6.68 -5.32 -5.574 1 93.62 179 LEU A N 1
ATOM 1389 C CA . LEU A 1 179 ? 6.57 -3.961 -6.098 1 93.62 179 LEU A CA 1
ATOM 1390 C C . LEU A 1 179 ? 5.805 -3.066 -5.129 1 93.62 179 LEU A C 1
ATOM 1392 O O . LEU A 1 179 ? 6.191 -1.916 -4.902 1 93.62 179 LEU A O 1
ATOM 1396 N N . VAL A 1 180 ? 4.762 -3.621 -4.559 1 94.12 180 VAL A N 1
ATOM 1397 C CA . VAL A 1 180 ? 3.977 -2.852 -3.602 1 94.12 180 VAL A CA 1
ATOM 1398 C C . VAL A 1 180 ? 4.809 -2.578 -2.352 1 94.12 180 VAL A C 1
ATOM 1400 O O . VAL A 1 180 ? 4.82 -1.457 -1.838 1 94.12 180 VAL A O 1
ATOM 1403 N N . VAL A 1 181 ? 5.496 -3.602 -1.9 1 96.06 181 VAL A N 1
ATOM 1404 C CA . VAL A 1 181 ? 6.359 -3.461 -0.732 1 96.06 181 VAL A CA 1
ATOM 1405 C C . VAL A 1 181 ? 7.395 -2.369 -0.985 1 96.06 181 VAL A C 1
ATOM 1407 O O . VAL A 1 181 ? 7.613 -1.501 -0.137 1 96.06 181 VAL A O 1
ATOM 1410 N N . LEU A 1 182 ? 7.961 -2.359 -2.143 1 95.69 182 LEU A N 1
ATOM 1411 C CA . LEU A 1 182 ? 8.984 -1.386 -2.502 1 95.69 182 LEU A CA 1
ATOM 1412 C C . LEU A 1 182 ? 8.406 0.025 -2.533 1 95.69 182 LEU A C 1
ATOM 1414 O O . LEU A 1 182 ? 8.961 0.938 -1.913 1 95.69 182 LEU A O 1
ATOM 1418 N N . MET A 1 183 ? 7.312 0.161 -3.182 1 93.12 183 MET A N 1
ATOM 1419 C CA . MET A 1 183 ? 6.746 1.492 -3.379 1 93.12 183 MET A CA 1
ATOM 1420 C C . MET A 1 183 ? 6.23 2.064 -2.062 1 93.12 183 MET A C 1
ATOM 1422 O O . MET A 1 183 ? 6.379 3.26 -1.8 1 93.12 183 MET A O 1
ATOM 1426 N N . LEU A 1 184 ? 5.641 1.228 -1.271 1 93.25 184 LEU A N 1
ATOM 1427 C CA . LEU A 1 184 ? 5.141 1.69 0.02 1 93.25 184 LEU A CA 1
ATOM 1428 C C . LEU A 1 184 ? 6.293 2.098 0.934 1 93.25 184 LEU A C 1
ATOM 1430 O O . LEU A 1 184 ? 6.219 3.129 1.606 1 93.25 184 LEU A O 1
ATOM 1434 N N . ASN A 1 185 ? 7.293 1.335 0.888 1 94.06 185 ASN A N 1
ATOM 1435 C CA . ASN A 1 185 ? 8.43 1.657 1.738 1 94.06 185 ASN A CA 1
ATOM 1436 C C . ASN A 1 185 ? 9.203 2.865 1.211 1 94.06 185 ASN A C 1
ATOM 1438 O O . ASN A 1 185 ? 9.734 3.654 1.991 1 94.06 185 ASN A O 1
ATOM 1442 N N . LEU A 1 186 ? 9.234 3.051 -0.086 1 92.12 186 LEU A N 1
ATOM 1443 C CA . LEU A 1 186 ? 9.844 4.246 -0.659 1 92.12 186 LEU A CA 1
ATOM 1444 C C . LEU A 1 186 ? 9.078 5.496 -0.257 1 92.12 186 LEU A C 1
ATOM 1446 O O . LEU A 1 186 ? 9.672 6.5 0.134 1 92.12 186 LEU A O 1
ATOM 1450 N N . ALA A 1 187 ? 7.797 5.434 -0.328 1 87.5 187 ALA A N 1
ATOM 1451 C CA . ALA A 1 187 ? 6.969 6.57 0.07 1 87.5 187 ALA A CA 1
ATOM 1452 C C . ALA A 1 187 ? 7.152 6.891 1.55 1 87.5 187 ALA A C 1
ATOM 1454 O O . ALA A 1 187 ? 7.293 8.055 1.926 1 87.5 187 ALA A O 1
ATOM 1455 N N . SER A 1 188 ? 7.133 5.832 2.307 1 88.44 188 SER A N 1
ATOM 1456 C CA . SER A 1 188 ? 7.289 6.02 3.746 1 88.44 188 SER A CA 1
ATOM 1457 C C . SER A 1 188 ? 8.672 6.547 4.09 1 88.44 188 SER A C 1
ATOM 1459 O O . SER A 1 188 ? 8.828 7.332 5.027 1 88.44 188 SER A O 1
ATOM 1461 N N . LEU A 1 189 ? 9.68 6.086 3.377 1 90.44 189 LEU A N 1
ATOM 1462 C CA . LEU A 1 189 ? 11.047 6.547 3.604 1 90.44 189 LEU A CA 1
ATOM 1463 C C . LEU A 1 189 ? 11.156 8.047 3.357 1 90.44 189 LEU A C 1
ATOM 1465 O O . LEU A 1 189 ? 11.797 8.758 4.137 1 90.44 189 LEU A O 1
ATOM 1469 N N . VAL A 1 190 ? 10.562 8.547 2.312 1 83.88 190 VAL A N 1
ATOM 1470 C CA . VAL A 1 190 ? 10.602 9.969 1.975 1 83.88 190 VAL A CA 1
ATOM 1471 C C . VAL A 1 190 ? 9.945 10.781 3.086 1 83.88 190 VAL A C 1
ATOM 1473 O O . VAL A 1 190 ? 10.477 11.812 3.508 1 83.88 190 VAL A O 1
ATOM 1476 N N . GLU A 1 191 ? 8.875 10.281 3.572 1 81.69 191 GLU A N 1
ATOM 1477 C CA . GLU A 1 191 ? 8.18 10.969 4.652 1 81.69 191 GLU A CA 1
ATOM 1478 C C . GLU A 1 191 ? 9.016 10.984 5.93 1 81.69 191 GLU A C 1
ATOM 1480 O O . GLU A 1 191 ? 9.133 12.023 6.586 1 81.69 191 GLU A O 1
ATOM 1485 N N . ASN A 1 192 ? 9.594 9.898 6.23 1 84.06 192 ASN A N 1
ATOM 1486 C CA . ASN A 1 192 ? 10.375 9.797 7.457 1 84.06 192 ASN A CA 1
ATOM 1487 C C . ASN A 1 192 ? 11.672 10.594 7.363 1 84.06 192 ASN A C 1
ATOM 1489 O O . ASN A 1 192 ? 12.117 11.18 8.352 1 84.06 192 ASN A O 1
ATOM 1493 N N . LEU A 1 193 ? 12.266 10.625 6.227 1 82.69 193 LEU A N 1
ATOM 1494 C CA . LEU A 1 193 ? 13.469 11.422 6.043 1 82.69 193 LEU A CA 1
ATOM 1495 C C . LEU A 1 193 ? 13.148 12.914 6.148 1 82.69 193 LEU A C 1
ATOM 1497 O O . LEU A 1 193 ? 13.898 13.664 6.773 1 82.69 193 LEU A O 1
ATOM 1501 N N . TYR A 1 194 ? 12.047 13.242 5.656 1 77.38 194 TYR A N 1
ATOM 1502 C CA . TYR A 1 194 ? 11.641 14.648 5.68 1 77.38 194 TYR A CA 1
ATOM 1503 C C . TYR A 1 194 ? 11.328 15.102 7.098 1 77.38 194 TYR A C 1
ATOM 1505 O O . TYR A 1 194 ? 11.844 16.125 7.555 1 77.38 194 TYR A O 1
ATOM 1513 N N . GLU A 1 195 ? 10.484 14.375 7.68 1 73.31 195 GLU A N 1
ATOM 1514 C CA . GLU A 1 195 ? 10.109 14.734 9.039 1 73.31 195 GLU A CA 1
ATOM 1515 C C . GLU A 1 195 ? 11.289 14.609 9.992 1 73.31 195 GLU A C 1
ATOM 1517 O O . GLU A 1 195 ? 11.406 15.375 10.953 1 73.31 195 GLU A O 1
ATOM 1522 N N . GLY A 1 196 ? 12.109 13.648 9.664 1 72.19 196 GLY A N 1
ATOM 1523 C CA . GLY A 1 196 ? 13.258 13.43 10.531 1 72.19 196 GLY A CA 1
ATOM 1524 C C . GLY A 1 196 ? 14.352 14.461 10.344 1 72.19 196 GLY A C 1
ATOM 1525 O O . GLY A 1 196 ? 14.977 14.898 11.312 1 72.19 196 GLY A O 1
ATOM 1526 N N . LEU A 1 197 ? 14.625 14.883 9.125 1 68.44 197 LEU A N 1
ATOM 1527 C CA . LEU A 1 197 ? 15.703 15.82 8.844 1 68.44 197 LEU A CA 1
ATOM 1528 C C . LEU A 1 197 ? 15.203 17.266 8.945 1 68.44 197 LEU A C 1
ATOM 1530 O O . LEU A 1 197 ? 15.953 18.156 9.359 1 68.44 197 LEU A O 1
ATOM 1534 N N . LEU A 1 198 ? 14.234 17.672 8.133 1 59.28 198 LEU A N 1
ATOM 1535 C CA . LEU A 1 198 ? 13.82 19.062 7.945 1 59.28 198 LEU A CA 1
ATOM 1536 C C . LEU A 1 198 ? 13.43 19.688 9.273 1 59.28 198 LEU A C 1
ATOM 1538 O O . LEU A 1 198 ? 13.641 20.891 9.484 1 59.28 198 LEU A O 1
ATOM 1542 N N . MET A 1 199 ? 12.648 18.922 10.156 1 49.56 199 MET A N 1
ATOM 1543 C CA . MET A 1 199 ? 12.258 19.719 11.305 1 49.56 199 MET A CA 1
ATOM 1544 C C . MET A 1 199 ? 13.406 19.844 12.305 1 49.56 199 MET A C 1
ATOM 1546 O O . MET A 1 199 ? 13.234 20.391 13.398 1 49.56 199 MET A O 1
ATOM 1550 N N . MET A 1 200 ? 14.297 19.203 12.062 1 42 200 MET A N 1
ATOM 1551 C CA . MET A 1 200 ? 15.469 19.406 12.906 1 42 200 MET A CA 1
ATOM 1552 C C . MET A 1 200 ? 16.062 20.797 12.703 1 42 200 MET A C 1
ATOM 1554 O O . MET A 1 200 ? 16.969 21.203 13.422 1 42 200 MET A O 1
ATOM 1558 N N . LYS A 1 201 ? 15.617 21.516 11.797 1 43.03 201 LYS A N 1
ATOM 1559 C CA . LYS A 1 201 ? 16.109 22.891 11.828 1 43.03 201 LYS A CA 1
ATOM 1560 C C . LYS A 1 201 ? 15.211 23.781 12.68 1 43.03 201 LYS A C 1
ATOM 1562 O O . LYS A 1 201 ? 13.984 23.656 12.641 1 43.03 201 LYS A O 1
ATOM 1567 N N . MET B 1 1 ? 16 22.5 -4.168 1 64.81 1 MET B N 1
ATOM 1568 C CA . MET B 1 1 ? 14.625 22.984 -4.062 1 64.81 1 MET B 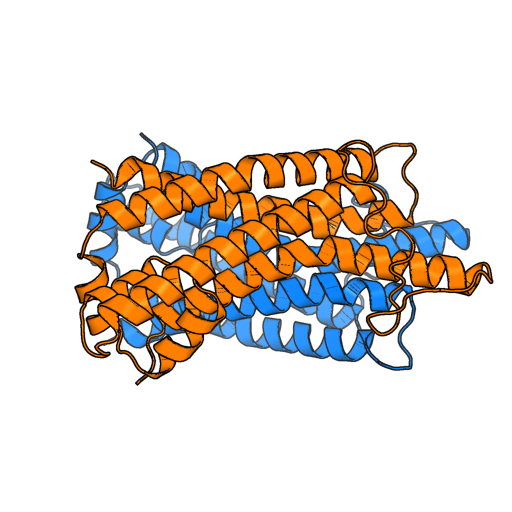CA 1
ATOM 1569 C C . MET B 1 1 ? 13.625 21.844 -4.152 1 64.81 1 MET B C 1
ATOM 1571 O O . MET B 1 1 ? 13.406 21.297 -5.234 1 64.81 1 MET B O 1
ATOM 1575 N N . VAL B 1 2 ? 13.422 21.016 -3.18 1 71.94 2 VAL B N 1
ATOM 1576 C CA . VAL B 1 2 ? 12.539 19.859 -3.25 1 71.94 2 VAL B CA 1
ATOM 1577 C C . VAL B 1 2 ? 11.492 19.938 -2.141 1 71.94 2 VAL B C 1
ATOM 1579 O O . VAL B 1 2 ? 11.836 20.141 -0.971 1 71.94 2 VAL B O 1
ATOM 1582 N N . SER B 1 3 ? 10.219 20.031 -2.625 1 75.12 3 SER B N 1
ATOM 1583 C CA . SER B 1 3 ? 9.148 19.875 -1.646 1 75.12 3 SER B CA 1
ATOM 1584 C C . SER B 1 3 ? 8.945 18.422 -1.279 1 75.12 3 SER B C 1
ATOM 1586 O O . SER B 1 3 ? 8.352 17.656 -2.047 1 75.12 3 SER B O 1
ATOM 1588 N N . PHE B 1 4 ? 9.336 18.016 -0.123 1 72.75 4 PHE B N 1
ATOM 1589 C CA . PHE B 1 4 ? 9.242 16.625 0.305 1 72.75 4 PHE B CA 1
ATOM 1590 C C . PHE B 1 4 ? 7.797 16.234 0.573 1 72.75 4 PHE B C 1
ATOM 1592 O O . PHE B 1 4 ? 7.41 15.086 0.354 1 72.75 4 PHE B O 1
ATOM 1599 N N . TYR B 1 5 ? 7.039 17.219 0.926 1 73.69 5 TYR B N 1
ATOM 1600 C CA . TYR B 1 5 ? 5.621 16.953 1.157 1 73.69 5 TYR B CA 1
ATOM 1601 C C . TYR B 1 5 ? 4.918 16.578 -0.141 1 73.69 5 TYR B C 1
ATOM 1603 O O . TYR B 1 5 ? 4.199 15.586 -0.201 1 73.69 5 TYR B O 1
ATOM 1611 N N . LEU B 1 6 ? 5.281 17.328 -1.147 1 75.81 6 LEU B N 1
ATOM 1612 C CA . LEU B 1 6 ? 4.676 17.031 -2.443 1 75.81 6 LEU B CA 1
ATOM 1613 C C . LEU B 1 6 ? 5.234 15.742 -3.029 1 75.81 6 LEU B C 1
ATOM 1615 O O . LEU B 1 6 ? 4.508 14.984 -3.67 1 75.81 6 LEU B O 1
ATOM 1619 N N . LEU B 1 7 ? 6.457 15.531 -2.793 1 80.19 7 LEU B N 1
ATOM 1620 C CA . LEU B 1 7 ? 7.078 14.297 -3.271 1 80.19 7 LEU B CA 1
ATOM 1621 C C . LEU B 1 7 ? 6.445 13.078 -2.607 1 80.19 7 LEU B C 1
ATOM 1623 O O . LEU B 1 7 ? 6.105 12.102 -3.283 1 80.19 7 LEU B O 1
ATOM 1627 N N . HIS B 1 8 ? 6.238 13.07 -1.346 1 79.25 8 HIS B N 1
ATOM 1628 C CA . HIS B 1 8 ? 5.605 11.984 -0.607 1 79.25 8 HIS B CA 1
ATOM 1629 C C . HIS B 1 8 ? 4.172 11.758 -1.08 1 79.25 8 HIS B C 1
ATOM 1631 O O . HIS B 1 8 ? 3.748 10.617 -1.27 1 79.25 8 HIS B O 1
ATOM 1637 N N . ARG B 1 9 ? 3.525 12.797 -1.308 1 78.56 9 ARG B N 1
ATOM 1638 C CA . ARG B 1 9 ? 2.141 12.695 -1.761 1 78.56 9 ARG B CA 1
ATOM 1639 C C . ARG B 1 9 ? 2.062 12.078 -3.152 1 78.56 9 ARG B C 1
ATOM 1641 O O . ARG B 1 9 ? 1.193 11.25 -3.42 1 78.56 9 ARG B O 1
ATOM 1648 N N . GLY B 1 10 ? 2.93 12.57 -3.957 1 81.5 10 GLY B N 1
ATOM 1649 C CA . GLY B 1 10 ? 2.977 12 -5.293 1 81.5 10 GLY B CA 1
ATOM 1650 C C . GLY B 1 10 ? 3.289 10.516 -5.297 1 81.5 10 GLY B C 1
ATOM 1651 O O . GLY B 1 10 ? 2.619 9.734 -5.977 1 81.5 10 GLY B O 1
ATOM 1652 N N . LEU B 1 11 ? 4.207 10.125 -4.52 1 82.56 11 LEU B N 1
ATOM 1653 C CA . LEU B 1 11 ? 4.602 8.727 -4.438 1 82.56 11 LEU B CA 1
ATOM 1654 C C . LEU B 1 11 ? 3.477 7.879 -3.85 1 82.56 11 LEU B C 1
ATOM 1656 O O . LEU B 1 11 ? 3.217 6.77 -4.32 1 82.56 11 LEU B O 1
ATOM 1660 N N . SER B 1 12 ? 2.842 8.406 -2.885 1 83.5 12 SER B N 1
ATOM 1661 C CA . SER B 1 12 ? 1.734 7.684 -2.266 1 83.5 12 SER B CA 1
ATOM 1662 C C . SER B 1 12 ? 0.575 7.508 -3.24 1 83.5 12 SER B C 1
ATOM 1664 O O . SER B 1 12 ? -0.036 6.438 -3.297 1 83.5 12 SER B O 1
ATOM 1666 N N . TYR B 1 13 ? 0.366 8.555 -3.961 1 84.12 13 TYR B N 1
ATOM 1667 C CA . TYR B 1 13 ? -0.69 8.484 -4.965 1 84.12 13 TYR B CA 1
ATOM 1668 C C . TYR B 1 13 ? -0.365 7.438 -6.023 1 84.12 13 TYR B C 1
ATOM 1670 O O . TYR B 1 13 ? -1.224 6.633 -6.395 1 84.12 13 TYR B O 1
ATOM 1678 N N . PHE B 1 14 ? 0.837 7.473 -6.477 1 85.44 14 PHE B N 1
ATOM 1679 C CA . PHE B 1 14 ? 1.287 6.492 -7.457 1 85.44 14 PHE B CA 1
ATOM 1680 C C . PHE B 1 14 ? 1.213 5.082 -6.887 1 85.44 14 PHE B C 1
ATOM 1682 O O . PHE B 1 14 ? 0.802 4.145 -7.578 1 85.44 14 PHE B O 1
ATOM 1689 N N . THR B 1 15 ? 1.575 4.945 -5.688 1 87.5 15 THR B N 1
ATOM 1690 C CA . THR B 1 15 ? 1.553 3.637 -5.047 1 87.5 15 THR B CA 1
ATOM 1691 C C . THR B 1 15 ? 0.122 3.117 -4.93 1 87.5 15 THR B C 1
ATOM 1693 O O . THR B 1 15 ? -0.149 1.955 -5.242 1 87.5 15 THR B O 1
ATOM 1696 N N . LEU B 1 16 ? -0.736 3.98 -4.492 1 89.69 16 LEU B N 1
ATOM 1697 C CA . LEU B 1 16 ? -2.131 3.58 -4.336 1 89.69 16 LEU B CA 1
ATOM 1698 C C . LEU B 1 16 ? -2.744 3.213 -5.684 1 89.69 16 LEU B C 1
ATOM 1700 O O . LEU B 1 16 ? -3.334 2.141 -5.828 1 89.69 16 LEU B O 1
ATOM 1704 N N . THR B 1 17 ? -2.566 4.07 -6.672 1 90.56 17 THR B N 1
ATOM 1705 C CA . THR B 1 17 ? -3.15 3.842 -7.988 1 90.56 17 THR B CA 1
ATOM 1706 C C . THR B 1 17 ? -2.506 2.633 -8.664 1 90.56 17 THR B C 1
ATOM 1708 O O . THR B 1 17 ? -3.199 1.803 -9.258 1 90.56 17 THR B O 1
ATOM 1711 N N . GLY B 1 18 ? -1.231 2.594 -8.562 1 91.06 18 GLY B N 1
ATOM 1712 C CA . GLY B 1 18 ? -0.54 1.452 -9.141 1 91.06 18 GLY B CA 1
ATOM 1713 C C . GLY B 1 18 ? -0.956 0.13 -8.523 1 91.06 18 GLY B C 1
ATOM 1714 O O . GLY B 1 18 ? -1.118 -0.867 -9.227 1 91.06 18 GLY B O 1
ATOM 1715 N N . THR B 1 19 ? -1.083 0.139 -7.188 1 94.25 19 THR B N 1
ATOM 1716 C CA . THR B 1 19 ? -1.451 -1.08 -6.473 1 94.25 19 THR B CA 1
ATOM 1717 C C . THR B 1 19 ? -2.834 -1.56 -6.902 1 94.25 19 THR B C 1
ATOM 1719 O O . THR B 1 19 ? -3.086 -2.766 -6.973 1 94.25 19 THR B O 1
ATOM 1722 N N . ASN B 1 20 ? -3.664 -0.68 -7.266 1 96.25 20 ASN B N 1
ATOM 1723 C CA . ASN B 1 20 ? -5.016 -1.034 -7.691 1 96.25 20 ASN B CA 1
ATOM 1724 C C . ASN B 1 20 ? -5.008 -1.777 -9.023 1 96.25 20 ASN B C 1
ATOM 1726 O O . ASN B 1 20 ? -5.977 -2.455 -9.367 1 96.25 20 ASN B O 1
ATOM 1730 N N . PHE B 1 21 ? -3.945 -1.699 -9.797 1 94.12 21 PHE B N 1
ATOM 1731 C CA . PHE B 1 21 ? -3.854 -2.373 -11.086 1 94.12 21 PHE B CA 1
ATOM 1732 C C . PHE B 1 21 ? -3.211 -3.746 -10.938 1 94.12 21 PHE B C 1
ATOM 1734 O O . PHE B 1 21 ? -3.318 -4.59 -11.836 1 94.12 21 PHE B O 1
ATOM 1741 N N . LEU B 1 22 ? -2.631 -3.963 -9.852 1 93 22 LEU B N 1
ATOM 1742 C CA . LEU B 1 22 ? -1.76 -5.125 -9.727 1 93 22 LEU B CA 1
ATOM 1743 C C . LEU B 1 22 ? -2.572 -6.418 -9.734 1 93 22 LEU B C 1
ATOM 1745 O O . LEU B 1 22 ? -2.154 -7.414 -10.328 1 93 22 LEU B O 1
ATOM 1749 N N . PRO B 1 23 ? -3.762 -6.406 -9.125 1 92.75 23 PRO B N 1
ATOM 1750 C CA . PRO B 1 23 ? -4.535 -7.645 -9.211 1 92.75 23 PRO B CA 1
ATOM 1751 C C . PRO B 1 23 ? -4.871 -8.031 -10.648 1 92.75 23 PRO B C 1
ATOM 1753 O O . PRO B 1 23 ? -4.887 -9.219 -10.984 1 92.75 23 PRO B O 1
ATOM 1756 N N . LEU B 1 24 ? -5.105 -7.074 -11.477 1 91.69 24 LEU B N 1
ATOM 1757 C CA . LEU B 1 24 ? -5.402 -7.344 -12.875 1 91.69 24 LEU B CA 1
ATOM 1758 C C . LEU B 1 24 ? -4.176 -7.902 -13.594 1 91.69 24 LEU B C 1
ATOM 1760 O O . LEU B 1 24 ? -4.285 -8.859 -14.359 1 91.69 24 LEU B O 1
ATOM 1764 N N . ILE B 1 25 ? -3.074 -7.34 -13.344 1 89.88 25 ILE B N 1
ATOM 1765 C CA . ILE B 1 25 ? -1.831 -7.777 -13.969 1 89.88 25 ILE B CA 1
ATOM 1766 C C . ILE B 1 25 ? -1.472 -9.18 -13.484 1 89.88 25 ILE B C 1
ATOM 1768 O O . ILE B 1 25 ? -1.045 -10.023 -14.266 1 89.88 25 ILE B O 1
ATOM 1772 N N . LYS B 1 26 ? -1.651 -9.391 -12.25 1 89.12 26 LYS B N 1
ATOM 1773 C CA . LYS B 1 26 ? -1.393 -10.719 -11.695 1 89.12 26 LYS B CA 1
ATOM 1774 C C . LYS B 1 26 ? -2.324 -11.758 -12.305 1 89.12 26 LYS B C 1
ATOM 1776 O O . LYS B 1 26 ? -1.893 -12.867 -12.641 1 89.12 26 LYS B O 1
ATOM 1781 N N . HIS B 1 27 ? -3.551 -11.414 -12.422 1 87.25 27 HIS B N 1
ATOM 1782 C CA . HIS B 1 27 ? -4.492 -12.32 -13.07 1 87.25 27 HIS B CA 1
ATOM 1783 C C . HIS B 1 27 ? -4.051 -12.648 -14.492 1 87.25 27 HIS B C 1
ATOM 1785 O O . HIS B 1 27 ? -4.121 -13.805 -14.914 1 87.25 27 HIS B O 1
ATOM 1791 N N . SER B 1 28 ? -3.576 -11.742 -15.172 1 88 28 SER B N 1
ATOM 1792 C CA . SER B 1 28 ? -3.115 -11.938 -16.547 1 88 28 SER B CA 1
ATOM 1793 C C . SER B 1 28 ? -1.884 -12.836 -16.594 1 88 28 SER B C 1
ATOM 1795 O O . SER B 1 28 ? -1.698 -13.594 -17.547 1 88 28 SER B O 1
ATOM 1797 N N . MET B 1 29 ? -1.059 -12.656 -15.609 1 85.88 29 MET B N 1
ATOM 1798 C CA . MET B 1 29 ? 0.121 -13.516 -15.516 1 85.88 29 MET B CA 1
ATOM 1799 C C . MET B 1 29 ? -0.275 -14.961 -15.227 1 85.88 29 MET B C 1
ATOM 1801 O O . MET B 1 29 ? 0.308 -15.891 -15.789 1 85.88 29 MET B O 1
ATOM 1805 N N . ASP B 1 30 ? -1.263 -15.102 -14.375 1 82.19 30 ASP B N 1
ATOM 1806 C CA . ASP B 1 30 ? -1.771 -16.438 -14.102 1 82.19 30 ASP B CA 1
ATOM 1807 C C . ASP B 1 30 ? -2.334 -17.094 -15.367 1 82.19 30 ASP B C 1
ATOM 1809 O O . ASP B 1 30 ? -2.109 -18.281 -15.617 1 82.19 30 ASP B O 1
ATOM 1813 N N . LEU B 1 31 ? -3.016 -16.344 -16.125 1 82 31 LEU B N 1
ATOM 1814 C CA . LEU B 1 31 ? -3.562 -16.844 -17.375 1 82 31 LEU B CA 1
ATOM 1815 C C . LEU B 1 31 ? -2.445 -17.234 -18.328 1 82 31 LEU B C 1
ATOM 1817 O O . LEU B 1 31 ? -2.547 -18.266 -19.016 1 82 31 LEU B O 1
ATOM 1821 N N . TYR B 1 32 ? -1.441 -16.469 -18.297 1 83.38 32 TYR B N 1
ATOM 1822 C CA . TYR B 1 32 ? -0.288 -16.766 -19.141 1 83.38 32 TYR B CA 1
ATOM 1823 C C . TYR B 1 32 ? 0.302 -18.125 -18.781 1 83.38 32 TYR B C 1
ATOM 1825 O O . TYR B 1 32 ? 0.542 -18.953 -19.672 1 83.38 32 TYR B O 1
ATOM 1833 N N . TYR B 1 33 ? 0.434 -18.406 -17.562 1 77.5 33 TYR B N 1
ATOM 1834 C CA . TYR B 1 33 ? 1.059 -19.656 -17.156 1 77.5 33 TYR B CA 1
ATOM 1835 C C . TYR B 1 33 ? 0.092 -20.828 -17.312 1 77.5 33 TYR B C 1
ATOM 1837 O O . TYR B 1 33 ? 0.506 -21.938 -17.625 1 77.5 33 TYR B O 1
ATOM 1845 N N . ALA B 1 34 ? -1.136 -20.547 -17.078 1 74.56 34 ALA B N 1
ATOM 1846 C CA . ALA B 1 34 ? -2.133 -21.578 -17.312 1 74.56 34 ALA B CA 1
ATOM 1847 C C . ALA B 1 34 ? -2.137 -22.016 -18.781 1 74.56 34 ALA B C 1
ATOM 1849 O O . ALA B 1 34 ? -2.184 -23.203 -19.094 1 74.56 34 ALA B O 1
ATOM 1850 N N . LYS B 1 35 ? -2.01 -21.125 -19.625 1 79.81 35 LYS B N 1
ATOM 1851 C CA . LYS B 1 35 ? -2.002 -21.422 -21.047 1 79.81 35 LYS B CA 1
ATOM 1852 C C . LYS B 1 35 ? -0.673 -22.047 -21.484 1 79.81 35 LYS B C 1
ATOM 1854 O O . LYS B 1 35 ? -0.649 -22.984 -22.266 1 79.81 35 LYS B O 1
ATOM 1859 N N . LYS B 1 36 ? 0.32 -21.531 -21 1 76 36 LYS B N 1
ATOM 1860 C CA . LYS B 1 36 ? 1.652 -22.047 -21.297 1 76 36 LYS B CA 1
ATOM 1861 C C . LYS B 1 36 ? 1.764 -23.531 -20.969 1 76 36 LYS B C 1
ATOM 1863 O O . LYS B 1 36 ? 2.33 -24.312 -21.734 1 76 36 LYS B O 1
ATOM 1868 N N . TYR B 1 37 ? 1.203 -23.875 -19.812 1 70.62 37 TYR B N 1
ATOM 1869 C CA . TYR B 1 37 ? 1.378 -25.25 -19.359 1 70.62 37 TYR B CA 1
ATOM 1870 C C . TYR B 1 37 ? 0.29 -26.156 -19.922 1 70.62 37 TYR B C 1
ATOM 1872 O O . TYR B 1 37 ? 0.456 -27.375 -19.969 1 70.62 37 TYR B O 1
ATOM 1880 N N . ALA B 1 38 ? -0.725 -25.516 -20.375 1 68.44 38 ALA B N 1
ATOM 1881 C CA . ALA B 1 38 ? -1.8 -26.297 -20.984 1 68.44 38 ALA B CA 1
ATOM 1882 C C . ALA B 1 38 ? -1.742 -26.203 -22.5 1 68.44 38 ALA B C 1
ATOM 1884 O O . ALA B 1 38 ? -2.594 -26.766 -23.203 1 68.44 38 ALA B O 1
ATOM 1885 N N . GLY B 1 39 ? -0.869 -25.5 -23.078 1 74.56 39 GLY B N 1
ATOM 1886 C CA . GLY B 1 39 ? -0.659 -25.469 -24.516 1 74.56 39 GLY B CA 1
ATOM 1887 C C . GLY B 1 39 ? -1.61 -24.531 -25.234 1 74.56 39 GLY B C 1
ATOM 1888 O O . GLY B 1 39 ? -1.772 -24.625 -26.453 1 74.56 39 GLY B O 1
ATOM 1889 N N . VAL B 1 40 ? -2.324 -23.844 -24.547 1 72 40 VAL B N 1
ATOM 1890 C CA . VAL B 1 40 ? -3.238 -22.922 -25.203 1 72 40 VAL B CA 1
ATOM 1891 C C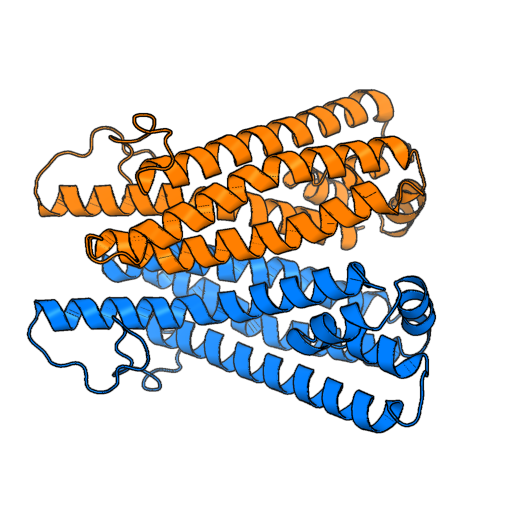 . VAL B 1 40 ? -2.523 -21.609 -25.516 1 72 40 VAL B C 1
ATOM 1893 O O . VAL B 1 40 ? -1.73 -21.125 -24.703 1 72 40 VAL B O 1
ATOM 1896 N N . PRO B 1 41 ? -2.705 -21.062 -26.688 1 77.62 41 PRO B N 1
ATOM 1897 C CA . PRO B 1 41 ? -2.039 -19.797 -27.062 1 77.62 41 PRO B CA 1
ATOM 1898 C C . PRO B 1 41 ? -2.533 -18.609 -26.25 1 77.62 41 PRO B C 1
ATOM 1900 O O . PRO B 1 41 ? -3.68 -18.594 -25.797 1 77.62 41 PRO B O 1
ATOM 1903 N N . CYS B 1 42 ? -1.657 -17.719 -25.953 1 79.75 42 CYS B N 1
ATOM 1904 C CA . CYS B 1 42 ? -1.951 -16.406 -25.391 1 79.75 42 CYS B CA 1
ATOM 1905 C C . CYS B 1 42 ? -2.164 -15.367 -26.484 1 79.75 42 CYS B C 1
ATOM 1907 O O . CYS B 1 42 ? -1.218 -14.984 -27.188 1 79.75 42 CYS B O 1
ATOM 1909 N N . GLU B 1 43 ? -3.352 -14.891 -26.781 1 78.12 43 GLU B N 1
ATOM 1910 C CA . GLU B 1 43 ? -3.707 -14.07 -27.938 1 78.12 43 GLU B CA 1
ATOM 1911 C C . GLU B 1 43 ? -3.307 -12.609 -27.719 1 78.12 43 GLU B C 1
ATOM 1913 O O . GLU B 1 43 ? -3.023 -11.891 -28.688 1 78.12 43 GLU B O 1
ATOM 1918 N N . LYS B 1 44 ? -3.23 -12.086 -26.484 1 80.31 44 LYS B N 1
ATOM 1919 C CA . LYS B 1 44 ? -3.01 -10.672 -26.219 1 80.31 44 LYS B CA 1
ATOM 1920 C C . LYS B 1 44 ? -1.979 -10.477 -25.109 1 80.31 44 LYS B C 1
ATOM 1922 O O . LYS B 1 44 ? -2.318 -10.031 -24 1 80.31 44 LYS B O 1
ATOM 1927 N N . PRO B 1 45 ? -0.745 -10.703 -25.438 1 80.31 45 PRO B N 1
ATOM 1928 C CA . PRO B 1 45 ? 0.265 -10.391 -24.422 1 80.31 45 PRO B CA 1
ATOM 1929 C C . PRO B 1 45 ? 0.664 -8.914 -24.422 1 80.31 45 PRO B C 1
ATOM 1931 O O . PRO B 1 45 ? 1.095 -8.383 -25.438 1 80.31 45 PRO B O 1
ATOM 1934 N N . TRP B 1 46 ? 0.298 -8.133 -23.391 1 75.5 46 TRP B N 1
ATOM 1935 C CA . TRP B 1 46 ? 0.662 -6.723 -23.297 1 75.5 46 TRP B CA 1
ATOM 1936 C C . TRP B 1 46 ? 2.02 -6.555 -22.625 1 75.5 46 TRP B C 1
ATOM 1938 O O . TRP B 1 46 ? 2.773 -5.637 -22.953 1 75.5 46 TRP B O 1
ATOM 1948 N N . PHE B 1 47 ? 2.285 -7.406 -21.562 1 78 47 PHE B N 1
ATOM 1949 C CA . PHE B 1 47 ? 3.564 -7.453 -20.859 1 78 47 PHE B CA 1
ATOM 1950 C C . PHE B 1 47 ? 4.148 -8.859 -20.891 1 78 47 PHE B C 1
ATOM 1952 O O . PHE B 1 47 ? 3.426 -9.836 -21.109 1 78 47 PHE B O 1
ATOM 1959 N N . LYS B 1 48 ? 5.445 -8.844 -20.688 1 80.44 48 LYS B N 1
ATOM 1960 C CA . LYS B 1 48 ? 6.094 -10.148 -20.609 1 80.44 48 LYS B CA 1
ATOM 1961 C C . LYS B 1 48 ? 5.441 -11.031 -19.547 1 80.44 48 LYS B C 1
ATOM 1963 O O . LYS B 1 48 ? 5.184 -10.57 -18.438 1 80.44 48 LYS B O 1
ATOM 1968 N N . TYR B 1 49 ? 5.004 -12.234 -19.906 1 80.38 49 TYR B N 1
ATOM 1969 C CA . TYR B 1 49 ? 4.457 -13.266 -19.031 1 80.38 49 TYR B CA 1
ATOM 1970 C C . TYR B 1 49 ? 3.023 -12.945 -18.641 1 80.38 49 TYR B C 1
ATOM 1972 O O . TYR B 1 49 ? 2.566 -13.344 -17.562 1 80.38 49 TYR B O 1
ATOM 1980 N N . THR B 1 50 ? 2.389 -12.023 -19.438 1 86.12 50 THR B N 1
ATOM 1981 C CA . THR B 1 50 ? 0.983 -11.742 -19.156 1 86.12 50 THR B CA 1
ATOM 1982 C C . THR B 1 50 ? 0.124 -12.031 -20.391 1 86.12 50 THR B C 1
ATOM 1984 O O . THR B 1 50 ? 0.558 -11.805 -21.516 1 86.12 50 THR B O 1
ATOM 1987 N N . CYS B 1 51 ? -1.116 -12.562 -20.156 1 87.88 51 CYS B N 1
ATOM 1988 C CA . CYS B 1 51 ? -2.137 -12.805 -21.172 1 87.88 51 CYS B CA 1
ATOM 1989 C C . CYS B 1 51 ? -3.451 -12.133 -20.797 1 87.88 51 CYS B C 1
ATOM 1991 O O . CYS B 1 51 ? -4 -12.391 -19.719 1 87.88 51 CYS B O 1
ATOM 1993 N N . PHE B 1 52 ? -3.977 -11.266 -21.625 1 85.69 52 PHE B N 1
ATOM 1994 C CA . PHE B 1 52 ? -5.176 -10.484 -21.344 1 85.69 52 PHE B CA 1
ATOM 1995 C C . PHE B 1 52 ? -6.359 -10.992 -22.156 1 85.69 52 PHE B C 1
ATOM 1997 O O . PHE B 1 52 ? -7.227 -10.211 -22.547 1 85.69 52 PHE B O 1
ATOM 2004 N N . ASP B 1 53 ? -6.512 -12.188 -22.469 1 80.94 53 ASP B N 1
ATOM 2005 C CA . ASP B 1 53 ? -7.551 -12.75 -23.312 1 80.94 53 ASP B CA 1
ATOM 2006 C C . ASP B 1 53 ? -8.93 -12.609 -22.672 1 80.94 53 ASP B C 1
ATOM 2008 O O . ASP B 1 53 ? -9.922 -12.383 -23.359 1 80.94 53 ASP B O 1
ATOM 2012 N N . ASP B 1 54 ? -9.055 -12.633 -21.344 1 78.31 54 ASP B N 1
ATOM 2013 C CA . ASP B 1 54 ? -10.344 -12.562 -20.672 1 78.31 54 ASP B CA 1
ATOM 2014 C C . ASP B 1 54 ? -10.633 -11.148 -20.188 1 78.31 54 ASP B C 1
ATOM 2016 O O . ASP B 1 54 ? -11.641 -10.906 -19.516 1 78.31 54 ASP B O 1
ATOM 2020 N N . PHE B 1 55 ? -9.656 -10.352 -20.672 1 75.06 55 PHE B N 1
ATOM 2021 C CA . PHE B 1 55 ? -9.781 -8.969 -20.219 1 75.06 55 PHE B CA 1
ATOM 2022 C C . PHE B 1 55 ? -10.977 -8.297 -20.891 1 75.06 55 PHE B C 1
ATOM 2024 O O . PHE B 1 55 ? -11.242 -8.508 -22.078 1 75.06 55 PHE B O 1
ATOM 2031 N N . ALA B 1 56 ? -11.852 -7.598 -20.125 1 71.81 56 ALA B N 1
ATOM 2032 C CA . ALA B 1 56 ? -12.969 -6.789 -20.609 1 71.81 56 ALA B CA 1
ATOM 2033 C C . ALA B 1 56 ? -14.195 -7.66 -20.875 1 71.81 56 ALA B C 1
ATOM 2035 O O . ALA B 1 56 ? -15.227 -7.16 -21.328 1 71.81 56 ALA B O 1
ATOM 2036 N N . THR B 1 57 ? -14.047 -8.898 -20.531 1 79.75 57 THR B N 1
ATOM 2037 C CA . THR B 1 57 ? -15.172 -9.781 -20.812 1 79.75 57 THR B CA 1
ATOM 2038 C C . THR B 1 57 ? -16.078 -9.898 -19.594 1 79.75 57 THR B C 1
ATOM 2040 O O . THR B 1 57 ? -17.219 -10.375 -19.688 1 79.75 57 THR B O 1
ATOM 2043 N N . ASP B 1 58 ? -15.641 -9.453 -18.484 1 83.25 58 ASP B N 1
ATOM 2044 C CA . ASP B 1 58 ? -16.422 -9.578 -17.25 1 83.25 58 ASP B CA 1
ATOM 2045 C C . ASP B 1 58 ? -16.266 -8.336 -16.375 1 83.25 58 ASP B C 1
ATOM 2047 O O . ASP B 1 58 ? -15.164 -8.047 -15.891 1 83.25 58 ASP B O 1
ATOM 2051 N N . TRP B 1 59 ? -17.359 -7.727 -16.156 1 83.88 59 TRP B N 1
ATOM 2052 C CA . TRP B 1 59 ? -17.359 -6.52 -15.328 1 83.88 59 TRP B CA 1
ATOM 2053 C C . TRP B 1 59 ? -18.312 -6.664 -14.148 1 83.88 59 TRP B C 1
ATOM 2055 O O . TRP B 1 59 ? -18.891 -5.68 -13.688 1 83.88 59 TRP B O 1
ATOM 2065 N N . THR B 1 60 ? -18.391 -7.852 -13.727 1 84.75 60 THR B N 1
ATOM 2066 C CA . THR B 1 60 ? -19.359 -8.109 -12.656 1 84.75 60 THR B CA 1
ATOM 2067 C C . THR B 1 60 ? -18.641 -8.43 -11.352 1 84.75 60 THR B C 1
ATOM 2069 O O . THR B 1 60 ? -17.422 -8.633 -11.336 1 84.75 60 THR B O 1
ATOM 2072 N N . TYR B 1 61 ? -19.453 -8.438 -10.281 1 90.06 61 TYR B N 1
ATOM 2073 C CA . TYR B 1 61 ? -18.938 -8.773 -8.961 1 90.06 61 TYR B CA 1
ATOM 2074 C C . TYR B 1 61 ? -19.094 -10.258 -8.68 1 90.06 61 TYR B C 1
ATOM 2076 O O . TYR B 1 61 ? -19.125 -10.68 -7.52 1 90.06 61 TYR B O 1
ATOM 2084 N N . THR B 1 62 ? -19.141 -11.039 -9.766 1 91.19 62 THR B N 1
ATOM 2085 C CA . THR B 1 62 ? -19.453 -12.445 -9.531 1 91.19 62 THR B CA 1
ATOM 2086 C C . THR B 1 62 ? -18.219 -13.32 -9.672 1 91.19 62 THR B C 1
ATOM 2088 O O . THR B 1 62 ? -18.188 -14.453 -9.211 1 91.19 62 THR B O 1
ATOM 2091 N N . THR B 1 63 ? -17.297 -12.758 -10.352 1 92.19 63 THR B N 1
ATOM 2092 C CA . THR B 1 63 ? -16.047 -13.492 -10.555 1 92.19 63 THR B CA 1
ATOM 2093 C C . THR B 1 63 ? -14.852 -12.672 -10.078 1 92.19 63 THR B C 1
ATOM 2095 O O . THR B 1 63 ? -14.961 -11.461 -9.891 1 92.19 63 THR B O 1
ATOM 2098 N N . GLU B 1 64 ? -13.781 -13.359 -9.859 1 93.31 64 GLU B N 1
ATOM 2099 C CA . GLU B 1 64 ? -12.555 -12.656 -9.492 1 93.31 64 GLU B CA 1
ATOM 2100 C C . GLU B 1 64 ? -12.156 -11.648 -10.562 1 93.31 64 GLU B C 1
ATOM 2102 O O . GLU B 1 64 ? -11.844 -10.5 -10.25 1 93.31 64 GLU B O 1
ATOM 2107 N N . LEU B 1 65 ? -12.227 -12.109 -11.859 1 92.56 65 LEU B N 1
ATOM 2108 C CA . LEU B 1 65 ? -11.875 -11.227 -12.961 1 92.56 65 LEU B CA 1
ATOM 2109 C C . LEU B 1 65 ? -12.805 -10.023 -13.016 1 92.56 65 LEU B C 1
ATOM 2111 O O . LEU B 1 65 ? -12.359 -8.898 -13.242 1 92.56 65 LEU B O 1
ATOM 2115 N N . GLY B 1 66 ? -14.062 -10.281 -12.805 1 94.19 66 GLY B N 1
ATOM 2116 C CA . GLY B 1 66 ? -15.016 -9.188 -12.781 1 94.19 66 GLY B CA 1
ATOM 2117 C C . GLY B 1 66 ? -14.719 -8.156 -11.711 1 94.19 66 GLY B C 1
ATOM 2118 O O . GLY B 1 66 ? -14.703 -6.953 -11.984 1 94.19 66 GLY B O 1
ATOM 2119 N N . CYS B 1 67 ? -14.445 -8.578 -10.531 1 96 67 CYS B N 1
ATOM 2120 C CA . CYS B 1 67 ? -14.148 -7.695 -9.414 1 96 67 CYS B CA 1
ATOM 2121 C C . CYS B 1 67 ? -12.883 -6.891 -9.68 1 96 67 CYS B C 1
ATOM 2123 O O . CYS B 1 67 ? -12.852 -5.68 -9.469 1 96 67 CYS B O 1
ATOM 2125 N N . ILE B 1 68 ? -11.859 -7.578 -10.164 1 95.44 68 ILE B N 1
ATOM 2126 C CA . ILE B 1 68 ? -10.586 -6.895 -10.352 1 95.44 68 ILE B CA 1
ATOM 2127 C C . ILE B 1 68 ? -10.688 -5.93 -11.523 1 95.44 68 ILE B C 1
ATOM 2129 O O . ILE B 1 68 ? -10.047 -4.875 -11.531 1 95.44 68 ILE B O 1
ATOM 2133 N N . SER B 1 69 ? -11.555 -6.211 -12.492 1 94.56 69 SER B N 1
ATOM 2134 C CA . SER B 1 69 ? -11.797 -5.289 -13.602 1 94.56 69 SER B CA 1
ATOM 2135 C C . SER B 1 69 ? -12.516 -4.031 -13.125 1 94.56 69 SER B C 1
ATOM 2137 O O . SER B 1 69 ? -12.203 -2.926 -13.578 1 94.56 69 SER B O 1
ATOM 2139 N N . VAL B 1 70 ? -13.375 -4.242 -12.25 1 94.5 70 VAL B N 1
ATOM 2140 C CA . VAL B 1 70 ? -14.086 -3.1 -11.672 1 94.5 70 VAL B CA 1
ATOM 2141 C C . VAL B 1 70 ? -13.109 -2.223 -10.898 1 94.5 70 VAL B C 1
ATOM 2143 O O . VAL B 1 70 ? -13.141 -0.994 -11.008 1 94.5 70 VAL B O 1
ATOM 2146 N N . ILE B 1 71 ? -12.25 -2.816 -10.172 1 96.19 71 ILE B N 1
ATOM 2147 C CA . ILE B 1 71 ? -11.242 -2.078 -9.422 1 96.19 71 ILE B CA 1
ATOM 2148 C C . ILE B 1 71 ? -10.375 -1.266 -10.375 1 96.19 71 ILE B C 1
ATOM 2150 O O . ILE B 1 71 ? -10.148 -0.072 -10.164 1 96.19 71 ILE B O 1
ATOM 2154 N N . ALA B 1 72 ? -9.969 -1.875 -11.438 1 94.5 72 ALA B N 1
ATOM 2155 C CA . ALA B 1 72 ? -9.133 -1.2 -12.422 1 94.5 72 ALA B CA 1
ATOM 2156 C C . ALA B 1 72 ? -9.883 -0.05 -13.086 1 94.5 72 ALA B C 1
ATOM 2158 O O . ALA B 1 72 ? -9.328 1.04 -13.258 1 94.5 72 ALA B O 1
ATOM 2159 N N . LEU B 1 73 ? -11.086 -0.269 -13.43 1 94.19 73 LEU B N 1
ATOM 2160 C CA . LEU B 1 73 ? -11.898 0.744 -14.102 1 94.19 73 LEU B CA 1
ATOM 2161 C C . LEU B 1 73 ? -12.102 1.96 -13.211 1 94.19 73 LEU B C 1
ATOM 2163 O O . LEU B 1 73 ? -11.914 3.098 -13.641 1 94.19 73 LEU B O 1
ATOM 2167 N N . LEU B 1 74 ? -12.484 1.69 -12.016 1 94.12 74 LEU B N 1
ATOM 2168 C CA . LEU B 1 74 ? -12.711 2.785 -11.078 1 94.12 74 LEU B CA 1
ATOM 2169 C C . LEU B 1 74 ? -11.422 3.549 -10.812 1 94.12 74 LEU B C 1
ATOM 2171 O O . LEU B 1 74 ? -11.445 4.766 -10.617 1 94.12 74 LEU B O 1
ATOM 2175 N N . THR B 1 75 ? -10.328 2.855 -10.797 1 94.31 75 THR B N 1
ATOM 2176 C CA . THR B 1 75 ? -9.031 3.508 -10.625 1 94.31 75 THR B CA 1
ATOM 2177 C C . THR B 1 75 ? -8.742 4.43 -11.805 1 94.31 75 THR B C 1
ATOM 2179 O O . THR B 1 75 ? -8.281 5.559 -11.617 1 94.31 75 THR B O 1
ATOM 2182 N N . VAL B 1 76 ? -9.055 3.99 -12.984 1 92.94 76 VAL B N 1
ATOM 2183 C CA . VAL B 1 76 ? -8.844 4.797 -14.18 1 92.94 76 VAL B CA 1
ATOM 2184 C C . VAL B 1 76 ? -9.734 6.039 -14.133 1 92.94 76 VAL B C 1
ATOM 2186 O O . VAL B 1 76 ? -9.297 7.137 -14.484 1 92.94 76 VAL B O 1
ATOM 2189 N N . LEU B 1 77 ? -10.883 5.84 -13.68 1 92.81 77 LEU B N 1
ATOM 2190 C CA . LEU B 1 77 ? -11.82 6.961 -13.578 1 92.81 77 LEU B CA 1
ATOM 2191 C C . LEU B 1 77 ? -11.32 7.988 -12.562 1 92.81 77 LEU B C 1
ATOM 2193 O O . LEU B 1 77 ? -11.367 9.188 -12.82 1 92.81 77 LEU B O 1
ATOM 2197 N N . MET B 1 78 ? -10.836 7.543 -11.484 1 90.12 78 MET B N 1
ATOM 2198 C CA . MET B 1 78 ? -10.297 8.445 -10.477 1 90.12 78 MET B CA 1
ATOM 2199 C C . MET B 1 78 ? -9.055 9.164 -10.984 1 90.12 78 MET B C 1
ATOM 2201 O O . MET B 1 78 ? -8.906 10.367 -10.789 1 90.12 78 MET B O 1
ATOM 2205 N N . LEU B 1 79 ? -8.234 8.391 -11.641 1 88.06 79 LEU B N 1
ATOM 2206 C CA . LEU B 1 79 ? -7.035 8.984 -12.211 1 88.06 79 LEU B CA 1
ATOM 2207 C C . LEU B 1 79 ? -7.391 10.047 -13.242 1 88.06 79 LEU B C 1
ATOM 2209 O O . LEU B 1 79 ? -6.785 11.125 -13.273 1 88.06 79 LEU B O 1
ATOM 2213 N N . GLY B 1 80 ? -8.289 9.703 -14.055 1 86.06 80 GLY B N 1
ATOM 2214 C CA . GLY B 1 80 ? -8.75 10.672 -15.039 1 86.06 80 GLY B CA 1
ATOM 2215 C C . GLY B 1 80 ? -9.352 11.914 -14.414 1 86.06 80 GLY B C 1
ATOM 2216 O O . GLY B 1 80 ? -9.07 13.031 -14.852 1 86.06 80 GLY B O 1
ATOM 2217 N N . PHE B 1 81 ? -10.133 11.742 -13.398 1 86.06 81 PHE B N 1
ATOM 2218 C CA . PHE B 1 81 ? -10.766 12.844 -12.688 1 86.06 81 PHE B CA 1
ATOM 2219 C C . PHE B 1 81 ? -9.719 13.758 -12.055 1 86.06 81 PHE B C 1
ATOM 2221 O O . PHE B 1 81 ? -9.758 14.977 -12.242 1 86.06 81 PHE B O 1
ATOM 2228 N N . HIS B 1 82 ? -8.75 13.219 -11.359 1 82.62 82 HIS B N 1
ATOM 2229 C CA . HIS B 1 82 ? -7.707 14 -10.703 1 82.62 82 HIS B CA 1
ATOM 2230 C C . HIS B 1 82 ? -6.812 14.688 -11.727 1 82.62 82 HIS B C 1
ATOM 2232 O O . HIS B 1 82 ? -6.398 15.836 -11.531 1 82.62 82 HIS B O 1
ATOM 2238 N N . THR B 1 83 ? -6.527 13.984 -12.766 1 80.94 83 THR B N 1
ATOM 2239 C CA . THR B 1 83 ? -5.695 14.562 -13.82 1 80.94 83 THR B CA 1
ATOM 2240 C C . THR B 1 83 ? -6.418 15.711 -14.516 1 80.94 83 THR B C 1
ATOM 2242 O O . THR B 1 83 ? -5.82 16.75 -14.789 1 80.94 83 THR B O 1
ATOM 2245 N N . GLY B 1 84 ? -7.656 15.453 -14.828 1 80.88 84 GLY B N 1
ATOM 2246 C CA . GLY B 1 84 ? -8.453 16.516 -15.414 1 80.88 84 GLY B CA 1
ATOM 2247 C C . GLY B 1 84 ? -8.492 17.766 -14.562 1 80.88 84 GLY B C 1
ATOM 2248 O O . GLY B 1 84 ? -8.359 18.891 -15.07 1 80.88 84 GLY B O 1
ATOM 2249 N N . LEU B 1 85 ? -8.672 17.672 -13.273 1 77.5 85 LEU B N 1
ATOM 2250 C CA . LEU B 1 85 ? -8.695 18.797 -12.352 1 77.5 85 LEU B CA 1
ATOM 2251 C C . LEU B 1 85 ? -7.332 19.484 -12.305 1 77.5 85 LEU B C 1
ATOM 2253 O O . LEU B 1 85 ? -7.258 20.719 -12.242 1 77.5 85 LEU B O 1
ATOM 2257 N N . ALA B 1 86 ? -6.297 18.703 -12.297 1 75.25 86 ALA B N 1
ATOM 2258 C CA . ALA B 1 86 ? -4.953 19.266 -12.289 1 75.25 86 ALA B CA 1
ATOM 2259 C C . ALA B 1 86 ? -4.703 20.109 -13.539 1 75.25 86 ALA B C 1
ATOM 2261 O O . ALA B 1 86 ? -4.133 21.203 -13.461 1 75.25 86 ALA B O 1
ATOM 2262 N N . ILE B 1 87 ? -5.102 19.547 -14.664 1 75.06 87 ILE B N 1
ATOM 2263 C CA . ILE B 1 87 ? -4.941 20.266 -15.93 1 75.06 87 ILE B CA 1
ATOM 2264 C C . ILE B 1 87 ? -5.746 21.562 -15.891 1 75.06 87 ILE B C 1
ATOM 2266 O O . ILE B 1 87 ? -5.262 22.609 -16.312 1 75.06 87 ILE B O 1
ATOM 2270 N N . TYR B 1 88 ? -6.887 21.469 -15.367 1 73.81 88 TYR B N 1
ATOM 2271 C CA . TYR B 1 88 ? -7.742 22.641 -15.258 1 73.81 88 TYR B CA 1
ATOM 2272 C C . TYR B 1 88 ? -7.086 23.719 -14.391 1 73.81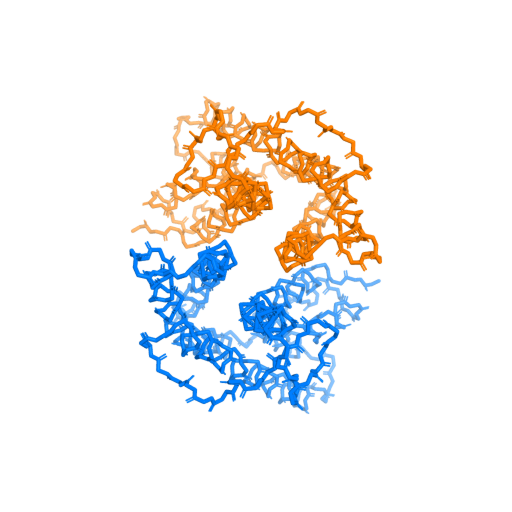 88 TYR B C 1
ATOM 2274 O O . TYR B 1 88 ? -7.02 24.875 -14.781 1 73.81 88 TYR B O 1
ATOM 2282 N N . HIS B 1 89 ? -6.594 23.375 -13.203 1 68.44 89 HIS B N 1
ATOM 2283 C CA . HIS B 1 89 ? -5.953 24.328 -12.312 1 68.44 89 HIS B CA 1
ATOM 2284 C C . HIS B 1 89 ? -4.66 24.875 -12.914 1 68.44 89 HIS B C 1
ATOM 2286 O O . HIS B 1 89 ? -4.332 26.047 -12.742 1 68.44 89 HIS B O 1
ATOM 2292 N N . PHE B 1 90 ? -4.035 23.953 -13.578 1 67.25 90 PHE B N 1
ATOM 2293 C CA . PHE B 1 90 ? -2.809 24.391 -14.234 1 67.25 90 PHE B CA 1
ATOM 2294 C C . PHE B 1 90 ? -3.113 25.406 -15.336 1 67.25 90 PHE B C 1
ATOM 2296 O O . PHE B 1 90 ? -2.42 26.422 -15.461 1 67.25 90 PHE B O 1
ATOM 2303 N N . ALA B 1 91 ? -4.059 25.156 -16.047 1 65.44 91 ALA B N 1
ATOM 2304 C CA . ALA B 1 91 ? -4.441 26.031 -17.156 1 65.44 91 ALA B CA 1
ATOM 2305 C C . ALA B 1 91 ? -4.984 27.359 -16.641 1 65.44 91 ALA B C 1
ATOM 2307 O O . ALA B 1 91 ? -4.723 28.406 -17.234 1 65.44 91 ALA B O 1
ATOM 2308 N N . CYS B 1 92 ? -5.637 27.281 -15.562 1 60.56 92 CYS B N 1
ATOM 2309 C CA . CYS B 1 92 ? -6.293 28.5 -15.07 1 60.56 92 CYS B CA 1
ATOM 2310 C C . CYS B 1 92 ? -5.379 29.25 -14.117 1 60.56 92 CYS B C 1
ATOM 2312 O O . CYS B 1 92 ? -5.527 30.469 -13.953 1 60.56 92 CYS B O 1
ATOM 2314 N N . SER B 1 93 ? -4.746 28.344 -13.336 1 54.19 93 SER B N 1
ATOM 2315 C CA . SER B 1 93 ? -3.887 29.047 -12.383 1 54.19 93 SER B CA 1
ATOM 2316 C C . SER B 1 93 ? -2.516 29.328 -12.977 1 54.19 93 SER B C 1
ATOM 2318 O O . SER B 1 93 ? -1.681 29.984 -12.344 1 54.19 93 SER B O 1
ATOM 2320 N N . CYS B 1 94 ? -1.947 28.297 -13.781 1 48.28 94 CYS B N 1
ATOM 2321 C CA . CYS B 1 94 ? -0.591 28.391 -14.312 1 48.28 94 CYS B CA 1
ATOM 2322 C C . CYS B 1 94 ? -0.261 29.812 -14.727 1 48.28 94 CYS B C 1
ATOM 2324 O O . CYS B 1 94 ? 0.734 30.047 -15.414 1 48.28 94 CYS B O 1
ATOM 2326 N N . ARG B 1 95 ? -0.929 30.75 -14.625 1 44.59 95 ARG B N 1
ATOM 2327 C CA . ARG B 1 95 ? 0.098 31.766 -14.781 1 44.59 95 ARG B CA 1
ATOM 2328 C C . ARG B 1 95 ? 1.205 31.609 -13.75 1 44.59 95 ARG B C 1
ATOM 2330 O O . ARG B 1 95 ? 1.985 32.531 -13.508 1 44.59 95 ARG B O 1
ATOM 2337 N N . GLY B 1 96 ? 1.599 30.188 -13.516 1 44.59 96 GLY B N 1
ATOM 2338 C CA . GLY B 1 96 ? 2.77 29.547 -12.938 1 44.59 96 GLY B CA 1
ATOM 2339 C C . GLY B 1 96 ? 2.93 29.828 -11.453 1 44.59 96 GLY B C 1
ATOM 2340 O O . GLY B 1 96 ? 3.318 28.938 -10.688 1 44.59 96 GLY B O 1
ATOM 2341 N N . LYS B 1 97 ? 3.199 30.891 -10.883 1 48.94 97 LYS B N 1
ATOM 2342 C CA . LYS B 1 97 ? 3.723 31.391 -9.617 1 48.94 97 LYS B CA 1
ATOM 2343 C C . LYS B 1 97 ? 2.598 31.609 -8.609 1 48.94 97 LYS B C 1
ATOM 2345 O O . LYS B 1 97 ? 2.814 32.188 -7.547 1 48.94 97 LYS B O 1
ATOM 2350 N N . SER B 1 98 ? 1.229 31.047 -8.953 1 53.5 98 SER B N 1
ATOM 2351 C CA . SER B 1 98 ? 0.202 31.547 -8.047 1 53.5 98 SER B CA 1
ATOM 2352 C C . SER B 1 98 ? -0.187 30.484 -7.016 1 53.5 98 SER B C 1
ATOM 2354 O O . SER B 1 98 ? 0.005 29.297 -7.242 1 53.5 98 SER B O 1
ATOM 2356 N N . GLU B 1 99 ? -0.522 30.766 -5.812 1 59.62 99 GLU B N 1
ATOM 2357 C CA . GLU B 1 99 ? -1.028 30 -4.668 1 59.62 99 GLU B CA 1
ATOM 2358 C C . GLU B 1 99 ? -2.109 29.016 -5.094 1 59.62 99 GLU B C 1
ATOM 2360 O O . GLU B 1 99 ? -2.217 27.922 -4.527 1 59.62 99 GLU B O 1
ATOM 2365 N N . GLY B 1 100 ? -2.73 29.297 -6.152 1 57.09 100 GLY B N 1
ATOM 2366 C CA . GLY B 1 100 ? -3.783 28.422 -6.648 1 57.09 100 GLY B CA 1
ATOM 2367 C C . GLY B 1 100 ? -3.256 27.156 -7.297 1 57.09 100 GLY B C 1
ATOM 2368 O O . GLY B 1 100 ? -3.857 26.094 -7.172 1 57.09 100 GLY B O 1
ATOM 2369 N N . PHE B 1 101 ? -2.17 27.25 -7.945 1 58.88 101 PHE B N 1
ATOM 2370 C CA . PHE B 1 101 ? -1.559 26.125 -8.625 1 58.88 101 PHE B CA 1
ATOM 2371 C C . PHE B 1 101 ? -1.107 25.062 -7.625 1 58.88 101 PHE B C 1
ATOM 2373 O O . PHE B 1 101 ? -1.382 23.875 -7.801 1 58.88 101 PHE B O 1
ATOM 2380 N N . LEU B 1 102 ? -0.416 25.516 -6.633 1 59.44 102 LEU B N 1
ATOM 2381 C CA . LEU B 1 102 ? 0.088 24.609 -5.605 1 59.44 102 LEU B CA 1
ATOM 2382 C C . LEU B 1 102 ? -1.061 23.969 -4.84 1 59.44 102 LEU B C 1
ATOM 2384 O O . LEU B 1 102 ? -0.991 22.797 -4.488 1 59.44 102 LEU B O 1
ATOM 2388 N N . ALA B 1 103 ? -2.084 24.781 -4.805 1 58.53 103 ALA B N 1
ATOM 2389 C CA . ALA B 1 103 ? -3.273 24.266 -4.145 1 58.53 103 ALA B CA 1
ATOM 2390 C C . ALA B 1 103 ? -3.914 23.156 -4.977 1 58.53 103 ALA B C 1
ATOM 2392 O O . ALA B 1 103 ? -4.363 22.141 -4.43 1 58.53 103 ALA B O 1
ATOM 2393 N N . GLY B 1 104 ? -3.924 23.422 -6.266 1 57.34 104 GLY B N 1
ATOM 2394 C CA . GLY B 1 104 ? -4.477 22.391 -7.141 1 57.34 104 GLY B CA 1
ATOM 2395 C C . GLY B 1 104 ? -3.699 21.094 -7.098 1 57.34 104 GLY B C 1
ATOM 2396 O O . GLY B 1 104 ? -4.289 20.016 -7.156 1 57.34 104 GLY B O 1
ATOM 2397 N N . THR B 1 105 ? -2.422 21.297 -7.09 1 56.84 105 THR B N 1
ATOM 2398 C CA . THR B 1 105 ? -1.579 20.109 -7.031 1 56.84 105 THR B CA 1
ATOM 2399 C C . THR B 1 105 ? -1.759 19.391 -5.703 1 56.84 105 THR B C 1
ATOM 2401 O O . THR B 1 105 ? -1.711 18.156 -5.648 1 56.84 105 THR B O 1
ATOM 2404 N N . GLU B 1 106 ? -1.861 20.219 -4.664 1 55.5 106 GLU B N 1
ATOM 2405 C CA . GLU B 1 106 ? -2.16 19.609 -3.373 1 55.5 106 GLU B CA 1
ATOM 2406 C C . GLU B 1 106 ? -3.52 18.922 -3.391 1 55.5 106 GLU B C 1
ATOM 2408 O O . GLU B 1 106 ? -3.693 17.875 -2.773 1 55.5 106 GLU B O 1
ATOM 2413 N N . LEU B 1 107 ? -4.363 19.781 -4.004 1 49.34 107 LEU B N 1
ATOM 2414 C CA . LEU B 1 107 ? -5.738 19.312 -4.035 1 49.34 107 LEU B CA 1
ATOM 2415 C C . LEU B 1 107 ? -5.852 18.031 -4.855 1 49.34 107 LEU B C 1
ATOM 2417 O O . LEU B 1 107 ? -6.688 17.172 -4.559 1 49.34 107 LEU B O 1
ATOM 2421 N N . GLY B 1 108 ? -5.082 18.172 -5.879 1 47.72 108 GLY B N 1
ATOM 2422 C CA . GLY B 1 108 ? -5.215 17.016 -6.738 1 47.72 108 GLY B CA 1
ATOM 2423 C C . GLY B 1 108 ? -4.273 15.883 -6.367 1 47.72 108 GLY B C 1
ATOM 2424 O O . GLY B 1 108 ? -3.098 16.109 -6.082 1 47.72 108 GLY B O 1
ATOM 2425 N N . CYS B 1 109 ? -4.594 14.961 -5.379 1 53.53 109 CYS B N 1
ATOM 2426 C CA . CYS B 1 109 ? -3.924 13.672 -5.238 1 53.53 109 CYS B CA 1
ATOM 2427 C C . CYS B 1 109 ? -3.094 13.352 -6.477 1 53.53 109 CYS B C 1
ATOM 2429 O O . CYS B 1 109 ? -3.576 12.695 -7.398 1 53.53 109 CYS B O 1
ATOM 2431 N N . CYS B 1 110 ? -2.486 14.367 -7.094 1 59.44 110 CYS B N 1
ATOM 2432 C CA . CYS B 1 110 ? -1.94 14.109 -8.422 1 59.44 110 CYS B CA 1
ATOM 2433 C C . CYS B 1 110 ? -0.619 13.352 -8.328 1 59.44 110 CYS B C 1
ATOM 2435 O O . CYS B 1 110 ? 0.274 13.742 -7.578 1 59.44 110 CYS B O 1
ATOM 2437 N N . GLY B 1 111 ? -0.56 12.242 -8.602 1 63.75 111 GLY B N 1
ATOM 2438 C CA . GLY B 1 111 ? 0.546 11.312 -8.727 1 63.75 111 GLY B CA 1
ATOM 2439 C C . GLY B 1 111 ? 1.805 11.938 -9.289 1 63.75 111 GLY B C 1
ATOM 2440 O O . GLY B 1 111 ? 2.523 12.648 -8.578 1 63.75 111 GLY B O 1
ATOM 2441 N N . ALA B 1 112 ? 1.889 11.961 -10.586 1 68.12 112 ALA B N 1
ATOM 2442 C CA . ALA B 1 112 ? 3.105 12.367 -11.281 1 68.12 112 ALA B CA 1
ATOM 2443 C C . ALA B 1 112 ? 3.309 13.875 -11.203 1 68.12 112 ALA B C 1
ATOM 2445 O O . ALA B 1 112 ? 4.434 14.352 -11.039 1 68.12 112 ALA B O 1
ATOM 2446 N N . ALA B 1 113 ? 2.246 14.648 -11.266 1 69.62 113 ALA B N 1
ATOM 2447 C CA . ALA B 1 113 ? 2.369 16.109 -11.219 1 69.62 113 ALA B CA 1
ATOM 2448 C C . ALA B 1 113 ? 2.898 16.562 -9.859 1 69.62 113 ALA B C 1
ATOM 2450 O O . ALA B 1 113 ? 3.738 17.469 -9.789 1 69.62 113 ALA B O 1
ATOM 2451 N N . ALA B 1 114 ? 2.414 15.914 -8.867 1 73.62 114 ALA B N 1
ATOM 2452 C CA . ALA B 1 114 ? 2.895 16.266 -7.535 1 73.62 114 ALA B CA 1
ATOM 2453 C C . ALA B 1 114 ? 4.383 15.969 -7.391 1 73.62 114 ALA B C 1
ATOM 2455 O O . ALA B 1 114 ? 5.121 16.75 -6.789 1 73.62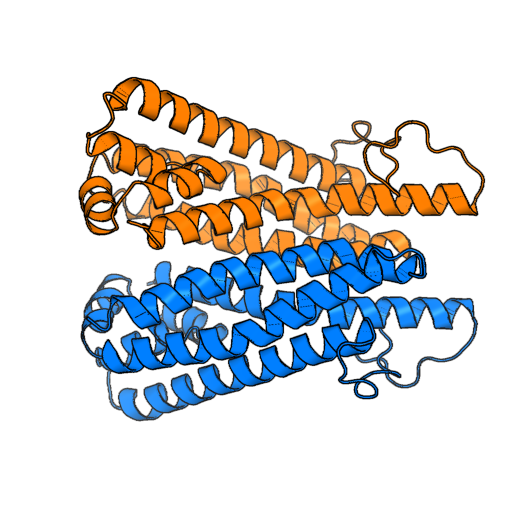 114 ALA B O 1
ATOM 2456 N N . VAL B 1 115 ? 4.824 14.945 -8.047 1 72.38 115 VAL B N 1
ATOM 2457 C CA . VAL B 1 115 ? 6.234 14.586 -7.984 1 72.38 115 VAL B CA 1
ATOM 2458 C C . VAL B 1 115 ? 7.062 15.602 -8.773 1 72.38 115 VAL B C 1
ATOM 2460 O O . VAL B 1 115 ? 8.078 16.094 -8.281 1 72.38 115 VAL B O 1
ATOM 2463 N N . ILE B 1 116 ? 6.598 15.992 -9.891 1 71.81 116 ILE B N 1
ATOM 2464 C CA . ILE B 1 116 ? 7.336 16.906 -10.758 1 71.81 116 ILE B CA 1
ATOM 2465 C C . ILE B 1 116 ? 7.379 18.297 -10.117 1 71.81 116 ILE B C 1
ATOM 2467 O O . ILE B 1 116 ? 8.438 18.922 -10.055 1 71.81 116 ILE B O 1
ATOM 2471 N N . ILE B 1 117 ? 6.352 18.688 -9.586 1 73.19 117 ILE B N 1
ATOM 2472 C CA . ILE B 1 117 ? 6.273 20.016 -8.992 1 73.19 117 ILE B CA 1
ATOM 2473 C C . ILE B 1 117 ? 7.082 20.062 -7.695 1 73.19 117 ILE B C 1
ATOM 2475 O O . ILE B 1 117 ? 7.641 21.094 -7.332 1 73.19 117 ILE B O 1
ATOM 2479 N N . SER B 1 118 ? 7.129 18.859 -7.121 1 74.81 118 SER B N 1
ATOM 2480 C CA . SER B 1 118 ? 7.891 18.797 -5.879 1 74.81 118 SER B CA 1
ATOM 2481 C C . SER B 1 118 ? 9.344 19.203 -6.098 1 74.81 118 SER B C 1
ATOM 2483 O O . SER B 1 118 ? 10 19.703 -5.184 1 74.81 118 SER B O 1
ATOM 2485 N N . PHE B 1 119 ? 9.758 19.062 -7.262 1 76.81 119 PHE B N 1
ATOM 2486 C CA . PHE B 1 119 ? 11.141 19.406 -7.551 1 76.81 119 PHE B CA 1
ATOM 2487 C C . PHE B 1 119 ? 11.281 20.891 -7.863 1 76.81 119 PHE B C 1
ATOM 2489 O O . PHE B 1 119 ? 12.391 21.422 -7.949 1 76.81 119 PHE B O 1
ATOM 2496 N N . ALA B 1 120 ? 10.133 21.609 -7.988 1 71.5 120 ALA B N 1
ATOM 2497 C CA . ALA B 1 120 ? 10.172 23.016 -8.383 1 71.5 120 ALA B CA 1
ATOM 2498 C C . ALA B 1 120 ? 9.547 23.906 -7.312 1 71.5 120 ALA B C 1
ATOM 2500 O O . ALA B 1 120 ? 9.281 25.094 -7.555 1 71.5 120 ALA B O 1
ATOM 2501 N N . ALA B 1 121 ? 9.219 23.281 -6.203 1 70.69 121 ALA B N 1
ATOM 2502 C CA . ALA B 1 121 ? 8.539 24.078 -5.172 1 70.69 121 ALA B CA 1
ATOM 2503 C C . ALA B 1 121 ? 9.148 23.812 -3.797 1 70.69 121 ALA B C 1
ATOM 2505 O O . ALA B 1 121 ? 9.773 22.766 -3.578 1 70.69 121 ALA B O 1
ATOM 2506 N N . TYR B 1 122 ? 8.969 24.844 -2.959 1 69.75 122 TYR B N 1
ATOM 2507 C CA . TYR B 1 122 ? 9.352 24.688 -1.561 1 69.75 122 TYR B CA 1
ATOM 2508 C C . TYR B 1 122 ? 8.148 24.359 -0.694 1 69.75 122 TYR B C 1
ATOM 2510 O O . TYR B 1 122 ? 7.02 24.734 -1.011 1 69.75 122 TYR B O 1
ATOM 2518 N N . ASP B 1 123 ? 8.398 23.672 0.376 1 71.31 123 ASP B N 1
ATOM 2519 C CA . ASP B 1 123 ? 7.316 23.281 1.282 1 71.31 123 ASP B CA 1
ATOM 2520 C C . ASP B 1 123 ? 6.555 24.516 1.781 1 71.31 123 ASP B C 1
ATOM 2522 O O . ASP B 1 123 ? 5.332 24.469 1.923 1 71.31 123 ASP B O 1
ATOM 2526 N N . ALA B 1 124 ? 7.242 25.547 2.053 1 70.31 124 ALA B N 1
ATOM 2527 C CA . ALA B 1 124 ? 6.605 26.766 2.543 1 70.31 124 ALA B CA 1
ATOM 2528 C C . ALA B 1 124 ? 5.594 27.297 1.53 1 70.31 124 ALA B C 1
ATOM 2530 O O . ALA B 1 124 ? 4.539 27.812 1.909 1 70.31 124 ALA B O 1
ATOM 2531 N N . GLU B 1 125 ? 5.902 27.141 0.277 1 67.56 125 GLU B N 1
ATOM 2532 C CA . GLU B 1 125 ? 5.004 27.594 -0.774 1 67.56 125 GLU B CA 1
ATOM 2533 C C . GLU B 1 125 ? 3.76 26.719 -0.867 1 67.56 125 GLU B C 1
ATOM 2535 O O . GLU B 1 125 ? 2.652 27.219 -1.083 1 67.56 125 GLU B O 1
ATOM 2540 N N . VAL B 1 126 ? 4.094 25.453 -0.62 1 65.31 126 VAL B N 1
ATOM 2541 C CA . VAL B 1 126 ? 2.988 24.5 -0.662 1 65.31 126 VAL B CA 1
ATOM 2542 C C . VAL B 1 126 ? 2.053 24.734 0.521 1 65.31 126 VAL B C 1
ATOM 2544 O O . VAL B 1 126 ? 0.829 24.719 0.367 1 65.31 126 VAL B O 1
ATOM 2547 N N . ASP B 1 127 ? 2.541 25.016 1.625 1 63.53 127 ASP B N 1
ATOM 2548 C CA . ASP B 1 127 ? 1.756 25.281 2.826 1 63.53 127 ASP B CA 1
ATOM 2549 C C . ASP B 1 127 ? 0.922 26.547 2.672 1 63.53 127 ASP B C 1
ATOM 2551 O O . ASP B 1 127 ? -0.229 26.594 3.111 1 63.53 127 ASP B O 1
ATOM 2555 N N . ARG B 1 128 ? 1.435 27.562 2.109 1 65.44 128 ARG B N 1
ATOM 2556 C CA . ARG B 1 128 ? 0.737 28.828 1.904 1 65.44 128 ARG B CA 1
ATOM 2557 C C . ARG B 1 128 ? -0.43 28.656 0.938 1 65.44 128 ARG B C 1
ATOM 2559 O O . ARG B 1 128 ? -1.458 29.328 1.074 1 65.44 128 ARG B O 1
ATOM 2566 N N . ALA B 1 129 ? -0.151 27.719 0.05 1 61.66 129 ALA B N 1
ATOM 2567 C CA . ALA B 1 129 ? -1.168 27.5 -0.977 1 61.66 129 ALA B CA 1
ATOM 2568 C C . ALA B 1 129 ? -2.295 26.609 -0.456 1 61.66 129 ALA B C 1
ATOM 2570 O O . ALA B 1 129 ? -3.404 26.625 -0.995 1 61.66 129 ALA B O 1
ATOM 2571 N N . ALA B 1 130 ? -1.977 25.812 0.466 1 60.53 130 ALA B N 1
ATOM 2572 C CA . ALA B 1 130 ? -2.963 24.875 1.019 1 60.53 130 ALA B CA 1
ATOM 2573 C C . ALA B 1 130 ? -4.164 25.641 1.586 1 60.53 130 ALA B C 1
ATOM 2575 O O . ALA B 1 130 ? -5.277 25.109 1.614 1 60.53 130 ALA B O 1
ATOM 2576 N N . GLY B 1 131 ? -3.936 26.812 2.104 1 55.72 131 GLY B N 1
ATOM 2577 C CA . GLY B 1 131 ? -5 27.609 2.678 1 55.72 131 GLY B CA 1
ATOM 2578 C C . GLY B 1 131 ? -6.004 28.094 1.648 1 55.72 131 GLY B C 1
ATOM 2579 O O . GLY B 1 131 ? -7.062 28.625 2.002 1 55.72 131 GLY B O 1
ATOM 2580 N N . THR B 1 132 ? -5.59 28.078 0.437 1 51.94 132 THR B N 1
ATOM 2581 C CA . THR B 1 132 ? -6.512 28.688 -0.52 1 51.94 132 THR B CA 1
ATOM 2582 C C . THR B 1 132 ? -7.809 27.891 -0.6 1 51.94 132 THR B C 1
ATOM 2584 O O . THR B 1 132 ? -7.93 26.828 0.021 1 51.94 132 THR B O 1
ATOM 2587 N N . GLU B 1 133 ? -8.711 27.984 -1.823 1 54.72 133 GLU B N 1
ATOM 2588 C CA . GLU B 1 133 ? -10.141 27.703 -1.773 1 54.72 133 GLU B CA 1
ATOM 2589 C C . GLU B 1 133 ? -10.414 26.266 -1.376 1 54.72 133 GLU B C 1
ATOM 2591 O O . GLU B 1 133 ? -10.18 25.344 -2.166 1 54.72 133 GLU B O 1
ATOM 2596 N N . ALA B 1 134 ? -10.43 25.984 -0.039 1 60.12 134 ALA B N 1
ATOM 2597 C CA . ALA B 1 134 ? -10.75 24.844 0.804 1 60.12 134 ALA B CA 1
ATOM 2598 C C . ALA B 1 134 ? -12 24.125 0.306 1 60.12 134 ALA B C 1
ATOM 2600 O O . ALA B 1 134 ? -12.086 22.891 0.364 1 60.12 134 ALA B O 1
ATOM 2601 N N . LYS B 1 135 ? -12.891 25 -0.436 1 65.56 135 LYS B N 1
ATOM 2602 C CA . LYS B 1 135 ? -14.148 24.344 -0.793 1 65.56 135 LYS B CA 1
ATOM 2603 C C . LYS B 1 135 ? -13.945 23.312 -1.9 1 65.56 135 LYS B C 1
ATOM 2605 O O . LYS B 1 135 ? -14.438 22.188 -1.812 1 65.56 135 LYS B O 1
ATOM 2610 N N . TRP B 1 136 ? -13.195 23.672 -2.904 1 67.69 136 TRP B N 1
ATOM 2611 C CA . TRP B 1 136 ? -12.977 22.781 -4.031 1 67.69 136 TRP B CA 1
ATOM 2612 C C . TRP B 1 136 ? -12.133 21.578 -3.611 1 67.69 136 TRP B C 1
ATOM 2614 O O . TRP B 1 136 ? -12.352 20.453 -4.09 1 67.69 136 TRP B O 1
ATOM 2624 N N . ARG B 1 137 ? -11.352 21.75 -2.703 1 71.25 137 ARG B N 1
ATOM 2625 C CA . ARG B 1 137 ? -10.531 20.672 -2.176 1 71.25 137 ARG B CA 1
ATOM 2626 C C . ARG B 1 137 ? -11.398 19.641 -1.438 1 71.25 137 ARG B C 1
ATOM 2628 O O . ARG B 1 137 ? -11.242 18.438 -1.631 1 71.25 137 ARG B O 1
ATOM 2635 N N . ARG B 1 138 ? -12.32 20.172 -0.878 1 76.19 138 ARG B N 1
ATOM 2636 C CA . ARG B 1 138 ? -13.18 19.312 -0.084 1 76.19 138 ARG B CA 1
ATOM 2637 C C . ARG B 1 138 ? -14.125 18.5 -0.978 1 76.19 138 ARG B C 1
ATOM 2639 O O . ARG B 1 138 ? -14.352 17.312 -0.738 1 76.19 138 ARG B O 1
ATOM 2646 N N . THR B 1 139 ? -14.586 19.188 -1.991 1 78 139 THR B N 1
ATOM 2647 C CA . THR B 1 139 ? -15.484 18.5 -2.914 1 78 139 THR B CA 1
ATOM 2648 C C . THR B 1 139 ? -14.758 17.391 -3.668 1 78 139 THR B C 1
ATOM 2650 O O . THR B 1 139 ? -15.297 16.297 -3.859 1 78 139 THR B O 1
ATOM 2653 N N . THR B 1 140 ? -13.516 17.703 -4.055 1 79.75 140 THR B N 1
ATOM 2654 C CA . THR B 1 140 ? -12.727 16.703 -4.781 1 79.75 140 THR B CA 1
ATOM 2655 C C . THR B 1 140 ? -12.445 15.492 -3.904 1 79.75 140 THR B C 1
ATOM 2657 O O . THR B 1 140 ? -12.555 14.352 -4.363 1 79.75 140 THR B O 1
ATOM 2660 N N . ARG B 1 141 ? -12.156 15.719 -2.691 1 81.75 141 ARG B N 1
ATOM 2661 C CA . ARG B 1 141 ? -11.875 14.633 -1.755 1 81.75 141 ARG B CA 1
ATOM 2662 C C . ARG B 1 141 ? -13.125 13.805 -1.487 1 81.75 141 ARG B C 1
ATOM 2664 O O . ARG B 1 141 ? -13.062 12.57 -1.422 1 81.75 141 ARG B O 1
ATOM 2671 N N . PHE B 1 142 ? -14.234 14.5 -1.431 1 84.19 142 PHE B N 1
ATOM 2672 C CA . PHE B 1 142 ? -15.484 13.789 -1.174 1 84.19 142 PHE B CA 1
ATOM 2673 C C . PHE B 1 142 ? -15.867 12.93 -2.369 1 84.19 142 PHE B C 1
ATOM 2675 O O . PHE B 1 142 ? -16.297 11.789 -2.205 1 84.19 142 PHE B O 1
ATOM 2682 N N . LEU B 1 143 ? -15.719 13.484 -3.553 1 85.19 143 LEU B N 1
ATOM 2683 C CA . LEU B 1 143 ? -16.016 12.727 -4.762 1 85.19 143 LEU B CA 1
ATOM 2684 C C . LEU B 1 143 ? -15.094 11.523 -4.891 1 85.19 143 LEU B C 1
ATOM 2686 O O . LEU B 1 143 ? -15.531 10.445 -5.309 1 85.19 143 LEU B O 1
ATOM 2690 N N . THR B 1 144 ? -13.852 11.68 -4.543 1 87.19 144 THR B N 1
ATOM 2691 C CA . THR B 1 144 ? -12.906 10.57 -4.566 1 87.19 144 THR B CA 1
ATOM 2692 C C . THR B 1 144 ? -13.328 9.477 -3.594 1 87.19 144 THR B C 1
ATOM 2694 O O . THR B 1 144 ? -13.242 8.289 -3.914 1 87.19 144 THR B O 1
ATOM 2697 N N . ALA B 1 145 ? -13.836 9.891 -2.461 1 89.88 145 ALA B N 1
ATOM 2698 C CA . ALA B 1 145 ? -14.297 8.922 -1.462 1 89.88 145 ALA B CA 1
ATOM 2699 C C . ALA B 1 145 ? -15.477 8.117 -1.98 1 89.88 145 ALA B C 1
ATOM 2701 O O . ALA B 1 145 ? -15.57 6.91 -1.738 1 89.88 145 ALA B O 1
ATOM 2702 N N . ILE B 1 146 ? -16.297 8.766 -2.709 1 91.31 146 ILE B N 1
ATOM 2703 C CA . ILE B 1 146 ? -17.484 8.109 -3.256 1 91.31 146 ILE B CA 1
ATOM 2704 C C . ILE B 1 146 ? -17.062 7.039 -4.262 1 91.31 146 ILE B C 1
ATOM 2706 O O . ILE B 1 146 ? -17.625 5.949 -4.297 1 91.31 146 ILE B O 1
ATOM 2710 N N . LEU B 1 147 ? -16.078 7.344 -5.02 1 91.56 147 LEU B N 1
ATOM 2711 C CA . LEU B 1 147 ? -15.602 6.391 -6.016 1 91.56 147 LEU B CA 1
ATOM 2712 C C . LEU B 1 147 ? -14.859 5.234 -5.355 1 91.56 147 LEU B C 1
ATOM 2714 O O . LEU B 1 147 ? -14.859 4.113 -5.867 1 91.56 147 LEU B O 1
ATOM 2718 N N . GLN B 1 148 ? -14.312 5.453 -4.199 1 93.38 148 GLN B N 1
ATOM 2719 C CA . GLN B 1 148 ? -13.539 4.43 -3.504 1 93.38 148 GLN B CA 1
ATOM 2720 C C . GLN B 1 148 ? -14.461 3.402 -2.846 1 93.38 148 GLN B C 1
ATOM 2722 O O . GLN B 1 148 ? -14.055 2.264 -2.604 1 93.38 148 GLN B O 1
ATOM 2727 N N . LEU B 1 149 ? -15.672 3.775 -2.605 1 95.38 149 LEU B N 1
ATOM 2728 C CA . LEU B 1 149 ? -16.594 2.873 -1.919 1 95.38 149 LEU B CA 1
ATOM 2729 C C . LEU B 1 149 ? -16.859 1.628 -2.758 1 95.38 149 LEU B C 1
ATOM 2731 O O . LEU B 1 149 ? -16.641 0.505 -2.301 1 95.38 149 LEU B O 1
ATOM 2735 N N . PRO B 1 150 ? -17.281 1.841 -4.02 1 95.44 150 PRO B N 1
ATOM 2736 C CA . PRO B 1 150 ? -17.484 0.634 -4.824 1 95.44 150 PRO B CA 1
ATOM 2737 C C . PRO B 1 150 ? -16.188 -0.129 -5.078 1 95.44 150 PRO B C 1
ATOM 2739 O O . PRO B 1 150 ? -16.203 -1.352 -5.246 1 95.44 150 PRO B O 1
ATOM 2742 N N . LEU B 1 151 ? -15.062 0.496 -5.133 1 96.5 151 LEU B N 1
ATOM 2743 C CA . LEU B 1 151 ? -13.766 -0.155 -5.277 1 96.5 151 LEU B CA 1
ATOM 2744 C C . LEU B 1 151 ? -13.477 -1.068 -4.09 1 96.5 151 LEU B C 1
ATOM 2746 O O . LEU B 1 151 ? -13.031 -2.205 -4.27 1 96.5 151 LEU B O 1
ATOM 2750 N N . ILE B 1 152 ? -13.805 -0.575 -2.953 1 96.88 152 ILE B N 1
ATOM 2751 C CA . ILE B 1 152 ? -13.602 -1.344 -1.729 1 96.88 152 ILE B CA 1
ATOM 2752 C C . ILE B 1 152 ? -14.539 -2.545 -1.713 1 96.88 152 ILE B C 1
ATOM 2754 O O . ILE B 1 152 ? -14.141 -3.652 -1.35 1 96.88 152 ILE B O 1
ATOM 2758 N N . ILE B 1 153 ? -15.742 -2.338 -2.129 1 97 153 ILE B N 1
ATOM 2759 C CA . ILE B 1 153 ? -16.703 -3.43 -2.199 1 97 153 ILE B CA 1
ATOM 2760 C C . ILE B 1 153 ? -16.203 -4.5 -3.166 1 97 153 ILE B C 1
ATOM 2762 O O . ILE B 1 153 ? -16.266 -5.695 -2.867 1 97 153 ILE B O 1
ATOM 2766 N N . ALA B 1 154 ? -15.703 -4.09 -4.281 1 97 154 ALA B N 1
ATOM 2767 C CA . ALA B 1 154 ? -15.164 -5.023 -5.266 1 97 154 ALA B CA 1
ATOM 2768 C C . ALA B 1 154 ? -14.008 -5.832 -4.68 1 97 154 ALA B C 1
ATOM 2770 O O . ALA B 1 154 ? -13.906 -7.039 -4.914 1 97 154 ALA B O 1
ATOM 2771 N N . ALA B 1 155 ? -13.164 -5.203 -3.934 1 97.12 155 ALA B N 1
ATOM 2772 C CA . ALA B 1 155 ? -12.039 -5.891 -3.311 1 97.12 155 ALA B CA 1
ATOM 2773 C C . ALA B 1 155 ? -12.516 -6.914 -2.287 1 97.12 155 ALA B C 1
ATOM 2775 O O . ALA B 1 155 ? -11.992 -8.031 -2.223 1 97.12 155 ALA B O 1
ATOM 2776 N N . CYS B 1 156 ? -13.5 -6.559 -1.549 1 97.19 156 CYS B N 1
ATOM 2777 C CA . CYS B 1 156 ? -14.047 -7.473 -0.556 1 97.19 156 CYS B CA 1
ATOM 2778 C C . CYS B 1 156 ? -14.672 -8.695 -1.225 1 97.19 156 CYS B C 1
ATOM 2780 O O . CYS B 1 156 ? -14.461 -9.828 -0.784 1 97.19 156 CYS B O 1
ATOM 2782 N N . VAL B 1 157 ? -15.438 -8.453 -2.221 1 96.75 157 VAL B N 1
ATOM 2783 C CA . VAL B 1 157 ? -16.094 -9.547 -2.93 1 96.75 157 VAL B CA 1
ATOM 2784 C C . VAL B 1 157 ? -15.039 -10.453 -3.566 1 96.75 157 VAL B C 1
ATOM 2786 O O . VAL B 1 157 ? -15.148 -11.68 -3.512 1 96.75 157 VAL B O 1
ATOM 2789 N N . ALA B 1 158 ? -14.031 -9.852 -4.164 1 96.44 158 ALA B N 1
ATOM 2790 C CA . ALA B 1 158 ? -12.945 -10.641 -4.75 1 96.44 158 ALA B CA 1
ATOM 2791 C C . ALA B 1 158 ? -12.273 -11.516 -3.699 1 96.44 158 ALA B C 1
ATOM 2793 O O . ALA B 1 158 ? -11.977 -12.688 -3.951 1 96.44 158 ALA B O 1
ATOM 2794 N N . ILE B 1 159 ? -12.031 -10.961 -2.516 1 95 159 ILE B N 1
ATOM 2795 C CA . ILE B 1 159 ? -11.398 -11.703 -1.425 1 95 159 ILE B CA 1
ATOM 2796 C C . ILE B 1 159 ? -12.281 -12.875 -1.022 1 95 159 ILE B C 1
ATOM 2798 O O . ILE B 1 159 ? -11.789 -13.984 -0.791 1 95 159 ILE B O 1
ATOM 2802 N N . ASN B 1 160 ? -13.539 -12.641 -0.993 1 96 160 ASN B N 1
ATOM 2803 C CA . ASN B 1 160 ? -14.484 -13.703 -0.669 1 96 160 ASN B CA 1
ATOM 2804 C C . ASN B 1 160 ? -14.445 -14.82 -1.714 1 96 160 ASN B C 1
ATOM 2806 O O . ASN B 1 160 ? -14.492 -16 -1.369 1 96 160 ASN B O 1
ATOM 2810 N N . ILE B 1 161 ? -14.32 -14.469 -2.877 1 94.25 161 ILE B N 1
ATOM 2811 C CA . ILE B 1 161 ? -14.32 -15.43 -3.973 1 94.25 161 ILE B CA 1
ATOM 2812 C C . ILE B 1 161 ? -13.039 -16.266 -3.93 1 94.25 161 ILE B C 1
ATOM 2814 O O . ILE B 1 161 ? -13.086 -17.484 -4.016 1 94.25 161 ILE B O 1
ATOM 2818 N N . VAL B 1 162 ? -11.906 -15.625 -3.697 1 92.31 162 VAL B N 1
ATOM 2819 C CA . VAL B 1 162 ? -10.633 -16.328 -3.812 1 92.31 162 VAL B CA 1
ATOM 2820 C C . VAL B 1 162 ? -10.375 -17.141 -2.541 1 92.31 162 VAL B C 1
ATOM 2822 O O . VAL B 1 162 ? -9.492 -18 -2.514 1 92.31 162 VAL B O 1
ATOM 2825 N N . THR B 1 163 ? -11.062 -16.828 -1.448 1 90.75 163 THR B N 1
ATOM 2826 C CA . THR B 1 163 ? -10.914 -17.594 -0.216 1 90.75 163 THR B CA 1
ATOM 2827 C C . THR B 1 163 ? -11.992 -18.672 -0.123 1 90.75 163 THR B C 1
ATOM 2829 O O . THR B 1 163 ? -12.016 -19.453 0.836 1 90.75 163 THR B O 1
ATOM 2832 N N . GLY B 1 164 ? -12.836 -18.734 -1.097 1 89.75 164 GLY B N 1
ATOM 2833 C CA . GLY B 1 164 ? -13.898 -19.719 -1.122 1 89.75 164 GLY B CA 1
ATOM 2834 C C . GLY B 1 164 ? -13.391 -21.125 -1.383 1 89.75 164 GLY B C 1
ATOM 2835 O O . GLY B 1 164 ? -12.266 -21.312 -1.852 1 89.75 164 GLY B O 1
ATOM 2836 N N . SER B 1 165 ? -14.258 -22.109 -1.154 1 87.75 165 SER B N 1
ATOM 2837 C CA . SER B 1 165 ? -13.914 -23.516 -1.304 1 87.75 165 SER B CA 1
ATOM 2838 C C . SER B 1 165 ? -13.734 -23.891 -2.771 1 87.75 165 SER B C 1
ATOM 2840 O O . SER B 1 165 ? -12.961 -24.797 -3.096 1 87.75 165 SER B O 1
ATOM 2842 N N . GLU B 1 166 ? -14.438 -23.172 -3.646 1 87.44 166 GLU B N 1
ATOM 2843 C CA . GLU B 1 166 ? -14.406 -23.5 -5.066 1 87.44 166 GLU B CA 1
ATOM 2844 C C . GLU B 1 166 ? -13.289 -22.766 -5.789 1 87.44 166 GLU B C 1
ATOM 2846 O O . GLU B 1 166 ? -13.094 -22.938 -6.992 1 87.44 166 GLU B O 1
ATOM 2851 N N . ALA B 1 167 ? -12.5 -22.016 -5.016 1 88 167 ALA B N 1
ATOM 2852 C CA . ALA B 1 167 ? -11.453 -21.219 -5.641 1 88 167 ALA B CA 1
ATOM 2853 C C . ALA B 1 167 ? -10.281 -22.094 -6.078 1 88 167 ALA B C 1
ATOM 2855 O O . ALA B 1 167 ? -9.883 -23.016 -5.363 1 88 167 ALA B O 1
ATOM 2856 N N . TRP B 1 168 ? -9.789 -21.734 -7.23 1 83.94 168 TRP B N 1
ATOM 2857 C CA . TRP B 1 168 ? -8.602 -22.406 -7.738 1 83.94 168 TRP B CA 1
ATOM 2858 C C . TRP B 1 168 ? -7.352 -21.906 -7.016 1 83.94 168 TRP B C 1
ATOM 2860 O O . TRP B 1 168 ? -7.344 -20.812 -6.445 1 83.94 168 TRP B O 1
ATOM 2870 N N . ASP B 1 169 ? -6.293 -22.719 -7.086 1 74.38 169 ASP B N 1
ATOM 2871 C CA . ASP B 1 169 ? -5.035 -22.375 -6.422 1 74.38 169 ASP B CA 1
ATOM 2872 C C . ASP B 1 169 ? -4.445 -21.094 -6.988 1 74.38 169 ASP B C 1
ATOM 2874 O O . ASP B 1 169 ? -3.902 -20.266 -6.242 1 74.38 169 ASP B O 1
ATOM 2878 N N . SER B 1 170 ? -4.672 -20.875 -8.266 1 74.81 170 SER B N 1
ATOM 2879 C CA . SER B 1 170 ? -4.164 -19.672 -8.891 1 74.81 170 SER B CA 1
ATOM 2880 C C . SER B 1 170 ? -4.91 -18.438 -8.391 1 74.81 170 SER B C 1
ATOM 2882 O O . SER B 1 170 ? -4.32 -17.359 -8.242 1 74.81 170 SER B O 1
ATOM 2884 N N . GLN B 1 171 ? -6.191 -18.656 -7.988 1 81.06 171 GLN B N 1
ATOM 2885 C CA . GLN B 1 171 ? -7.004 -17.562 -7.465 1 81.06 171 GLN B CA 1
ATOM 2886 C C . GLN B 1 171 ? -6.633 -17.25 -6.02 1 81.06 171 GLN B C 1
ATOM 2888 O O . GLN B 1 171 ? -6.605 -16.078 -5.621 1 81.06 171 GLN B O 1
ATOM 2893 N N . ARG B 1 172 ? -6.258 -18.234 -5.348 1 84.31 172 ARG B N 1
ATOM 2894 C CA . ARG B 1 172 ? -5.969 -18.062 -3.928 1 84.31 172 ARG B CA 1
ATOM 2895 C C . ARG B 1 172 ? -4.727 -17.203 -3.721 1 84.31 172 ARG B C 1
ATOM 2897 O O . ARG B 1 172 ? -4.633 -16.469 -2.736 1 84.31 172 ARG B O 1
ATOM 2904 N N . SER B 1 173 ? -3.9 -17.234 -4.715 1 81.06 173 SER B N 1
ATOM 2905 C CA . SER B 1 173 ? -2.672 -16.453 -4.586 1 81.06 173 SER B CA 1
ATOM 2906 C C . SER B 1 173 ? -2.947 -14.953 -4.715 1 81.06 173 SER B C 1
ATOM 2908 O O . SER B 1 173 ? -2.127 -14.133 -4.305 1 81.06 173 SER B O 1
ATOM 2910 N N . SER B 1 174 ? -4.117 -14.609 -5.238 1 88.88 174 SER B N 1
ATOM 2911 C CA . SER B 1 174 ? -4.473 -13.203 -5.402 1 88.88 174 SER B CA 1
ATOM 2912 C C . SER B 1 174 ? -4.895 -12.586 -4.074 1 88.88 174 SER B C 1
ATOM 2914 O O . SER B 1 174 ? -4.988 -11.359 -3.959 1 88.88 174 SER B O 1
ATOM 2916 N N . LEU B 1 175 ? -5.07 -13.375 -3.092 1 90 175 LEU B N 1
ATOM 2917 C CA . LEU B 1 175 ? -5.551 -12.914 -1.792 1 90 175 LEU B CA 1
ATOM 2918 C C . LEU B 1 175 ? -4.641 -11.828 -1.229 1 90 175 LEU B C 1
ATOM 2920 O O . LEU B 1 175 ? -5.121 -10.781 -0.787 1 90 175 LEU B O 1
ATOM 2924 N N . TRP B 1 176 ? -3.398 -12.023 -1.383 1 89.19 176 TRP B N 1
ATOM 2925 C CA . TRP B 1 176 ? -2.439 -11.156 -0.708 1 89.19 176 TRP B CA 1
ATOM 2926 C C . TRP B 1 176 ? -2.385 -9.781 -1.375 1 89.19 176 TRP B C 1
ATOM 2928 O O . TRP B 1 176 ? -2.289 -8.758 -0.695 1 89.19 176 TRP B O 1
ATOM 2938 N N . LEU B 1 177 ? -2.52 -9.773 -2.668 1 92.12 177 LEU B N 1
ATOM 2939 C CA . LEU B 1 177 ? -2.561 -8.5 -3.379 1 92.12 177 LEU B CA 1
ATOM 2940 C C . LEU B 1 177 ? -3.875 -7.77 -3.115 1 92.12 177 LEU B C 1
ATOM 2942 O O . LEU B 1 177 ? -3.889 -6.551 -2.936 1 92.12 177 LEU B O 1
ATOM 2946 N N . LEU B 1 178 ? -4.918 -8.562 -3.025 1 95.44 178 LEU B N 1
ATOM 2947 C CA . LEU B 1 178 ? -6.23 -7.969 -2.789 1 95.44 178 LEU B CA 1
ATOM 2948 C C . LEU B 1 178 ? -6.32 -7.391 -1.381 1 95.44 178 LEU B C 1
ATOM 2950 O O . LEU B 1 178 ? -6.988 -6.379 -1.163 1 95.44 178 LEU B O 1
ATOM 2954 N N . LEU B 1 179 ? -5.629 -7.992 -0.485 1 93.69 179 LEU B N 1
ATOM 2955 C CA . LEU B 1 179 ? -5.582 -7.465 0.874 1 93.69 179 LEU B CA 1
ATOM 2956 C C . LEU B 1 179 ? -4.895 -6.105 0.905 1 93.69 179 LEU B C 1
ATOM 2958 O O . LEU B 1 179 ? -5.348 -5.191 1.6 1 93.69 179 LEU B O 1
ATOM 2962 N N . VAL B 1 180 ? -3.85 -6.004 0.135 1 94.38 180 VAL B N 1
ATOM 2963 C CA . VAL B 1 180 ? -3.135 -4.734 0.078 1 94.38 180 VAL B CA 1
ATOM 2964 C C . VAL B 1 180 ? -4.02 -3.672 -0.569 1 94.38 180 VAL B C 1
ATOM 2966 O O . VAL B 1 180 ? -4.113 -2.547 -0.073 1 94.38 180 VAL B O 1
ATOM 2969 N N . VAL B 1 181 ? -4.656 -4.059 -1.646 1 96.06 181 VAL B N 1
ATOM 2970 C CA . VAL B 1 181 ? -5.555 -3.145 -2.344 1 96.06 181 VAL B CA 1
ATOM 2971 C C . VAL B 1 181 ? -6.648 -2.668 -1.394 1 96.06 181 VAL B C 1
ATOM 2973 O O . VAL B 1 181 ? -6.941 -1.473 -1.322 1 96.06 181 VAL B O 1
ATOM 2976 N N . LEU B 1 182 ? -7.184 -3.549 -0.632 1 95.88 182 LEU B N 1
ATOM 2977 C CA . LEU B 1 182 ? -8.258 -3.232 0.306 1 95.88 182 LEU B CA 1
ATOM 2978 C C . LEU B 1 182 ? -7.766 -2.277 1.389 1 95.88 182 LEU B C 1
ATOM 2980 O O . LEU B 1 182 ? -8.383 -1.24 1.636 1 95.88 182 LEU B O 1
ATOM 2984 N N . MET B 1 183 ? -6.656 -2.604 1.948 1 93.06 183 MET B N 1
ATOM 2985 C CA . MET B 1 183 ? -6.168 -1.826 3.084 1 93.06 183 MET B CA 1
ATOM 2986 C C . MET B 1 183 ? -5.719 -0.438 2.641 1 93.06 183 MET B C 1
ATOM 2988 O O . MET B 1 183 ? -5.941 0.546 3.35 1 93.06 183 MET B O 1
ATOM 2992 N N . LEU B 1 184 ? -5.105 -0.361 1.504 1 93.25 184 LEU B N 1
ATOM 2993 C CA . LEU B 1 184 ? -4.668 0.934 0.993 1 93.25 184 LEU B CA 1
ATOM 2994 C C . LEU B 1 184 ? -5.867 1.816 0.659 1 93.25 184 LEU B C 1
ATOM 2996 O O . LEU B 1 184 ? -5.879 3.006 0.985 1 93.25 184 LEU B O 1
ATOM 3000 N N . ASN B 1 185 ? -6.812 1.212 0.098 1 94.12 185 ASN B N 1
ATOM 3001 C CA . ASN B 1 185 ? -7.992 1.99 -0.261 1 94.12 185 ASN B CA 1
ATOM 3002 C C . ASN B 1 185 ? -8.82 2.352 0.968 1 94.12 185 ASN B C 1
ATOM 3004 O O . ASN B 1 185 ? -9.43 3.424 1.02 1 94.12 185 ASN B O 1
ATOM 3008 N N . LEU B 1 186 ? -8.836 1.524 1.967 1 91.75 186 LEU B N 1
ATOM 3009 C CA . LEU B 1 186 ? -9.5 1.854 3.221 1 91.75 186 LEU B CA 1
ATOM 3010 C C . LEU B 1 186 ? -8.82 3.033 3.906 1 91.75 186 LEU B C 1
ATOM 3012 O O . LEU B 1 186 ? -9.484 3.955 4.379 1 91.75 186 LEU B O 1
ATOM 3016 N N . ALA B 1 187 ? -7.539 3.006 3.945 1 87.19 187 ALA B N 1
ATOM 3017 C CA . ALA B 1 187 ? -6.789 4.105 4.547 1 87.19 187 ALA B CA 1
ATOM 3018 C C . ALA B 1 187 ? -7.035 5.41 3.793 1 87.19 187 ALA B C 1
ATOM 3020 O O . ALA B 1 187 ? -7.258 6.457 4.41 1 87.19 187 ALA B O 1
ATOM 3021 N N . SER B 1 188 ? -6.973 5.293 2.498 1 88.25 188 SER B N 1
ATOM 3022 C CA . SER B 1 188 ? -7.18 6.48 1.679 1 88.25 188 SER B CA 1
ATOM 3023 C C . SER B 1 188 ? -8.609 7 1.807 1 88.25 188 SER B C 1
ATOM 3025 O O . SER B 1 188 ? -8.836 8.211 1.767 1 88.25 188 SER B O 1
ATOM 3027 N N . LEU B 1 189 ? -9.555 6.105 1.901 1 90.38 189 LEU B N 1
ATOM 3028 C CA . LEU B 1 189 ? -10.953 6.492 2.057 1 90.38 189 LEU B CA 1
ATOM 3029 C C . LEU B 1 189 ? -11.156 7.293 3.34 1 90.38 189 LEU B C 1
ATOM 3031 O O . LEU B 1 189 ? -11.859 8.305 3.342 1 90.38 189 LEU B O 1
ATOM 3035 N N . VAL B 1 190 ? -10.562 6.887 4.43 1 83.75 190 VAL B N 1
ATOM 3036 C CA . VAL B 1 190 ? -10.672 7.57 5.711 1 83.75 190 VAL B CA 1
ATOM 3037 C C . VAL B 1 190 ? -10.117 8.984 5.594 1 83.75 190 VAL B C 1
ATOM 3039 O O . VAL B 1 190 ? -10.734 9.945 6.062 1 83.75 190 VAL B O 1
ATOM 3042 N N . GLU B 1 191 ? -9.039 9.102 4.934 1 81.5 191 GLU B N 1
ATOM 3043 C CA . GLU B 1 191 ? -8.422 10.414 4.746 1 81.5 191 GLU B CA 1
ATOM 3044 C C . GLU B 1 191 ? -9.305 11.312 3.887 1 81.5 191 GLU B C 1
ATOM 3046 O O . GLU B 1 191 ? -9.516 12.484 4.223 1 81.5 191 GLU B O 1
ATOM 3051 N N . ASN B 1 192 ? -9.812 10.781 2.846 1 84.19 192 ASN B N 1
ATOM 3052 C CA . ASN B 1 192 ? -10.625 11.578 1.928 1 84.19 192 ASN B CA 1
ATOM 3053 C C . ASN B 1 192 ? -11.969 11.945 2.547 1 84.19 192 ASN B C 1
ATOM 3055 O O . ASN B 1 192 ? -12.484 13.039 2.311 1 84.19 192 ASN B O 1
ATOM 3059 N N . LEU B 1 193 ? -12.523 11.055 3.307 1 82.81 193 LEU B N 1
ATOM 3060 C CA . LEU B 1 193 ? -13.773 11.375 3.988 1 82.81 193 LEU B CA 1
ATOM 3061 C C . LEU B 1 193 ? -13.562 12.469 5.027 1 82.81 193 LEU B C 1
ATOM 3063 O O . LEU B 1 193 ? -14.375 13.391 5.129 1 82.81 193 LEU B O 1
ATOM 3067 N N . TYR B 1 194 ? -12.484 12.414 5.645 1 77.88 194 TYR B N 1
ATOM 3068 C CA . TYR B 1 194 ? -12.195 13.391 6.684 1 77.88 194 TYR B CA 1
ATOM 3069 C C . TYR B 1 194 ? -11.93 14.766 6.078 1 77.88 194 TYR B C 1
ATOM 3071 O O . TYR B 1 194 ? -12.508 15.766 6.512 1 77.88 194 TYR B O 1
ATOM 3079 N N . GLU B 1 195 ? -11.062 14.758 5.172 1 73.81 195 GLU B N 1
ATOM 3080 C CA . GLU B 1 195 ? -10.734 16.031 4.539 1 73.81 195 GLU B CA 1
ATOM 3081 C C . GLU B 1 195 ? -11.922 16.578 3.76 1 73.81 195 GLU B C 1
ATOM 3083 O O . GLU B 1 195 ? -12.109 17.797 3.682 1 73.81 195 GLU B O 1
ATOM 3088 N N . GLY B 1 196 ? -12.664 15.656 3.219 1 72.12 196 GLY B N 1
ATOM 3089 C CA . GLY B 1 196 ? -13.812 16.078 2.445 1 72.12 196 GLY B CA 1
ATOM 3090 C C . GLY B 1 196 ? -14.961 16.578 3.307 1 72.12 196 GLY B C 1
ATOM 3091 O O . GLY B 1 196 ? -15.625 17.562 2.971 1 72.12 196 GLY B O 1
ATOM 3092 N N . LEU B 1 197 ? -15.227 15.922 4.395 1 70.06 197 LEU B N 1
ATOM 3093 C CA . LEU B 1 197 ? -16.359 16.281 5.254 1 70.06 197 LEU B CA 1
ATOM 3094 C C . LEU B 1 197 ? -15.938 17.328 6.277 1 70.06 197 LEU B C 1
ATOM 3096 O O . LEU B 1 197 ? -16.719 18.234 6.59 1 70.06 197 LEU B O 1
ATOM 3100 N N . LEU B 1 198 ? -14.945 17.062 7.078 1 60.66 198 LEU B N 1
ATOM 3101 C CA . LEU B 1 198 ? -14.641 17.812 8.289 1 60.66 198 LEU B CA 1
ATOM 3102 C C . LEU B 1 198 ? -14.102 19.203 7.938 1 60.66 198 LEU B C 1
ATOM 3104 O O . LEU B 1 198 ? -14.328 20.172 8.672 1 60.66 198 LEU B O 1
ATOM 3108 N N . MET B 1 199 ? -13.258 19.219 6.859 1 50.78 199 MET B N 1
ATOM 3109 C CA . MET B 1 199 ? -12.836 20.594 6.66 1 50.78 199 MET B CA 1
ATOM 3110 C C . MET B 1 199 ? -13.977 21.438 6.098 1 50.78 199 MET B C 1
ATOM 3112 O O . MET B 1 199 ? -13.789 22.625 5.797 1 50.78 199 MET B O 1
ATOM 3116 N N . MET B 1 200 ? -14.953 20.875 5.812 1 43.06 200 MET B N 1
ATOM 3117 C CA . MET B 1 200 ? -16.125 21.625 5.391 1 43.06 200 MET B CA 1
ATOM 3118 C C . MET B 1 200 ? -16.719 22.422 6.555 1 43.06 200 MET B C 1
ATOM 3120 O O . MET B 1 200 ? -17.609 23.25 6.363 1 43.06 200 MET B O 1
ATOM 3124 N N . LYS B 1 201 ? -16.266 22.203 7.727 1 44.91 201 LYS B N 1
ATOM 3125 C CA . LYS B 1 201 ? -16.781 23.094 8.758 1 44.91 201 LYS B CA 1
ATOM 3126 C C . LYS B 1 201 ? -15.844 24.281 8.992 1 44.91 201 LYS B C 1
ATOM 3128 O O . LYS B 1 201 ? -14.625 24.125 8.961 1 44.91 201 LYS B O 1
#